Protein AF-A0A5K7QU29-F1 (afdb_monomer)

Nearest PDB structures (foldseek):
  8u1l-assembly1_A  TM=9.712E-01  e=3.320E-86  Trichoplusia ni
  8qmo-assembly1_A  TM=9.833E-01  e=2.152E-80  Homo sapiens
  7zub-assembly1_B  TM=9.866E-01  e=3.381E-80  Homo sapiens
  7l7i-assembly1_A  TM=9.660E-01  e=1.623E-80  Homo sapiens
  8eoa-assembly1_A  TM=9.853E-01  e=1.254E-78  Homo sapiens

Mean predicted aligned error: 10.21 Å

Sequence (548 aa):
MIGQFGVGFYSCYLVADKVTVTSKHNDDEQYTWESAAGGSFTVRTDNGEPLGRGTKIVLHIKEDLSEYLEENKVKEIVKKHSQFIGYPIKLVVEKEREKELSDDEAEEEKKEEEKDEDKPKIEDVGEDEDEDSKEKKKKKKTIKEKYTEDEELNKTKPIWTRNADDITQEEYGDFYKSLTNDWEDHLAVKHFSVEGQLEFRALLFVPRRAPFDLFENKKRKNNIELYVRRVFIMDNCEDLIPEYLNFIKGVVDSEDLPLNISREMLQQNKILKVIRKNLVKKCLELFEELAEDNENYKKYYEQFSKNLKLGIHEDSQNRSKLADLLRFHTSASGDEPCSFKEYVSRMKENQKHIYYITGENRDQVSNSSFVERVKKRGYEVVYMTEPIDEYVVQQMREYDGKTLVSVTKEGLELPEDEEEKKKREEDKVKFENLCKVMKNILDNKVEKVVVSNRLVESPCCIVTAQYGWSANMERIMKAQALRDTSTMGYMAAKKHLEINPDHSIVETLRQKAEADKNDKAVKDLVILLYETALLSSGFTLDEPQVHA

Secondary structure (DSSP, 8-state):
---SSS-GGGGGGGTEEEEEEEEE-TTS-EEEEEE-SSS--EEEE--SS--SSEEEEEEEE-GGGGGGGSHHHHHHHHHHHSTT-SS--EEEEEEEEEEEPPTTHHHHHHHHHTT---SPPPP----------------PPEEEEEEEEEEES-----GGGS-GGG--HHHHHHHHHHHH--SSPPSEEEEEEE-SSS-EEEEEEE-SS--TTTT-TTS---SEEEEETTEEEES--TTTS-GGGTT-EEEEEES---B-TTSSSBS-HHHHHHHHHHHHHHHHHHHHHHTTSHHHHHHHHHHHHHHHHHHHHH-TTTHHHHHHT--BEESSSTTS-B-HHHHHHT--TT--EEEEEE-SSHHHHHT-TTTHHHHHTT--EEEE-STTHHHHHHH--EETTEEEEETTBS-------HHHHHHHHHHHHHHHHHHHHHHHHTGGG-SEEEE-SS-SS-SEEEEEPSSS--HHHHHHHHH-TTS-GGGHHHHSPPEEEEE-TT-HHHHHHHHHHHH-TT-HHHHHHHHHHHHHHHHHTTPPPS-HHHH-

Radius of gyration: 37.56 Å; Cα contacts (8 Å, |Δi|>4): 790; chains: 1; bounding box: 81×74×112 Å

Organism: NCBI:txid687029

Structure (mmCIF, N/CA/C/O backbone):
data_AF-A0A5K7QU29-F1
#
_entry.id   AF-A0A5K7QU29-F1
#
loop_
_atom_site.group_PDB
_atom_site.id
_atom_site.type_symbol
_atom_site.label_atom_id
_atom_site.label_alt_id
_atom_site.label_comp_id
_atom_site.label_asym_id
_atom_site.label_entity_id
_atom_site.label_seq_id
_atom_site.pdbx_PDB_ins_code
_atom_site.Cartn_x
_atom_site.Cartn_y
_atom_site.Cartn_z
_atom_site.occupancy
_atom_site.B_iso_or_equiv
_atom_site.auth_seq_id
_atom_site.auth_comp_id
_atom_site.auth_asym_id
_atom_site.auth_atom_id
_atom_site.pdbx_PDB_model_num
ATOM 1 N N . MET A 1 1 ? 23.430 13.522 -26.772 1.00 74.38 1 MET A N 1
ATOM 2 C CA . MET A 1 1 ? 24.294 12.370 -27.128 1.00 74.38 1 MET A CA 1
ATOM 3 C C . MET A 1 1 ? 24.541 11.536 -25.883 1.00 74.38 1 MET A C 1
ATOM 5 O O . MET A 1 1 ? 24.568 12.094 -24.794 1.00 74.38 1 MET A O 1
ATOM 9 N N . ILE A 1 2 ? 24.698 10.221 -26.035 1.00 80.00 2 ILE A N 1
ATOM 10 C CA . ILE A 1 2 ? 24.999 9.297 -24.937 1.00 80.00 2 ILE A CA 1
ATOM 11 C C . ILE A 1 2 ? 26.503 9.008 -24.975 1.00 80.00 2 ILE A C 1
ATOM 13 O O . ILE A 1 2 ? 26.984 8.472 -25.963 1.00 80.00 2 ILE A O 1
ATOM 17 N N . GLY A 1 3 ? 27.243 9.342 -23.912 1.00 74.62 3 GLY A N 1
ATOM 18 C CA . GLY A 1 3 ? 28.692 9.075 -23.854 1.00 74.62 3 GLY A CA 1
ATOM 19 C C . GLY A 1 3 ? 29.507 10.320 -23.527 1.00 74.62 3 GLY A C 1
ATOM 20 O O . GLY A 1 3 ? 29.648 11.185 -24.376 1.00 74.62 3 GLY A O 1
ATOM 21 N N . GLN A 1 4 ? 30.044 10.400 -22.305 1.00 78.94 4 GLN A N 1
ATOM 22 C CA . GLN A 1 4 ? 30.887 11.525 -21.858 1.00 78.94 4 GLN A CA 1
ATOM 23 C C . GLN A 1 4 ? 32.294 11.102 -21.414 1.00 78.94 4 GLN A C 1
ATOM 25 O O . GLN A 1 4 ? 33.190 11.929 -21.330 1.00 78.94 4 GLN A O 1
ATOM 30 N N . PHE A 1 5 ? 32.498 9.812 -21.128 1.00 84.00 5 PHE A N 1
ATOM 31 C CA . PHE A 1 5 ? 33.730 9.327 -20.502 1.00 84.00 5 PHE A CA 1
ATOM 32 C C . PHE A 1 5 ? 34.830 8.936 -21.499 1.00 84.00 5 PHE A C 1
ATOM 34 O O . PHE A 1 5 ? 35.979 8.815 -21.102 1.00 84.00 5 PHE A O 1
ATOM 41 N N . GLY A 1 6 ? 34.496 8.671 -22.768 1.00 87.56 6 GLY A N 1
ATOM 42 C CA . GLY A 1 6 ? 35.476 8.253 -23.783 1.00 87.56 6 GLY A CA 1
ATOM 43 C C . GLY A 1 6 ? 36.075 6.848 -23.597 1.00 87.56 6 GLY A C 1
ATOM 44 O O . GLY A 1 6 ? 36.920 6.446 -24.387 1.00 87.56 6 GLY A O 1
ATOM 45 N N . VAL A 1 7 ? 35.633 6.083 -22.591 1.00 90.38 7 VAL A N 1
ATOM 46 C CA . VAL A 1 7 ? 36.170 4.741 -22.283 1.00 90.38 7 VAL A CA 1
ATOM 47 C C . VAL A 1 7 ? 35.266 3.581 -22.712 1.00 90.38 7 VAL A C 1
ATOM 49 O O . VAL A 1 7 ? 35.709 2.439 -22.732 1.00 90.38 7 VAL A O 1
ATOM 52 N N . GLY A 1 8 ? 34.008 3.858 -23.076 1.00 90.88 8 GLY A N 1
ATOM 53 C CA . GLY A 1 8 ? 32.992 2.823 -23.318 1.00 90.88 8 GLY A CA 1
ATOM 54 C C . GLY A 1 8 ? 33.365 1.824 -24.416 1.00 90.88 8 GLY A C 1
ATOM 55 O O . GLY A 1 8 ? 33.089 0.639 -24.271 1.00 90.88 8 GLY A O 1
ATOM 56 N N . PHE A 1 9 ? 34.063 2.272 -25.463 1.00 94.81 9 PHE A N 1
ATOM 57 C CA . PHE A 1 9 ? 34.526 1.405 -26.551 1.00 94.81 9 PHE A CA 1
ATOM 58 C C . PHE A 1 9 ? 35.446 0.272 -26.063 1.00 94.81 9 PHE A C 1
ATOM 60 O O . PHE A 1 9 ? 35.365 -0.848 -26.552 1.00 94.81 9 PHE A O 1
ATOM 67 N N . TYR A 1 10 ? 36.277 0.517 -25.048 1.00 93.94 10 TYR A N 1
ATOM 68 C CA . TYR A 1 10 ? 37.207 -0.497 -24.546 1.00 93.94 10 TYR A CA 1
ATOM 69 C C . TYR A 1 10 ? 36.518 -1.621 -23.760 1.00 93.94 10 TYR A C 1
ATOM 71 O O . TYR A 1 10 ? 37.127 -2.668 -23.554 1.00 93.94 10 TYR A O 1
ATOM 79 N N . SER A 1 11 ? 35.246 -1.458 -23.372 1.00 94.44 11 SER A N 1
ATOM 80 C CA . SER A 1 11 ? 34.473 -2.541 -22.745 1.00 94.44 11 SER A CA 1
ATOM 81 C C . SER A 1 11 ? 34.274 -3.749 -23.669 1.00 94.44 11 SER A C 1
ATOM 83 O O . SER A 1 11 ? 34.080 -4.855 -23.174 1.00 94.44 11 SER A O 1
ATOM 85 N N . CYS A 1 12 ? 34.423 -3.586 -24.991 1.00 95.44 12 CYS A N 1
ATOM 86 C CA . CYS A 1 12 ? 34.398 -4.692 -25.950 1.00 95.44 12 CYS A CA 1
ATOM 87 C C . CYS A 1 12 ? 35.413 -5.801 -25.610 1.00 95.44 12 CYS A C 1
ATOM 89 O O . CYS A 1 12 ? 35.124 -6.976 -25.821 1.00 95.44 12 CYS A O 1
ATOM 91 N N . TYR A 1 13 ? 36.565 -5.455 -25.023 1.00 96.00 13 TYR A N 1
ATOM 92 C CA . TYR A 1 13 ? 37.605 -6.424 -24.644 1.00 96.00 13 TYR A CA 1
ATOM 93 C C . TYR A 1 13 ? 37.268 -7.265 -23.403 1.00 96.00 13 TYR A C 1
ATOM 95 O O . TYR A 1 13 ? 37.991 -8.207 -23.066 1.00 96.00 13 TYR A O 1
ATOM 103 N N . LEU A 1 14 ? 36.160 -6.962 -22.714 1.00 94.94 14 LEU A N 1
ATOM 104 C CA . LEU A 1 14 ? 35.634 -7.856 -21.682 1.00 94.94 14 LEU A CA 1
ATOM 105 C C . LEU A 1 14 ? 35.235 -9.197 -22.307 1.00 94.94 14 LEU A C 1
ATOM 107 O O . LEU A 1 14 ? 35.574 -10.240 -21.749 1.00 94.94 14 LEU A O 1
ATOM 111 N N . VAL A 1 15 ? 34.629 -9.160 -23.500 1.00 96.12 15 VAL A N 1
ATOM 112 C CA . VAL A 1 15 ? 34.084 -10.343 -24.186 1.00 96.12 15 VAL A CA 1
ATOM 113 C C . VAL A 1 15 ? 34.863 -10.790 -25.426 1.00 96.12 15 VAL A C 1
ATOM 115 O O . VAL A 1 15 ? 34.677 -11.913 -25.883 1.00 96.12 15 VAL A O 1
ATOM 118 N N . ALA A 1 16 ? 35.740 -9.941 -25.967 1.00 96.88 16 ALA A N 1
ATOM 119 C CA . ALA A 1 16 ? 36.506 -10.218 -27.181 1.00 96.88 16 ALA A CA 1
ATOM 120 C C . ALA A 1 16 ? 38.022 -10.177 -26.940 1.00 96.88 16 ALA A C 1
ATOM 122 O O . ALA A 1 16 ? 38.511 -9.307 -26.218 1.00 96.88 16 ALA A O 1
ATOM 123 N N . ASP A 1 17 ? 38.770 -11.070 -27.589 1.00 96.44 17 ASP A N 1
ATOM 124 C CA . ASP A 1 17 ? 40.244 -11.055 -27.588 1.00 96.44 17 ASP A CA 1
ATOM 125 C C . ASP A 1 17 ? 40.809 -10.007 -28.550 1.00 96.44 17 ASP A C 1
ATOM 127 O O . ASP A 1 17 ? 41.863 -9.410 -28.322 1.00 96.44 17 ASP A O 1
ATOM 131 N N . LYS A 1 18 ? 40.086 -9.756 -29.642 1.00 97.06 18 LYS A N 1
ATOM 132 C CA . LYS A 1 18 ? 40.458 -8.793 -30.676 1.00 97.06 18 LYS A CA 1
ATOM 133 C C . LYS A 1 18 ? 39.231 -8.025 -31.138 1.00 97.06 18 LYS A C 1
ATOM 135 O O . LYS A 1 18 ? 38.146 -8.586 -31.280 1.00 97.06 18 LYS A O 1
ATOM 140 N N . VAL A 1 19 ? 39.418 -6.742 -31.426 1.00 97.75 19 VAL A N 1
ATOM 141 C CA . VAL A 1 19 ? 38.387 -5.888 -32.016 1.00 97.75 19 VAL A CA 1
ATOM 142 C C . VAL A 1 19 ? 38.904 -5.333 -33.336 1.00 97.75 19 VAL A C 1
ATOM 144 O O . VAL A 1 19 ? 40.018 -4.810 -33.426 1.00 97.75 19 VAL A O 1
ATOM 147 N N . THR A 1 20 ? 38.090 -5.454 -34.379 1.00 97.62 20 THR A N 1
ATOM 148 C CA . THR A 1 20 ? 38.351 -4.862 -35.695 1.00 97.62 20 THR A CA 1
ATOM 149 C C . THR A 1 20 ? 37.249 -3.860 -36.003 1.00 97.62 20 THR A C 1
ATOM 151 O O . THR A 1 20 ? 36.069 -4.191 -35.927 1.00 97.62 20 THR A O 1
ATOM 154 N N . VAL A 1 21 ? 37.625 -2.627 -36.323 1.00 97.94 21 VAL A N 1
ATOM 155 C CA . VAL A 1 21 ? 36.699 -1.535 -36.626 1.00 97.94 21 VAL A CA 1
ATOM 156 C C . VAL A 1 21 ? 36.971 -1.057 -38.039 1.00 97.94 21 VAL A C 1
ATOM 158 O O . VAL A 1 21 ? 38.018 -0.478 -38.308 1.00 97.94 21 VAL A O 1
ATOM 161 N N . THR A 1 22 ? 36.018 -1.270 -38.933 1.00 97.94 22 THR A N 1
ATOM 162 C CA . THR A 1 22 ? 36.065 -0.742 -40.298 1.00 97.94 22 THR A CA 1
ATOM 163 C C . THR A 1 22 ? 35.122 0.447 -40.372 1.00 97.94 22 THR A C 1
ATOM 165 O O . THR A 1 22 ? 33.942 0.304 -40.057 1.00 97.94 22 THR A O 1
ATOM 168 N N . SER A 1 23 ? 35.613 1.627 -40.750 1.00 97.56 23 SER A N 1
ATOM 169 C CA . SER A 1 23 ? 34.795 2.844 -40.806 1.00 97.56 23 SER A CA 1
ATOM 170 C C . SER A 1 23 ? 34.985 3.606 -42.108 1.00 97.56 23 SER A C 1
ATOM 172 O O . SER A 1 23 ? 36.082 3.645 -42.666 1.00 97.56 23 SER A O 1
ATOM 174 N N . LYS A 1 24 ? 33.897 4.227 -42.567 1.00 97.25 24 LYS A N 1
ATOM 175 C CA . LYS A 1 24 ? 33.845 5.119 -43.723 1.00 97.25 24 LYS A CA 1
ATOM 176 C C . LYS A 1 24 ? 33.123 6.407 -43.335 1.00 97.25 24 LYS A C 1
ATOM 178 O O . LYS A 1 24 ? 31.898 6.425 -43.169 1.00 97.25 24 LYS A O 1
ATOM 183 N N . HIS A 1 25 ? 33.886 7.492 -43.225 1.00 97.12 25 HIS A N 1
ATOM 184 C CA . HIS A 1 25 ? 33.350 8.851 -43.147 1.00 97.12 25 HIS A CA 1
ATOM 185 C C . HIS A 1 25 ? 33.096 9.399 -44.559 1.00 97.12 25 HIS A C 1
ATOM 187 O O . HIS A 1 25 ? 33.676 8.906 -45.520 1.00 97.12 25 HIS A O 1
ATOM 193 N N . ASN A 1 26 ? 32.239 10.409 -44.728 1.00 96.00 26 ASN A N 1
ATOM 194 C CA . ASN A 1 26 ? 31.995 10.986 -46.060 1.00 96.00 26 ASN A CA 1
ATOM 195 C C . ASN A 1 26 ? 33.236 11.704 -46.617 1.00 96.00 26 ASN A C 1
ATOM 197 O O . ASN A 1 26 ? 33.501 11.612 -47.810 1.00 96.00 26 ASN A O 1
ATOM 201 N N . ASP A 1 27 ? 33.999 12.345 -45.731 1.00 96.81 27 ASP A N 1
ATOM 202 C CA . ASP A 1 27 ? 35.145 13.199 -46.076 1.00 96.81 27 ASP A CA 1
ATOM 203 C C . ASP A 1 27 ? 36.493 12.456 -46.121 1.00 96.81 27 ASP A C 1
ATOM 205 O O . ASP A 1 27 ? 37.532 13.093 -46.259 1.00 96.81 27 ASP A O 1
ATOM 209 N N . ASP A 1 28 ? 36.498 11.129 -45.969 1.00 96.00 28 ASP A N 1
ATOM 210 C CA . ASP A 1 28 ? 37.729 10.327 -45.967 1.00 96.00 28 ASP A CA 1
ATOM 211 C C . ASP A 1 28 ? 37.507 8.947 -46.611 1.00 96.00 28 ASP A C 1
ATOM 213 O O . ASP A 1 28 ? 36.370 8.552 -46.898 1.00 96.00 28 ASP A O 1
ATOM 217 N N . GLU A 1 29 ? 38.585 8.209 -46.862 1.00 95.50 29 GLU A N 1
ATOM 218 C CA . GLU A 1 29 ? 38.553 6.837 -47.379 1.00 95.50 29 GLU A CA 1
ATOM 219 C C . GLU A 1 29 ? 38.064 5.823 -46.323 1.00 95.50 29 GLU A C 1
ATOM 221 O O . GLU A 1 29 ? 37.784 6.160 -45.170 1.00 95.50 29 GLU A O 1
ATOM 226 N N . GLN A 1 30 ? 37.880 4.563 -46.732 1.00 97.62 30 GLN A N 1
ATOM 227 C CA . GLN A 1 30 ? 37.547 3.482 -45.802 1.00 97.62 30 GLN A CA 1
ATOM 228 C C . GLN A 1 30 ? 38.830 2.974 -45.137 1.00 97.62 30 GLN A C 1
ATOM 230 O O . GLN A 1 30 ? 39.771 2.574 -45.824 1.00 97.62 30 GLN A O 1
ATOM 235 N N . TYR A 1 31 ? 38.856 2.941 -43.805 1.00 97.69 31 TYR A N 1
ATOM 236 C CA . TYR A 1 31 ? 39.991 2.413 -43.044 1.00 97.69 31 TYR A CA 1
ATOM 237 C C . TYR A 1 31 ? 39.552 1.295 -42.108 1.00 97.69 31 TYR A C 1
ATOM 239 O O . TYR A 1 31 ? 38.446 1.307 -41.562 1.00 97.69 31 TYR A O 1
ATOM 247 N N . THR A 1 32 ? 40.464 0.354 -41.881 1.00 97.69 32 THR A N 1
ATOM 248 C CA . THR A 1 32 ? 40.351 -0.678 -40.854 1.00 97.69 32 THR A CA 1
ATOM 249 C C . THR A 1 32 ? 41.335 -0.393 -39.729 1.00 97.69 32 THR A C 1
ATOM 251 O O . THR A 1 32 ? 42.551 -0.362 -39.932 1.00 97.69 32 THR A O 1
ATOM 254 N N . TRP A 1 33 ? 40.785 -0.213 -38.535 1.00 98.00 33 TRP A N 1
ATOM 255 C CA . TRP A 1 33 ? 41.491 -0.173 -37.266 1.00 98.00 33 TRP A CA 1
ATOM 256 C C . TRP A 1 33 ? 41.434 -1.553 -36.607 1.00 98.00 33 TRP A C 1
ATOM 258 O O . TRP A 1 33 ? 40.387 -2.202 -36.592 1.00 98.00 33 TRP A O 1
ATOM 268 N N . GLU A 1 34 ? 42.546 -2.018 -36.047 1.00 97.06 34 GLU A N 1
ATOM 269 C CA . GLU A 1 34 ? 42.618 -3.327 -35.396 1.00 97.06 34 GLU A CA 1
ATOM 270 C C . GLU A 1 34 ? 43.494 -3.280 -34.144 1.00 97.06 34 GLU A C 1
ATOM 272 O O . GLU A 1 34 ? 44.608 -2.742 -34.171 1.00 97.06 34 GLU A O 1
ATOM 277 N N . SER A 1 35 ? 43.004 -3.871 -33.052 1.00 97.50 35 SER A N 1
ATOM 278 C CA . SER A 1 35 ? 43.759 -4.025 -31.809 1.00 97.50 35 SER A CA 1
ATOM 279 C C . SER A 1 35 ? 43.285 -5.238 -31.005 1.00 97.50 35 SER A C 1
ATOM 281 O O . SER A 1 35 ? 42.132 -5.660 -31.085 1.00 97.50 35 SER A O 1
ATOM 283 N N . ALA A 1 36 ? 44.211 -5.789 -30.222 1.00 95.44 36 ALA A N 1
ATOM 284 C CA . ALA A 1 36 ? 43.995 -6.868 -29.257 1.00 95.44 36 ALA A CA 1
ATOM 285 C C . ALA A 1 36 ? 44.273 -6.391 -27.816 1.00 95.44 36 ALA A C 1
ATOM 287 O O . ALA A 1 36 ? 44.758 -7.145 -26.982 1.00 95.44 36 ALA A O 1
ATOM 288 N N . ALA A 1 37 ? 44.093 -5.089 -27.550 1.00 91.38 37 ALA A N 1
ATOM 289 C CA . ALA A 1 37 ? 44.368 -4.441 -26.260 1.00 91.38 37 ALA A CA 1
ATOM 290 C C . ALA A 1 37 ? 45.814 -4.581 -25.713 1.00 91.38 37 ALA A C 1
ATOM 292 O O . ALA A 1 37 ? 46.081 -4.217 -24.571 1.00 91.38 37 ALA A O 1
ATOM 293 N N . GLY A 1 38 ? 46.784 -5.009 -26.529 1.00 88.19 38 GLY A N 1
ATOM 294 C CA . GLY A 1 38 ? 48.199 -5.179 -26.154 1.00 88.19 38 GLY A CA 1
ATOM 295 C C . GLY A 1 38 ? 49.040 -3.892 -26.112 1.00 88.19 38 GLY A C 1
ATOM 296 O O . GLY A 1 38 ? 50.233 -3.934 -26.398 1.00 88.19 38 GLY A O 1
ATOM 297 N N . GLY A 1 39 ? 48.434 -2.733 -25.834 1.00 91.44 39 GLY A N 1
ATOM 298 C CA . GLY A 1 39 ? 49.126 -1.435 -25.750 1.00 91.44 39 GLY A CA 1
ATOM 299 C C . GLY A 1 39 ? 49.389 -0.718 -27.084 1.00 91.44 39 GLY A C 1
ATOM 300 O O . GLY A 1 39 ? 49.928 0.385 -27.084 1.00 91.44 39 GLY A O 1
ATOM 301 N N . SER A 1 40 ? 48.988 -1.299 -28.217 1.00 94.62 40 SER A N 1
ATOM 302 C CA . SER A 1 40 ? 49.070 -0.669 -29.542 1.00 94.62 40 SER A CA 1
ATOM 303 C C . SER A 1 40 ? 47.874 -1.038 -30.431 1.00 94.62 40 SER A C 1
ATOM 305 O O . SER A 1 40 ? 47.088 -1.938 -30.114 1.00 94.62 40 SER A O 1
ATOM 307 N N . PHE A 1 41 ? 47.713 -0.313 -31.537 1.00 97.19 41 PHE A N 1
ATOM 308 C CA . PHE A 1 41 ? 46.721 -0.581 -32.576 1.00 97.19 41 PHE A CA 1
ATOM 309 C C . PHE A 1 41 ? 47.322 -0.313 -33.956 1.00 97.19 41 PHE A C 1
ATOM 311 O O . PHE A 1 41 ? 48.309 0.413 -34.082 1.00 97.19 41 PHE A O 1
ATOM 318 N N . THR A 1 42 ? 46.715 -0.884 -34.992 1.00 96.94 42 THR A N 1
ATOM 319 C CA . THR A 1 42 ? 47.101 -0.646 -36.389 1.00 96.94 42 THR A CA 1
ATOM 320 C C . THR A 1 42 ? 45.954 -0.000 -37.154 1.00 96.94 42 THR A C 1
ATOM 322 O O . THR A 1 42 ? 44.790 -0.244 -36.843 1.00 96.94 42 THR A O 1
ATOM 325 N N . VAL A 1 43 ? 46.286 0.831 -38.143 1.00 97.75 43 VAL A N 1
ATOM 326 C CA . VAL A 1 43 ? 45.328 1.445 -39.071 1.00 97.75 43 VAL A CA 1
ATOM 327 C C . VAL A 1 43 ? 45.831 1.203 -40.485 1.00 97.75 43 VAL A C 1
ATOM 329 O O . VAL A 1 43 ? 47.002 1.448 -40.775 1.00 97.75 43 VAL A O 1
ATOM 332 N N . ARG A 1 44 ? 44.957 0.703 -41.355 1.00 96.69 44 ARG A N 1
ATOM 333 C CA . ARG A 1 44 ? 45.249 0.440 -42.769 1.00 96.69 44 ARG A CA 1
ATOM 334 C C . ARG A 1 44 ? 44.062 0.844 -43.633 1.00 96.69 44 ARG A C 1
ATOM 336 O O . ARG A 1 44 ? 42.925 0.739 -43.176 1.00 96.69 44 ARG A O 1
ATOM 343 N N . THR A 1 45 ? 44.313 1.272 -44.865 1.00 95.50 45 THR A N 1
ATOM 344 C CA . THR A 1 45 ? 43.251 1.452 -45.865 1.00 95.50 45 THR A CA 1
ATOM 345 C C . THR A 1 45 ? 42.566 0.110 -46.114 1.00 95.50 45 THR A C 1
ATOM 347 O O . THR A 1 45 ? 43.235 -0.927 -46.178 1.00 95.50 45 THR A O 1
ATOM 350 N N . ASP A 1 46 ? 41.240 0.115 -46.201 1.00 94.31 46 ASP A N 1
ATOM 351 C CA . ASP A 1 46 ? 40.450 -1.087 -46.439 1.00 94.31 46 ASP A CA 1
ATOM 352 C C . ASP A 1 46 ? 40.043 -1.208 -47.911 1.00 94.31 46 ASP A C 1
ATOM 354 O O . ASP A 1 46 ? 39.521 -0.265 -48.499 1.00 94.31 46 ASP A O 1
ATOM 358 N N . ASN A 1 47 ? 40.256 -2.395 -48.479 1.00 90.25 47 ASN A N 1
ATOM 359 C CA . ASN A 1 47 ? 39.888 -2.741 -49.856 1.00 90.25 47 ASN A CA 1
ATOM 360 C C . ASN A 1 47 ? 38.781 -3.814 -49.904 1.00 90.25 47 ASN A C 1
ATOM 362 O O . ASN A 1 47 ? 38.575 -4.436 -50.946 1.00 90.25 47 ASN A O 1
ATOM 366 N N . GLY A 1 48 ? 38.138 -4.097 -48.765 1.00 88.62 48 GLY A N 1
ATOM 367 C CA . GLY A 1 48 ? 37.053 -5.065 -48.642 1.00 88.62 48 GLY A CA 1
ATOM 368 C C . GLY A 1 48 ? 35.692 -4.541 -49.112 1.00 88.62 48 GLY A C 1
ATOM 369 O O . GLY A 1 48 ? 35.581 -3.717 -50.017 1.00 88.62 48 GLY A O 1
ATOM 370 N N . GLU A 1 49 ? 34.632 -5.055 -48.488 1.00 89.75 49 GLU A N 1
ATOM 371 C CA . GLU A 1 49 ? 33.248 -4.668 -48.771 1.00 89.75 49 GLU A CA 1
ATOM 372 C C . GLU A 1 49 ? 33.024 -3.159 -48.512 1.00 89.75 49 GLU A C 1
ATOM 374 O O . GLU A 1 49 ? 33.296 -2.678 -47.405 1.00 89.75 49 GLU A O 1
ATOM 379 N N . PRO A 1 50 ? 32.528 -2.385 -49.496 1.00 92.06 50 PRO A N 1
ATOM 380 C CA . PRO A 1 50 ? 32.330 -0.949 -49.331 1.00 92.06 50 PRO A CA 1
ATOM 381 C C . PRO A 1 50 ? 31.115 -0.652 -48.440 1.00 92.06 50 PRO A C 1
ATOM 383 O O . PRO A 1 50 ? 29.981 -0.959 -48.796 1.00 92.06 50 PRO A O 1
ATOM 386 N N . LEU A 1 51 ? 31.333 0.025 -47.307 1.00 91.69 51 LEU A N 1
ATOM 387 C CA . LEU A 1 51 ? 30.273 0.350 -46.338 1.00 91.69 51 LEU A CA 1
ATOM 388 C C . LEU A 1 51 ? 29.360 1.506 -46.782 1.00 91.69 51 LEU A C 1
ATOM 390 O O . LEU A 1 51 ? 28.291 1.716 -46.212 1.00 91.69 51 LEU A O 1
ATOM 394 N N . GLY A 1 52 ? 29.804 2.323 -47.742 1.00 94.06 52 GLY A N 1
ATOM 395 C CA . GLY A 1 52 ? 29.155 3.580 -48.128 1.00 94.06 52 GLY A CA 1
ATOM 396 C C . GLY A 1 52 ? 29.307 4.685 -47.072 1.00 94.06 52 GLY A C 1
ATOM 397 O O . GLY A 1 52 ? 29.905 5.722 -47.358 1.00 94.06 52 GLY A O 1
ATOM 398 N N . ARG A 1 53 ? 28.802 4.467 -45.849 1.00 95.94 53 ARG A N 1
ATOM 399 C CA . ARG A 1 53 ? 28.924 5.365 -44.686 1.00 95.94 53 ARG A CA 1
ATOM 400 C C . ARG A 1 53 ? 28.714 4.597 -43.379 1.00 95.94 53 ARG A C 1
ATOM 402 O O . ARG A 1 53 ? 27.796 3.790 -43.286 1.00 95.94 53 ARG A O 1
ATOM 409 N N . GLY A 1 54 ? 29.465 4.942 -42.335 1.00 96.00 54 GLY A N 1
ATOM 410 C CA . GLY A 1 54 ? 29.270 4.412 -40.982 1.00 96.00 54 GLY A CA 1
ATOM 411 C C . GLY A 1 54 ? 30.415 3.508 -40.545 1.00 96.00 54 GLY A C 1
ATOM 412 O O . GLY A 1 54 ? 31.551 3.702 -40.974 1.00 96.00 54 GLY A O 1
ATOM 413 N N . THR A 1 55 ? 30.124 2.547 -39.669 1.00 97.12 55 THR A N 1
ATOM 414 C CA . THR A 1 55 ? 31.154 1.726 -39.023 1.00 97.12 55 THR A CA 1
ATOM 415 C C . THR A 1 55 ? 30.663 0.301 -38.793 1.00 97.12 55 THR A C 1
ATOM 417 O O . THR A 1 55 ? 29.574 0.100 -38.261 1.00 97.12 55 THR A O 1
ATOM 420 N N . LYS A 1 56 ? 31.499 -0.679 -39.139 1.00 96.69 56 LYS A N 1
ATOM 421 C CA . LYS A 1 56 ? 31.356 -2.100 -38.810 1.00 96.69 56 LYS A CA 1
ATOM 422 C C . LYS A 1 56 ? 32.331 -2.441 -37.685 1.00 96.69 56 LYS A C 1
ATOM 424 O O . LYS A 1 56 ? 33.527 -2.186 -37.808 1.00 96.69 56 LYS A O 1
ATOM 429 N N . ILE A 1 57 ? 31.821 -3.008 -36.595 1.00 97.62 57 ILE A N 1
ATOM 430 C CA . ILE A 1 57 ? 32.625 -3.467 -35.457 1.00 97.62 57 ILE A CA 1
ATOM 431 C C . ILE A 1 57 ? 32.553 -4.990 -35.426 1.00 97.62 57 ILE A C 1
ATOM 433 O O . ILE A 1 57 ? 31.470 -5.555 -35.306 1.00 97.62 57 ILE A O 1
ATOM 437 N N . VAL A 1 58 ? 33.703 -5.645 -35.542 1.00 97.25 58 VAL A N 1
ATOM 438 C CA . VAL A 1 58 ? 33.841 -7.100 -35.459 1.00 97.25 58 VAL A CA 1
ATOM 439 C C . VAL A 1 58 ? 34.495 -7.443 -34.129 1.00 97.25 58 VAL A C 1
ATOM 441 O O . VAL A 1 58 ? 35.632 -7.039 -33.862 1.00 97.25 58 VAL A O 1
ATOM 444 N N . LEU A 1 59 ? 33.759 -8.180 -33.302 1.00 97.75 59 LEU A N 1
ATOM 445 C CA . LEU A 1 59 ? 34.222 -8.702 -32.024 1.00 97.75 59 LEU A CA 1
ATOM 446 C C . LEU A 1 59 ? 34.670 -10.149 -32.226 1.00 97.75 59 LEU A C 1
ATOM 448 O O . LEU A 1 59 ? 33.857 -11.009 -32.557 1.00 97.75 59 LEU A O 1
ATOM 452 N N . HIS A 1 60 ? 35.959 -10.416 -32.038 1.00 96.75 60 HIS A N 1
ATOM 453 C CA . HIS A 1 60 ? 36.486 -11.780 -32.017 1.00 96.75 60 HIS A CA 1
ATOM 454 C C . HIS A 1 60 ? 36.271 -12.322 -30.604 1.00 96.75 60 HIS A C 1
ATOM 456 O O . HIS A 1 60 ? 37.097 -12.090 -29.721 1.00 96.75 60 HIS A O 1
ATOM 462 N N . ILE A 1 61 ? 35.089 -12.907 -30.387 1.00 96.81 61 ILE A N 1
ATOM 463 C CA . ILE A 1 61 ? 34.604 -13.371 -29.081 1.00 96.81 61 ILE A CA 1
ATOM 464 C C . ILE A 1 61 ? 35.543 -14.440 -28.515 1.00 96.81 61 ILE A C 1
ATOM 466 O O . ILE A 1 61 ? 36.018 -15.302 -29.253 1.00 96.81 61 ILE A O 1
ATOM 470 N N . LYS A 1 62 ? 35.806 -14.364 -27.208 1.00 96.12 62 LYS A N 1
ATOM 471 C CA . LYS A 1 62 ? 36.617 -15.351 -26.484 1.00 96.12 62 LYS A CA 1
ATOM 472 C C . LYS A 1 62 ? 35.948 -16.723 -26.509 1.00 96.12 62 LYS A C 1
ATOM 474 O O . LYS A 1 62 ? 34.721 -16.813 -26.466 1.00 96.12 62 LYS A O 1
ATOM 479 N N . GLU A 1 63 ? 36.741 -17.791 -26.527 1.00 93.44 63 GLU A N 1
ATOM 480 C CA . GLU A 1 63 ? 36.217 -19.166 -26.596 1.00 93.44 63 GLU A CA 1
ATOM 481 C C . GLU A 1 63 ? 35.262 -19.502 -25.434 1.00 93.44 63 GLU A C 1
ATOM 483 O O . GLU A 1 63 ? 34.254 -20.183 -25.629 1.00 93.44 63 GLU A O 1
ATOM 488 N N . ASP A 1 64 ? 35.533 -18.974 -24.238 1.00 95.00 64 ASP A N 1
ATOM 489 C CA . ASP A 1 64 ? 34.743 -19.178 -23.020 1.00 95.00 64 ASP A CA 1
ATOM 490 C C . ASP A 1 64 ? 33.475 -18.308 -22.933 1.00 95.00 64 ASP A C 1
ATOM 492 O O . ASP A 1 64 ? 32.667 -18.497 -22.027 1.00 95.00 64 ASP A O 1
ATOM 496 N N . LEU A 1 65 ? 33.264 -17.390 -23.883 1.00 95.06 65 LEU A N 1
ATOM 497 C CA . LEU A 1 65 ? 32.135 -16.451 -23.916 1.00 95.06 65 LEU A CA 1
ATOM 498 C C . LEU A 1 65 ? 31.266 -16.621 -25.170 1.00 95.06 65 LEU A C 1
ATOM 500 O O . LEU A 1 65 ? 30.613 -15.685 -25.634 1.00 95.06 65 LEU A O 1
ATOM 504 N N . SER A 1 66 ? 31.217 -17.840 -25.705 1.00 93.00 66 SER A N 1
ATOM 505 C CA . SER A 1 66 ? 30.365 -18.202 -26.844 1.00 93.00 66 SER A CA 1
ATOM 506 C C . SER A 1 66 ? 28.862 -18.020 -26.584 1.00 93.00 66 SER A C 1
ATOM 508 O O . SER A 1 66 ? 28.108 -17.898 -27.546 1.00 93.00 66 SER A O 1
ATOM 510 N N . GLU A 1 67 ? 28.425 -17.883 -25.322 1.00 94.31 67 GLU A N 1
ATOM 511 C CA . GLU A 1 67 ? 27.026 -17.577 -24.966 1.00 94.31 67 GLU A CA 1
ATOM 512 C C . GLU A 1 67 ? 26.495 -16.297 -25.644 1.00 94.31 67 GLU A C 1
ATOM 514 O O . GLU A 1 67 ? 25.307 -16.195 -25.935 1.00 94.31 67 GLU A O 1
ATOM 519 N N . TYR A 1 68 ? 27.358 -15.319 -25.954 1.00 94.25 68 TYR A N 1
ATOM 520 C CA . TYR A 1 68 ? 26.953 -14.076 -26.630 1.00 94.25 68 TYR A CA 1
ATOM 521 C C . TYR A 1 68 ? 26.674 -14.253 -28.130 1.00 94.25 68 TYR A C 1
ATOM 523 O O . TYR A 1 68 ? 26.236 -13.304 -28.780 1.00 94.25 68 TYR A O 1
ATOM 531 N N . LEU A 1 69 ? 26.931 -15.441 -28.683 1.00 93.00 69 LEU A N 1
ATOM 532 C CA . LEU A 1 69 ? 26.544 -15.815 -30.044 1.00 93.00 69 LEU A CA 1
ATOM 533 C C . LEU A 1 69 ? 25.130 -16.415 -30.090 1.00 93.00 69 LEU A C 1
ATOM 535 O O . LEU A 1 69 ? 24.563 -16.552 -31.172 1.00 93.00 69 LEU A O 1
ATOM 539 N N . GLU A 1 70 ? 24.547 -16.760 -28.938 1.00 93.50 70 GLU A N 1
ATOM 540 C CA . GLU A 1 70 ? 23.194 -17.302 -28.862 1.00 93.50 70 GLU A CA 1
ATOM 541 C C . GLU A 1 70 ? 22.144 -16.206 -29.079 1.00 93.50 70 GLU A C 1
ATOM 543 O O . GLU A 1 70 ? 22.141 -15.169 -28.409 1.00 93.50 70 GLU A O 1
ATOM 548 N N . GLU A 1 71 ? 21.185 -16.467 -29.971 1.00 93.19 71 GLU A N 1
ATOM 549 C CA . GLU A 1 71 ? 20.107 -15.528 -30.306 1.00 93.19 71 GLU A CA 1
ATOM 550 C C . GLU A 1 71 ? 19.356 -15.036 -29.059 1.00 93.19 71 GLU A C 1
ATOM 552 O O . GLU A 1 71 ? 19.153 -13.833 -28.877 1.00 93.19 71 GLU A O 1
ATOM 557 N N . ASN A 1 72 ? 18.986 -15.960 -28.165 1.00 93.44 72 ASN A N 1
ATOM 558 C CA . ASN A 1 72 ? 18.239 -15.650 -26.945 1.00 93.44 72 ASN A CA 1
ATOM 559 C C . ASN A 1 72 ? 19.006 -14.690 -26.030 1.00 93.44 72 ASN A C 1
ATOM 561 O O . ASN A 1 72 ? 18.418 -13.745 -25.501 1.00 93.44 72 ASN A O 1
ATOM 565 N N . LYS A 1 73 ? 20.320 -14.894 -25.886 1.00 93.75 73 LYS A N 1
ATOM 566 C CA . LYS A 1 73 ? 21.179 -14.053 -25.051 1.00 93.75 73 LYS A CA 1
ATOM 567 C C . LYS A 1 73 ? 21.267 -12.634 -25.606 1.00 93.75 73 LYS A C 1
ATOM 569 O O . LYS A 1 73 ? 21.122 -11.665 -24.859 1.00 93.75 73 LYS A O 1
ATOM 574 N N . VAL A 1 74 ? 21.449 -12.494 -26.920 1.00 94.25 74 VAL A N 1
ATOM 575 C CA . VAL A 1 74 ? 21.483 -11.182 -27.586 1.00 94.25 74 VAL A CA 1
ATOM 576 C C . VAL A 1 74 ? 20.141 -10.466 -27.434 1.00 94.25 74 VAL A C 1
ATOM 578 O O . VAL A 1 74 ? 20.111 -9.289 -27.060 1.00 94.25 74 VAL A O 1
ATOM 581 N N . LYS A 1 75 ? 19.024 -11.173 -27.655 1.00 93.50 75 LYS A N 1
ATOM 582 C CA . LYS A 1 75 ? 17.671 -10.626 -27.477 1.00 93.50 75 LYS A CA 1
ATOM 583 C C . LYS A 1 75 ? 17.427 -10.153 -26.043 1.00 93.50 75 LYS A C 1
ATOM 585 O O . LYS A 1 75 ? 16.907 -9.053 -25.861 1.00 93.50 75 LYS A O 1
ATOM 590 N N . GLU A 1 76 ? 17.840 -10.923 -25.036 1.00 92.62 76 GLU A N 1
ATOM 591 C CA . GLU A 1 76 ? 17.736 -10.546 -23.618 1.00 92.62 76 GLU A CA 1
ATOM 592 C C . GLU A 1 76 ? 18.495 -9.243 -23.319 1.00 92.62 76 GLU A C 1
ATOM 594 O O . GLU A 1 76 ? 17.935 -8.308 -22.739 1.00 92.62 76 GLU A O 1
ATOM 599 N N . ILE A 1 77 ? 19.752 -9.145 -23.764 1.00 93.56 77 ILE A N 1
ATOM 600 C CA . ILE A 1 77 ? 20.610 -7.975 -23.527 1.00 93.56 77 ILE A CA 1
ATOM 601 C C . ILE A 1 77 ? 20.036 -6.729 -24.207 1.00 93.56 77 ILE A C 1
ATOM 603 O O . ILE A 1 77 ? 19.956 -5.666 -23.583 1.00 93.56 77 ILE A O 1
ATOM 607 N N . VAL A 1 78 ? 19.608 -6.845 -25.468 1.00 92.75 78 VAL A N 1
ATOM 608 C CA . VAL A 1 78 ? 19.017 -5.725 -26.216 1.00 92.75 78 VAL A CA 1
ATOM 609 C C . VAL A 1 78 ? 17.700 -5.286 -25.581 1.00 92.75 78 VAL A C 1
ATOM 611 O O . VAL A 1 78 ? 17.511 -4.084 -25.374 1.00 92.75 78 VAL A O 1
ATOM 614 N N . LYS A 1 79 ? 16.826 -6.234 -25.211 1.00 89.12 79 LYS A N 1
ATOM 615 C CA . LYS A 1 79 ? 15.559 -5.942 -24.522 1.00 89.12 79 LYS A CA 1
ATOM 616 C C . LYS A 1 79 ? 15.801 -5.211 -23.204 1.00 89.12 79 LYS A C 1
ATOM 618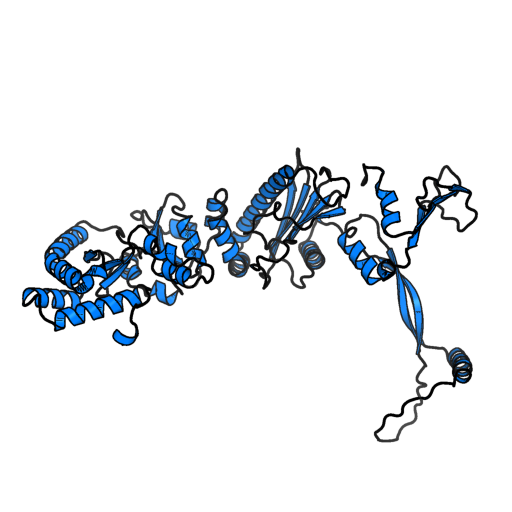 O O . LYS A 1 79 ? 15.076 -4.282 -22.888 1.00 89.12 79 LYS A O 1
ATOM 623 N N . LYS A 1 80 ? 16.841 -5.570 -22.455 1.00 88.31 80 LYS A N 1
ATOM 624 C CA . LYS A 1 80 ? 17.135 -4.928 -21.172 1.00 88.31 80 LYS A CA 1
ATOM 625 C C . LYS A 1 80 ? 17.773 -3.546 -21.310 1.00 88.31 80 LYS A C 1
ATOM 627 O O . LYS A 1 80 ? 17.412 -2.626 -20.589 1.00 88.31 80 LYS A O 1
ATOM 632 N N . HIS A 1 81 ? 18.749 -3.389 -22.201 1.00 90.62 81 HIS A N 1
ATOM 633 C CA . HIS A 1 81 ? 19.616 -2.203 -22.198 1.00 90.62 81 HIS A CA 1
ATOM 634 C C . HIS A 1 81 ? 19.343 -1.209 -23.324 1.00 90.62 81 HIS A C 1
ATOM 636 O O . HIS A 1 81 ? 19.800 -0.067 -23.254 1.00 90.62 81 HIS A O 1
ATOM 642 N N . SER A 1 82 ? 18.655 -1.623 -24.387 1.00 91.44 82 SER A N 1
ATOM 643 C CA . SER A 1 82 ? 18.528 -0.837 -25.622 1.00 91.44 82 SER A CA 1
ATOM 644 C C . SER A 1 82 ? 17.116 -0.819 -26.210 1.00 91.44 82 SER A C 1
ATOM 646 O O . SER A 1 82 ? 16.933 -0.351 -27.333 1.00 91.44 82 SER A O 1
ATOM 648 N N . GLN A 1 83 ? 16.108 -1.248 -25.446 1.00 86.94 83 GLN A N 1
ATOM 649 C CA . GLN A 1 83 ? 14.708 -1.273 -25.882 1.00 86.94 83 GLN A CA 1
ATOM 650 C C . GLN A 1 83 ? 14.196 0.087 -26.366 1.00 86.94 83 GLN A C 1
ATOM 652 O O . GLN A 1 83 ? 13.391 0.137 -27.286 1.00 86.94 83 GLN A O 1
ATOM 657 N N . PHE A 1 84 ? 14.675 1.191 -25.789 1.00 91.75 84 PHE A N 1
ATOM 658 C CA . PHE A 1 84 ? 14.150 2.533 -26.067 1.00 91.75 84 PHE A CA 1
ATOM 659 C C . PHE A 1 84 ? 15.103 3.424 -26.869 1.00 91.75 84 PHE A C 1
ATOM 661 O O . PHE A 1 84 ? 14.935 4.647 -26.935 1.00 91.75 84 PHE A O 1
ATOM 668 N N . ILE A 1 85 ? 16.104 2.828 -27.521 1.00 91.62 85 ILE A N 1
ATOM 669 C CA . ILE A 1 85 ? 16.933 3.547 -28.487 1.00 91.62 85 ILE A CA 1
ATOM 670 C C . ILE A 1 85 ? 16.067 3.953 -29.684 1.00 91.62 85 ILE A C 1
ATOM 672 O O . ILE A 1 85 ? 15.316 3.153 -30.226 1.00 91.62 85 ILE A O 1
ATOM 676 N N . GLY A 1 86 ? 16.176 5.217 -30.106 1.00 88.19 86 GLY A N 1
ATOM 677 C CA . GLY A 1 86 ? 15.307 5.792 -31.143 1.00 88.19 86 GLY A CA 1
ATOM 678 C C . GLY A 1 86 ? 15.581 5.312 -32.574 1.00 88.19 86 GLY A C 1
ATOM 679 O O . GLY A 1 86 ? 14.859 5.704 -33.485 1.00 88.19 86 GLY A O 1
ATOM 680 N N . TYR A 1 87 ? 16.619 4.501 -32.779 1.00 91.06 87 TYR A N 1
ATOM 681 C CA . TYR A 1 87 ? 16.969 3.917 -34.073 1.00 91.06 87 TYR A CA 1
ATOM 682 C C . TYR A 1 87 ? 16.605 2.429 -34.089 1.00 91.06 87 TYR A C 1
ATOM 684 O O . TYR A 1 87 ? 16.818 1.774 -33.068 1.00 91.06 87 TYR A O 1
ATOM 692 N N . PRO A 1 88 ? 16.115 1.876 -35.214 1.00 93.12 88 PRO A N 1
ATOM 693 C CA . PRO A 1 88 ? 15.834 0.447 -35.322 1.00 93.12 88 PRO A CA 1
ATOM 694 C C . PRO A 1 88 ? 17.090 -0.400 -35.085 1.00 93.12 88 PRO A C 1
ATOM 696 O O . PRO A 1 88 ? 18.121 -0.186 -35.726 1.00 93.12 88 PRO A O 1
ATOM 699 N N . ILE A 1 89 ? 16.989 -1.368 -34.178 1.00 94.62 89 ILE A N 1
ATOM 700 C CA . ILE A 1 89 ? 18.012 -2.368 -33.871 1.00 94.62 89 ILE A CA 1
ATOM 701 C C . ILE A 1 89 ? 17.568 -3.672 -34.520 1.00 94.62 89 ILE A C 1
ATOM 703 O O . ILE A 1 89 ? 16.522 -4.216 -34.168 1.00 94.62 89 ILE A O 1
ATOM 707 N N . LYS A 1 90 ? 18.367 -4.163 -35.466 1.00 94.75 90 LYS A N 1
ATOM 708 C CA . LYS A 1 90 ? 18.092 -5.388 -36.217 1.00 94.75 90 LYS A CA 1
ATOM 709 C C . LYS A 1 90 ? 19.079 -6.481 -35.835 1.00 94.75 90 LYS A C 1
ATOM 711 O O . LYS A 1 90 ? 20.269 -6.200 -35.686 1.00 94.75 90 LYS A O 1
ATOM 716 N N . LEU A 1 91 ? 18.583 -7.703 -35.705 1.00 94.81 91 LEU A N 1
ATOM 717 C CA . LEU A 1 91 ? 19.383 -8.906 -35.517 1.00 94.81 91 LEU A CA 1
ATOM 718 C C . LEU A 1 91 ? 19.169 -9.831 -36.711 1.00 94.81 91 LEU A C 1
ATOM 720 O O . LEU A 1 91 ? 18.031 -10.155 -37.036 1.00 94.81 91 LEU A O 1
ATOM 724 N N . VAL A 1 92 ? 20.264 -10.256 -37.337 1.00 93.62 92 VAL A N 1
ATOM 725 C CA . VAL A 1 92 ? 20.220 -11.302 -38.361 1.00 93.62 92 VAL A CA 1
ATOM 726 C C . VAL A 1 92 ? 20.009 -12.631 -37.647 1.00 93.62 92 VAL A C 1
ATOM 728 O O . VAL A 1 92 ? 20.864 -13.043 -36.863 1.00 93.62 92 VAL A O 1
ATOM 731 N N . VAL A 1 93 ? 18.877 -13.280 -37.900 1.00 89.88 93 VAL A N 1
ATOM 732 C CA . VAL A 1 93 ? 18.515 -14.577 -37.312 1.00 89.88 93 VAL A CA 1
ATOM 733 C C . VAL A 1 93 ? 18.369 -15.632 -38.401 1.00 89.88 93 VAL A C 1
ATOM 735 O O . VAL A 1 93 ? 17.941 -15.322 -39.515 1.00 89.88 93 VAL A O 1
ATOM 738 N N . GLU A 1 94 ? 18.719 -16.878 -38.087 1.00 87.12 94 GLU A N 1
ATOM 739 C CA . GLU A 1 94 ? 18.459 -18.024 -38.961 1.00 87.12 94 GLU A CA 1
ATOM 740 C C . GLU A 1 94 ? 17.075 -18.602 -38.652 1.00 87.12 94 GLU A C 1
ATOM 742 O O . GLU A 1 94 ? 16.783 -18.976 -37.518 1.00 87.12 94 GLU A O 1
ATOM 747 N N . LYS A 1 95 ? 16.215 -18.696 -39.667 1.00 84.62 95 LYS A N 1
ATOM 748 C CA . LYS A 1 95 ? 14.881 -19.298 -39.567 1.00 84.62 95 LYS A CA 1
ATOM 749 C C . LYS A 1 95 ? 14.734 -20.450 -40.548 1.00 84.62 95 LYS A C 1
ATOM 751 O O . LYS A 1 95 ? 15.394 -20.495 -41.582 1.00 84.62 95 LYS A O 1
ATOM 756 N N . GLU A 1 96 ? 13.831 -21.371 -40.231 1.00 84.00 96 GLU A N 1
ATOM 757 C CA . GLU A 1 96 ? 13.469 -22.491 -41.100 1.00 84.00 96 GLU A CA 1
ATOM 758 C C . GLU A 1 96 ? 12.099 -22.234 -41.730 1.00 84.00 96 GLU A C 1
ATOM 760 O O . GLU A 1 96 ? 11.151 -21.856 -41.038 1.00 84.00 96 GLU A O 1
ATOM 765 N N . ARG A 1 97 ? 11.979 -22.453 -43.042 1.00 81.88 97 ARG A N 1
ATOM 766 C CA . ARG A 1 97 ? 10.689 -22.484 -43.746 1.00 81.88 97 ARG A CA 1
ATOM 767 C C . ARG A 1 97 ? 10.528 -23.786 -44.516 1.00 81.88 97 ARG A C 1
ATOM 769 O O . ARG A 1 97 ? 11.498 -24.322 -45.045 1.00 81.88 97 ARG A O 1
ATOM 776 N N . GLU A 1 98 ? 9.296 -24.273 -44.607 1.00 78.50 98 GLU A N 1
ATOM 777 C CA . GLU A 1 98 ? 8.973 -25.410 -45.466 1.00 78.50 98 GLU A CA 1
ATOM 778 C C . GLU A 1 98 ? 8.847 -24.929 -46.914 1.00 78.50 98 GLU A C 1
ATOM 780 O O . GLU A 1 98 ? 7.981 -24.114 -47.241 1.00 78.50 98 GLU A O 1
ATOM 785 N N . LYS A 1 99 ? 9.733 -25.416 -47.784 1.00 74.31 99 LYS A N 1
ATOM 786 C CA . LYS A 1 99 ? 9.669 -25.184 -49.226 1.00 74.31 99 LYS A CA 1
ATOM 787 C C . LYS A 1 99 ? 9.087 -26.428 -49.891 1.00 74.31 99 LYS A C 1
ATOM 789 O O . LYS A 1 99 ? 9.622 -27.527 -49.742 1.00 74.31 99 LYS A O 1
ATOM 794 N N . GLU A 1 100 ? 7.982 -26.261 -50.616 1.00 66.25 100 GLU A N 1
ATOM 795 C CA . GLU A 1 100 ? 7.466 -27.314 -51.493 1.00 66.25 100 GLU A CA 1
ATOM 796 C C . GLU A 1 100 ? 8.407 -27.471 -52.690 1.00 66.25 100 GLU A C 1
ATOM 798 O O . GLU A 1 100 ? 8.620 -26.514 -53.439 1.00 66.25 100 GLU A O 1
ATOM 803 N N . LEU A 1 101 ? 8.957 -28.670 -52.872 1.00 59.81 101 LEU A N 1
ATOM 804 C CA . LEU A 1 101 ? 9.776 -28.988 -54.037 1.00 59.81 101 LEU A CA 1
ATOM 805 C C . LEU A 1 101 ? 8.913 -29.066 -55.299 1.00 59.81 101 LEU A C 1
ATOM 807 O O . LEU A 1 101 ? 7.790 -29.589 -55.281 1.00 59.81 101 LEU A O 1
ATOM 811 N N . SER A 1 102 ? 9.460 -28.581 -56.412 1.00 60.62 102 SER A N 1
ATOM 812 C CA . SER A 1 102 ? 8.954 -28.949 -57.735 1.00 60.62 102 SER A CA 1
ATOM 813 C C . SER A 1 102 ? 9.244 -30.431 -58.027 1.00 60.62 102 SER A C 1
ATOM 815 O O . SER A 1 102 ? 10.120 -31.037 -57.410 1.00 60.62 102 SER A O 1
ATOM 817 N N . ASP A 1 103 ? 8.492 -31.043 -58.950 1.00 58.09 103 ASP A N 1
ATOM 818 C CA . ASP A 1 103 ? 8.649 -32.469 -59.288 1.00 58.09 103 ASP A CA 1
ATOM 819 C C . ASP A 1 103 ? 10.087 -32.817 -59.742 1.00 58.09 103 ASP A C 1
ATOM 821 O O . ASP A 1 103 ? 10.542 -33.927 -59.473 1.00 58.09 103 ASP A O 1
ATOM 825 N N . ASP A 1 104 ? 10.803 -31.863 -60.350 1.00 57.97 104 ASP A N 1
ATOM 826 C CA . ASP A 1 104 ? 12.183 -32.024 -60.829 1.00 57.97 104 ASP A CA 1
ATOM 827 C C . ASP A 1 104 ? 13.214 -31.939 -59.683 1.00 57.97 104 ASP A C 1
ATOM 829 O O . ASP A 1 104 ? 14.135 -32.752 -59.610 1.00 57.97 104 ASP A O 1
ATOM 833 N N . GLU A 1 105 ? 13.033 -31.015 -58.730 1.00 56.16 105 GLU A N 1
ATOM 834 C CA . GLU A 1 105 ? 13.921 -30.877 -57.560 1.00 56.16 105 GLU A CA 1
ATOM 835 C C . GLU A 1 105 ? 13.762 -32.062 -56.581 1.00 56.16 105 GLU A C 1
ATOM 837 O O . GLU A 1 105 ? 14.719 -32.482 -55.931 1.00 56.16 105 GLU A O 1
ATOM 842 N N . ALA A 1 106 ? 12.569 -32.665 -56.513 1.00 53.59 106 ALA A N 1
ATOM 843 C CA . ALA A 1 106 ? 12.306 -33.854 -55.699 1.00 53.59 106 ALA A CA 1
ATOM 844 C C . ALA A 1 106 ? 12.980 -35.138 -56.232 1.00 53.59 106 ALA A C 1
ATOM 846 O O . ALA A 1 106 ? 13.145 -36.103 -55.475 1.00 53.59 106 ALA A O 1
ATOM 847 N N . GLU A 1 107 ? 13.342 -35.185 -57.520 1.00 55.19 107 GLU A N 1
ATOM 848 C CA . GLU A 1 107 ? 14.128 -36.281 -58.103 1.00 55.19 107 GLU A CA 1
ATOM 849 C C . GLU A 1 107 ? 15.636 -36.125 -57.863 1.00 55.19 107 GLU A C 1
ATOM 851 O O . GLU A 1 107 ? 16.325 -37.137 -57.719 1.00 55.19 107 GLU A O 1
ATOM 856 N N . GLU A 1 108 ? 16.154 -34.894 -57.787 1.00 56.38 108 GLU A N 1
ATOM 857 C CA . GLU A 1 108 ? 17.560 -34.634 -57.438 1.00 56.38 108 GLU A CA 1
ATOM 858 C C . GLU A 1 108 ? 17.852 -34.981 -55.978 1.00 56.38 108 GLU A C 1
ATOM 860 O O . GLU A 1 108 ? 18.818 -35.691 -55.702 1.00 56.38 108 GLU A O 1
ATOM 865 N N . GLU A 1 109 ? 16.964 -34.602 -55.059 1.00 53.97 109 GLU A N 1
ATOM 866 C CA . GLU A 1 109 ? 17.144 -34.880 -53.632 1.00 53.97 109 GLU A CA 1
ATOM 867 C C . GLU A 1 109 ? 17.128 -36.388 -53.315 1.00 53.97 109 GLU A C 1
ATOM 869 O O . GLU A 1 109 ? 17.906 -36.881 -52.503 1.00 53.97 109 GLU A O 1
ATOM 874 N N . LYS A 1 110 ? 16.298 -37.167 -54.026 1.00 51.66 110 LYS A N 1
ATOM 875 C CA . LYS A 1 110 ? 16.295 -38.638 -53.915 1.00 51.66 110 LYS A CA 1
ATOM 876 C C . LYS A 1 110 ? 17.627 -39.269 -54.330 1.00 51.66 110 LYS A C 1
ATOM 878 O O . LYS A 1 110 ? 18.006 -40.288 -53.765 1.00 51.66 110 LYS A O 1
ATOM 883 N N . LYS A 1 111 ? 18.332 -38.683 -55.306 1.00 51.66 111 LYS A N 1
ATOM 884 C CA . LYS A 1 111 ? 19.657 -39.162 -55.740 1.00 51.66 111 LYS A CA 1
ATOM 885 C C . LYS A 1 111 ? 20.766 -38.801 -54.752 1.00 51.66 111 LYS A C 1
ATOM 887 O O . LYS A 1 111 ? 21.820 -39.437 -54.787 1.00 51.66 111 LYS A O 1
ATOM 892 N N . GLU A 1 112 ? 20.562 -37.780 -53.922 1.00 48.47 112 GLU A N 1
ATOM 893 C CA . GLU A 1 112 ? 21.471 -37.432 -52.827 1.00 48.47 112 GLU A CA 1
ATOM 894 C C . GLU A 1 112 ? 21.207 -38.290 -51.581 1.00 48.47 112 GLU A C 1
ATOM 896 O O . GLU A 1 112 ? 22.166 -38.816 -51.022 1.00 48.47 112 GLU A O 1
ATOM 901 N N . GLU A 1 113 ? 19.942 -38.550 -51.218 1.00 46.94 113 GLU A N 1
ATOM 902 C CA . GLU A 1 113 ? 19.581 -39.456 -50.109 1.00 46.94 113 GLU A CA 1
ATOM 903 C C . GLU A 1 113 ? 20.075 -40.904 -50.336 1.00 46.94 113 GLU A C 1
ATOM 905 O O . GLU A 1 113 ? 20.542 -41.542 -49.396 1.00 46.94 113 GLU A O 1
ATOM 910 N N . GLU A 1 114 ? 20.056 -41.421 -51.575 1.00 47.81 114 GLU A N 1
ATOM 911 C CA . GLU A 1 114 ? 20.575 -42.767 -51.907 1.00 47.81 114 GLU A CA 1
ATOM 912 C C . GLU A 1 114 ? 22.108 -42.902 -51.773 1.00 47.81 114 GLU A C 1
ATOM 914 O O . GLU A 1 114 ? 22.635 -44.016 -51.803 1.00 47.81 114 GLU A O 1
ATOM 919 N N . LYS A 1 115 ? 22.855 -41.798 -51.620 1.00 46.03 115 LYS A N 1
ATOM 920 C CA . LYS A 1 115 ? 24.316 -41.835 -51.415 1.00 46.03 115 LYS A CA 1
ATOM 921 C C . LYS A 1 115 ? 24.737 -41.885 -49.944 1.00 46.03 115 LYS A C 1
ATOM 923 O O . LYS A 1 115 ? 25.911 -42.148 -49.695 1.00 46.03 115 LYS A O 1
ATOM 928 N N . ASP A 1 116 ? 23.813 -41.676 -49.007 1.00 39.09 116 ASP A N 1
ATOM 929 C CA . ASP A 1 116 ? 24.083 -41.536 -47.565 1.00 39.09 116 ASP A CA 1
ATOM 930 C C . ASP A 1 116 ? 23.470 -42.683 -46.715 1.00 39.09 116 ASP A C 1
ATOM 932 O O . ASP A 1 116 ? 23.166 -42.522 -45.531 1.00 39.09 116 ASP A O 1
ATOM 936 N N . GLU A 1 117 ? 23.290 -43.881 -47.293 1.00 41.59 117 GLU A N 1
ATOM 937 C CA . GLU A 1 117 ? 22.789 -45.076 -46.586 1.00 41.59 117 GLU A CA 1
ATOM 938 C C . GLU A 1 117 ? 23.872 -45.810 -45.768 1.00 41.59 117 GLU A C 1
ATOM 940 O O . GLU A 1 117 ? 24.236 -46.947 -46.063 1.00 41.59 117 GLU A O 1
ATOM 945 N N . ASP A 1 118 ? 24.357 -45.203 -44.683 1.00 40.28 118 ASP A N 1
ATOM 946 C CA . ASP A 1 118 ? 25.119 -45.944 -43.665 1.00 40.28 118 ASP A CA 1
ATOM 947 C C . ASP A 1 118 ? 24.730 -45.498 -42.243 1.00 40.28 118 ASP A C 1
ATOM 949 O O . ASP A 1 118 ? 25.508 -44.882 -41.514 1.00 40.28 118 ASP A O 1
ATOM 953 N N . LYS A 1 119 ? 23.471 -45.764 -41.845 1.00 37.03 119 LYS A N 1
ATOM 954 C CA . LYS A 1 119 ? 23.004 -45.787 -40.438 1.00 37.03 119 LYS A CA 1
ATOM 955 C C . LYS A 1 119 ? 21.647 -46.514 -40.294 1.00 37.03 119 LYS A C 1
ATOM 957 O O . LYS A 1 119 ? 20.728 -46.232 -41.059 1.00 37.03 119 LYS A O 1
ATOM 962 N N . PRO A 1 120 ? 21.478 -47.424 -39.312 1.00 37.34 120 PRO A N 1
ATOM 963 C CA . PRO A 1 120 ? 20.296 -48.287 -39.214 1.00 37.34 120 PRO A CA 1
ATOM 964 C C . PRO A 1 120 ? 19.065 -47.568 -38.631 1.00 37.34 120 PRO A C 1
ATOM 966 O O . PRO A 1 120 ? 19.166 -46.862 -37.626 1.00 37.34 120 PRO A O 1
ATOM 969 N N . LYS A 1 121 ? 17.889 -47.796 -39.236 1.00 33.28 121 LYS A N 1
ATOM 970 C CA . LYS A 1 121 ? 16.570 -47.366 -38.732 1.00 33.28 121 LYS A CA 1
ATOM 971 C C . LYS A 1 121 ? 15.998 -48.382 -37.738 1.00 33.28 121 LYS A C 1
ATOM 973 O O . LYS A 1 121 ? 16.051 -49.584 -37.973 1.00 33.28 121 LYS A O 1
ATOM 978 N N . ILE A 1 122 ? 15.437 -47.861 -36.648 1.00 34.19 122 ILE A N 1
ATOM 979 C CA . ILE A 1 122 ? 14.644 -48.580 -35.643 1.00 34.19 122 ILE A CA 1
ATOM 980 C C . ILE A 1 122 ? 13.216 -48.741 -36.187 1.00 34.19 122 ILE A C 1
ATOM 982 O O . ILE A 1 122 ? 12.612 -47.754 -36.606 1.00 34.19 122 ILE A O 1
ATOM 986 N N . GLU A 1 123 ? 12.707 -49.974 -36.199 1.00 33.44 123 GLU A N 1
ATOM 987 C CA . GLU A 1 123 ? 11.305 -50.302 -36.486 1.00 33.44 123 GLU A CA 1
ATOM 988 C C . GLU A 1 123 ? 10.428 -50.053 -35.254 1.00 33.44 123 GLU A C 1
ATOM 990 O O . GLU A 1 123 ? 10.795 -50.449 -34.147 1.00 33.44 123 GLU A O 1
ATOM 995 N N . ASP A 1 124 ? 9.252 -49.459 -35.467 1.00 29.45 124 ASP A N 1
ATOM 996 C CA . ASP A 1 124 ? 8.127 -49.563 -34.541 1.00 29.45 124 ASP A CA 1
ATOM 997 C C . ASP A 1 124 ? 6.794 -49.685 -35.307 1.00 29.45 124 ASP A C 1
ATOM 999 O O . ASP A 1 124 ? 6.667 -49.251 -36.455 1.00 29.45 124 ASP A O 1
ATOM 1003 N N . VAL A 1 125 ? 5.856 -50.366 -34.655 1.00 30.20 125 VAL A N 1
ATOM 1004 C CA . VAL A 1 125 ? 4.816 -51.286 -35.165 1.00 30.20 125 VAL A CA 1
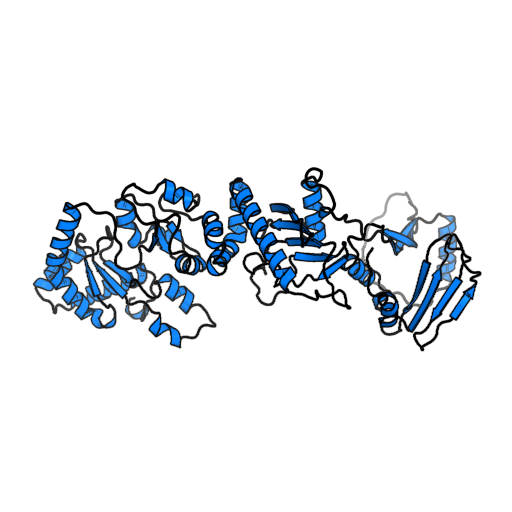ATOM 1005 C C . VAL A 1 125 ? 3.409 -50.662 -35.335 1.00 30.20 125 VAL A C 1
ATOM 1007 O O . VAL A 1 125 ? 3.032 -49.828 -34.523 1.00 30.20 125 VAL A O 1
ATOM 1010 N N . GLY A 1 126 ? 2.605 -51.192 -36.286 1.00 30.64 126 GLY A N 1
ATOM 1011 C CA . GLY A 1 126 ? 1.111 -51.286 -36.274 1.00 30.64 126 GLY A CA 1
ATOM 1012 C C . GLY A 1 126 ? 0.313 -50.002 -36.590 1.00 30.64 126 GLY A C 1
ATOM 1013 O O . GLY A 1 126 ? 0.782 -48.913 -36.299 1.00 30.64 126 GLY A O 1
ATOM 1014 N N . GLU A 1 127 ? -0.884 -49.985 -37.195 1.00 29.41 127 GLU A N 1
ATOM 1015 C CA . GLU A 1 127 ? -1.952 -50.966 -37.480 1.00 29.41 127 GLU A CA 1
ATOM 1016 C C . GLU A 1 127 ? -2.766 -50.530 -38.737 1.00 29.41 127 GLU A C 1
ATOM 1018 O O . GLU A 1 127 ? -2.600 -49.416 -39.240 1.00 29.41 127 GLU A O 1
ATOM 1023 N N . ASP A 1 128 ? -3.615 -51.456 -39.203 1.00 29.84 128 ASP A N 1
ATOM 1024 C CA . ASP A 1 128 ? -4.600 -51.500 -40.311 1.00 29.84 128 ASP A CA 1
ATOM 1025 C C . ASP A 1 128 ? -5.547 -50.261 -40.441 1.00 29.84 128 ASP A C 1
ATOM 1027 O O . ASP A 1 128 ? -5.652 -49.466 -39.514 1.00 29.84 128 ASP A O 1
ATOM 1031 N N . GLU A 1 129 ? -6.278 -49.943 -41.528 1.00 29.75 129 GLU A N 1
ATOM 1032 C CA . GLU A 1 129 ? -7.138 -50.754 -42.414 1.00 29.75 129 GLU A CA 1
ATOM 1033 C C . GLU A 1 129 ? -7.642 -49.898 -43.633 1.00 29.75 129 GLU A C 1
ATOM 1035 O O . GLU A 1 129 ? -7.695 -48.668 -43.559 1.00 29.75 129 GLU A O 1
ATOM 1040 N N . ASP A 1 130 ? -8.060 -50.586 -44.710 1.00 30.19 130 ASP A N 1
ATOM 1041 C CA . ASP A 1 130 ? -9.008 -50.231 -45.800 1.00 30.19 130 ASP A CA 1
ATOM 1042 C C . ASP A 1 130 ? -8.634 -49.416 -47.075 1.00 30.19 130 ASP A C 1
ATOM 1044 O O . ASP A 1 130 ? -8.402 -48.204 -47.093 1.00 30.19 130 ASP A O 1
ATOM 1048 N N . GLU A 1 131 ? -8.722 -50.135 -48.210 1.00 34.38 131 GLU A N 1
ATOM 1049 C CA . GLU A 1 131 ? -8.738 -49.688 -49.611 1.00 34.38 131 GLU A CA 1
ATOM 1050 C C . GLU A 1 131 ? -10.144 -49.217 -50.045 1.00 34.38 131 GLU A C 1
ATOM 1052 O O . GLU A 1 131 ? -11.101 -49.969 -49.916 1.00 34.38 131 GLU A O 1
ATOM 1057 N N . ASP A 1 132 ? -10.272 -48.021 -50.638 1.00 30.03 132 ASP A N 1
ATOM 1058 C CA . ASP A 1 132 ? -10.718 -47.832 -52.037 1.00 30.03 132 ASP A CA 1
ATOM 1059 C C . ASP A 1 132 ? -10.929 -46.339 -52.373 1.00 30.03 132 ASP A C 1
ATOM 1061 O O . ASP A 1 132 ? -11.787 -45.659 -51.812 1.00 30.03 132 ASP A O 1
ATOM 1065 N N . SER A 1 133 ? -10.151 -45.829 -53.335 1.00 28.11 133 SER A N 1
ATOM 1066 C CA . SER A 1 133 ? -10.540 -44.887 -54.408 1.00 28.11 133 SER A CA 1
ATOM 1067 C C . SER A 1 133 ? -9.333 -44.080 -54.907 1.00 28.11 133 SER A C 1
ATOM 1069 O O . SER A 1 133 ? -8.593 -43.420 -54.179 1.00 28.11 133 SER A O 1
ATOM 1071 N N . LYS A 1 134 ? -9.103 -44.187 -56.217 1.00 34.31 134 LYS A N 1
ATOM 1072 C CA . LYS A 1 134 ? -7.996 -43.584 -56.958 1.00 34.31 134 LYS A CA 1
ATOM 1073 C C . LYS A 1 134 ? -8.105 -42.058 -57.004 1.00 34.31 134 LYS A C 1
ATOM 1075 O O . LYS A 1 134 ? -8.785 -41.526 -57.870 1.00 34.31 134 LYS A O 1
ATOM 1080 N N . GLU A 1 135 ? -7.289 -41.386 -56.204 1.00 29.05 135 GLU A N 1
ATOM 1081 C CA . GLU A 1 135 ? -6.609 -40.140 -56.575 1.00 29.05 135 GLU A CA 1
ATOM 1082 C C . GLU A 1 135 ? -5.257 -40.101 -55.847 1.00 29.05 135 GLU A C 1
ATOM 1084 O O . GLU A 1 135 ? -5.146 -39.699 -54.690 1.00 29.05 135 GLU A O 1
ATOM 1089 N N . LYS A 1 136 ? -4.186 -40.552 -56.519 1.00 34.78 136 LYS A N 1
ATOM 1090 C CA . LYS A 1 136 ? -2.809 -40.338 -56.048 1.00 34.78 136 LYS A CA 1
ATOM 1091 C C . LYS A 1 136 ? -2.492 -38.841 -56.141 1.00 34.78 136 LYS A C 1
ATOM 1093 O O . LYS A 1 136 ? -1.837 -38.400 -57.084 1.00 34.78 136 LYS A O 1
ATOM 1098 N N . LYS A 1 137 ? -2.916 -38.049 -55.154 1.00 34.56 137 LYS A N 1
ATOM 1099 C CA . LYS A 1 137 ? -2.245 -36.783 -54.839 1.00 34.56 137 LYS A CA 1
ATOM 1100 C C . LYS A 1 137 ? -0.825 -37.152 -54.418 1.00 34.56 137 LYS A C 1
ATOM 1102 O O . LYS A 1 137 ? -0.625 -37.693 -53.333 1.00 34.56 137 LYS A O 1
ATOM 1107 N N . LYS A 1 138 ? 0.157 -36.914 -55.297 1.00 40.72 138 LYS A N 1
ATOM 1108 C CA . LYS A 1 138 ? 1.578 -36.885 -54.927 1.00 40.72 138 LYS A CA 1
ATOM 1109 C C . LYS A 1 138 ? 1.686 -36.055 -53.640 1.00 40.72 138 LYS A C 1
ATOM 1111 O O . LYS A 1 138 ? 1.433 -34.853 -53.677 1.00 40.72 138 LYS A O 1
ATOM 1116 N N . LYS A 1 139 ? 2.007 -36.683 -52.501 1.00 42.66 139 LYS A N 1
ATOM 1117 C CA . LYS A 1 139 ? 2.485 -35.954 -51.320 1.00 42.66 139 LYS A CA 1
ATOM 1118 C C . LYS A 1 139 ? 3.760 -35.249 -51.782 1.00 42.66 139 LYS A C 1
ATOM 1120 O O . LYS A 1 139 ? 4.767 -35.916 -52.013 1.00 42.66 139 LYS A O 1
ATOM 1125 N N . LYS A 1 140 ? 3.677 -33.940 -52.032 1.00 49.72 140 LYS A N 1
ATOM 1126 C CA . LYS A 1 140 ? 4.845 -33.115 -52.341 1.00 49.72 140 LYS A CA 1
ATOM 1127 C C . LYS A 1 140 ? 5.801 -33.236 -51.156 1.00 49.72 140 LYS A C 1
ATOM 1129 O O . LYS A 1 140 ? 5.373 -33.044 -50.019 1.00 49.72 140 LYS A O 1
ATOM 1134 N N . LYS A 1 141 ? 7.052 -33.626 -51.409 1.00 52.31 141 LYS A N 1
ATOM 1135 C CA . LYS A 1 141 ? 8.099 -33.596 -50.385 1.00 52.31 141 LYS A CA 1
ATOM 1136 C C . LYS A 1 141 ? 8.345 -32.124 -50.028 1.00 52.31 141 LYS A C 1
ATOM 1138 O O . LYS A 1 141 ? 8.528 -31.299 -50.923 1.00 52.31 141 LYS A O 1
ATOM 1143 N N . THR A 1 142 ? 8.288 -31.797 -48.744 1.00 64.31 142 THR A N 1
ATOM 1144 C CA . THR A 1 142 ? 8.657 -30.482 -48.215 1.00 64.31 142 THR A CA 1
ATOM 1145 C C . THR A 1 142 ? 10.053 -30.570 -47.604 1.00 64.31 142 THR A C 1
ATOM 1147 O O . THR A 1 142 ? 10.309 -31.434 -46.767 1.00 64.31 142 THR A O 1
ATOM 1150 N N . ILE A 1 143 ? 10.956 -29.687 -48.034 1.00 77.69 143 ILE A N 1
ATOM 1151 C CA . ILE A 1 143 ? 12.279 -29.495 -47.421 1.00 77.69 143 ILE A CA 1
ATOM 1152 C C . ILE A 1 143 ? 12.194 -28.362 -46.407 1.00 77.69 143 ILE A C 1
ATOM 1154 O O . ILE A 1 143 ? 11.523 -27.356 -46.644 1.00 77.69 143 ILE A O 1
ATOM 1158 N N . LYS A 1 144 ? 12.951 -28.482 -45.314 1.00 77.38 144 LYS A N 1
ATOM 1159 C CA . LYS A 1 144 ? 13.253 -27.355 -44.428 1.00 77.38 144 LYS A CA 1
ATOM 1160 C C . LYS A 1 144 ? 14.411 -26.536 -45.003 1.00 77.38 144 LYS A C 1
ATOM 1162 O O . LYS A 1 144 ? 15.562 -26.955 -44.941 1.00 77.38 144 LYS A O 1
ATOM 1167 N N . GLU A 1 145 ? 14.111 -25.370 -45.565 1.00 83.06 145 GLU A N 1
ATOM 1168 C CA . GLU A 1 145 ? 15.109 -24.418 -46.060 1.00 83.06 145 GLU A CA 1
ATOM 1169 C C . GLU A 1 145 ? 15.468 -23.428 -44.943 1.00 83.06 145 GLU A C 1
ATOM 1171 O O . GLU A 1 145 ? 14.588 -22.747 -44.404 1.00 83.06 145 GLU A O 1
ATOM 1176 N N . LYS A 1 146 ? 16.759 -23.335 -44.602 1.00 85.31 146 LYS A N 1
ATOM 1177 C CA . LYS A 1 146 ? 17.276 -22.300 -43.698 1.00 85.31 146 LYS A CA 1
ATOM 1178 C C . LYS A 1 146 ? 17.472 -20.994 -44.461 1.00 85.31 146 LYS A C 1
ATOM 1180 O O . LYS A 1 146 ? 18.109 -20.985 -45.512 1.00 85.31 146 LYS A O 1
ATOM 1185 N N . TYR A 1 147 ? 16.956 -19.895 -43.928 1.00 87.56 147 TYR A N 1
ATOM 1186 C CA . TYR A 1 147 ? 17.149 -18.555 -44.479 1.00 87.56 147 TYR A CA 1
ATOM 1187 C C . TYR A 1 147 ? 17.475 -17.556 -43.368 1.00 87.56 147 TYR A C 1
ATOM 1189 O O . TYR A 1 147 ? 17.113 -17.762 -42.210 1.00 87.56 147 TYR A O 1
ATOM 1197 N N . THR A 1 148 ? 18.160 -16.470 -43.720 1.00 88.69 148 THR A N 1
ATOM 1198 C CA . THR A 1 148 ? 18.459 -15.376 -42.793 1.00 88.69 148 THR A CA 1
ATOM 1199 C C . THR A 1 148 ? 17.467 -14.231 -42.958 1.00 88.69 148 THR A C 1
ATOM 1201 O O . THR A 1 148 ? 17.069 -13.883 -44.072 1.00 88.69 148 THR A O 1
ATOM 1204 N N . GLU A 1 149 ? 17.053 -13.640 -41.842 1.00 91.69 149 GLU A N 1
ATOM 1205 C CA . GLU A 1 149 ? 16.135 -12.499 -41.809 1.00 91.69 149 GLU A CA 1
ATOM 1206 C C . GLU A 1 149 ? 16.613 -11.454 -40.797 1.00 91.69 149 GLU A C 1
ATOM 1208 O O . GLU A 1 149 ? 17.113 -11.801 -39.729 1.00 91.69 149 GLU A O 1
ATOM 1213 N N . ASP A 1 150 ? 16.417 -10.174 -41.122 1.00 91.50 150 ASP A N 1
ATOM 1214 C CA . ASP A 1 150 ? 16.590 -9.064 -40.184 1.00 91.50 150 ASP A CA 1
ATOM 1215 C C . ASP A 1 150 ? 15.359 -8.937 -39.273 1.00 91.50 150 ASP A C 1
ATOM 1217 O O . ASP A 1 150 ? 14.319 -8.409 -39.679 1.00 91.50 150 ASP A O 1
ATOM 1221 N N . GLU A 1 151 ? 15.480 -9.345 -38.015 1.00 92.38 151 GLU A N 1
ATOM 1222 C CA . GLU A 1 151 ? 14.444 -9.139 -37.005 1.00 92.38 151 GLU A CA 1
ATOM 1223 C C . GLU A 1 151 ? 14.669 -7.824 -36.241 1.00 92.38 151 GLU A C 1
ATOM 1225 O O . GLU A 1 151 ? 15.713 -7.619 -35.624 1.00 92.38 151 GLU A O 1
ATOM 1230 N N . GLU A 1 152 ? 13.679 -6.924 -36.243 1.00 92.12 152 GLU A N 1
ATOM 1231 C CA . GLU A 1 152 ? 13.715 -5.702 -35.427 1.00 92.12 152 GLU A CA 1
ATOM 1232 C C . GLU A 1 152 ? 13.399 -6.007 -33.956 1.00 92.12 152 GLU A C 1
ATOM 1234 O O . GLU A 1 152 ? 12.309 -6.485 -33.632 1.00 92.12 152 GLU A O 1
ATOM 1239 N N . LEU A 1 153 ? 14.337 -5.692 -33.060 1.00 90.25 153 LEU A N 1
ATOM 1240 C CA . LEU A 1 153 ? 14.258 -6.050 -31.642 1.00 90.25 153 LEU A CA 1
ATOM 1241 C C . LEU A 1 153 ? 13.571 -4.985 -30.772 1.00 90.25 153 LEU A C 1
ATOM 1243 O O . LEU A 1 153 ? 12.935 -5.317 -29.775 1.00 90.25 153 LEU A O 1
ATOM 1247 N N . ASN A 1 154 ? 13.669 -3.702 -31.126 1.00 89.81 154 ASN A N 1
ATOM 1248 C CA . ASN A 1 154 ? 13.199 -2.575 -30.311 1.00 89.81 154 ASN A CA 1
ATOM 1249 C C . ASN A 1 154 ? 11.910 -1.929 -30.849 1.00 89.81 154 ASN A C 1
ATOM 1251 O O . ASN A 1 154 ? 11.790 -0.710 -30.937 1.00 89.81 154 ASN A O 1
ATOM 1255 N N . LYS A 1 155 ? 10.907 -2.756 -31.162 1.00 86.44 155 LYS A N 1
ATOM 1256 C CA . LYS A 1 155 ? 9.600 -2.294 -31.671 1.00 86.44 155 LYS A CA 1
ATOM 1257 C C . LYS A 1 155 ? 8.833 -1.410 -30.674 1.00 86.44 155 LYS A C 1
ATOM 1259 O O . LYS A 1 155 ? 7.968 -0.632 -31.072 1.00 86.44 155 LYS A O 1
ATOM 1264 N N . THR A 1 156 ? 9.130 -1.538 -29.376 1.00 82.75 156 THR A N 1
ATOM 1265 C CA . THR A 1 156 ? 8.460 -0.773 -28.312 1.00 82.75 156 THR A CA 1
ATOM 1266 C C . THR A 1 156 ? 8.984 0.657 -28.292 1.00 82.75 156 THR A C 1
ATOM 1268 O O . THR A 1 156 ? 10.135 0.904 -27.938 1.00 82.75 156 THR A O 1
ATOM 1271 N N . LYS A 1 157 ? 8.137 1.623 -28.645 1.00 87.38 157 LYS A N 1
ATOM 1272 C CA . LYS A 1 157 ? 8.533 3.036 -28.663 1.00 87.38 157 LYS A CA 1
ATOM 1273 C C . LYS A 1 157 ? 8.389 3.673 -27.273 1.00 87.38 157 LYS A C 1
ATOM 1275 O O . LYS A 1 157 ? 7.438 3.360 -26.558 1.00 87.38 157 LYS A O 1
ATOM 1280 N N . PRO A 1 158 ? 9.286 4.600 -26.889 1.00 91.31 158 PRO A N 1
ATOM 1281 C CA . PRO A 1 158 ? 9.216 5.274 -25.595 1.00 91.31 158 PRO A CA 1
ATOM 1282 C C . PRO A 1 158 ? 8.062 6.284 -25.566 1.00 91.31 158 PRO A C 1
ATOM 1284 O O . PRO A 1 158 ? 8.170 7.395 -26.093 1.00 91.31 158 PRO A O 1
ATOM 1287 N N . ILE A 1 159 ? 6.947 5.915 -24.938 1.00 94.00 159 ILE A N 1
ATOM 1288 C CA . ILE A 1 159 ? 5.732 6.744 -24.924 1.00 94.00 159 ILE A CA 1
ATOM 1289 C C . ILE A 1 159 ? 5.854 8.004 -24.050 1.00 94.00 159 ILE A C 1
ATOM 1291 O O . ILE A 1 159 ? 5.283 9.029 -24.405 1.00 94.00 159 ILE A O 1
ATOM 1295 N N . TRP A 1 160 ? 6.684 8.006 -22.997 1.00 94.88 160 TRP A N 1
ATOM 1296 C CA . TRP A 1 160 ? 6.916 9.191 -22.142 1.00 94.88 160 TRP A CA 1
ATOM 1297 C C . TRP A 1 160 ? 7.595 10.366 -22.872 1.00 94.88 160 TRP A C 1
ATOM 1299 O O . TRP A 1 160 ? 7.701 11.479 -22.357 1.00 94.88 160 TRP A O 1
ATOM 1309 N N . THR A 1 161 ? 8.111 10.132 -24.082 1.00 92.69 161 THR A N 1
ATOM 1310 C CA . THR A 1 161 ? 8.733 11.184 -24.898 1.00 92.69 161 THR A CA 1
ATOM 1311 C C . THR A 1 161 ? 7.710 12.015 -25.679 1.00 92.69 161 THR A C 1
ATOM 1313 O O . THR A 1 161 ? 8.016 13.145 -26.070 1.00 92.69 161 THR A O 1
ATOM 1316 N N . ARG A 1 162 ? 6.498 11.485 -25.869 1.00 94.31 162 ARG A N 1
ATOM 1317 C CA . ARG A 1 162 ? 5.380 12.142 -26.559 1.00 94.31 162 ARG A CA 1
ATOM 1318 C C . ARG A 1 162 ? 4.584 13.019 -25.590 1.00 94.31 162 ARG A C 1
ATOM 1320 O O . ARG A 1 162 ? 4.716 12.889 -24.375 1.00 94.31 162 ARG A O 1
ATOM 1327 N N . ASN A 1 163 ? 3.765 13.916 -26.133 1.00 93.25 163 ASN A N 1
ATOM 1328 C CA . ASN A 1 163 ? 2.807 14.671 -25.333 1.00 93.25 163 ASN A CA 1
ATOM 1329 C C . ASN A 1 163 ? 1.725 13.722 -24.791 1.00 93.25 163 ASN A C 1
ATOM 1331 O O . ASN A 1 163 ? 1.252 12.862 -25.529 1.00 93.25 163 ASN A O 1
ATOM 1335 N N . ALA A 1 164 ? 1.350 13.871 -23.520 1.00 93.62 164 ALA A N 1
ATOM 1336 C CA . ALA A 1 164 ? 0.368 13.016 -22.860 1.00 93.62 164 ALA A CA 1
ATOM 1337 C C . ALA A 1 164 ? -1.011 13.066 -23.536 1.00 93.62 164 ALA A C 1
ATOM 1339 O O . ALA A 1 164 ? -1.667 12.030 -23.615 1.00 93.62 164 ALA A O 1
ATOM 1340 N N . ASP A 1 165 ? -1.398 14.231 -24.062 1.00 94.12 165 ASP A N 1
ATOM 1341 C CA . ASP A 1 165 ? -2.693 14.452 -24.723 1.00 94.12 165 ASP A CA 1
ATOM 1342 C C . ASP A 1 165 ? -2.816 13.711 -26.068 1.00 94.12 165 ASP A C 1
ATOM 1344 O O . ASP A 1 165 ? -3.920 13.429 -26.528 1.00 94.12 165 ASP A O 1
ATOM 1348 N N . ASP A 1 166 ? -1.681 13.357 -26.681 1.00 95.06 166 ASP A N 1
ATOM 1349 C CA . ASP A 1 166 ? -1.606 12.664 -27.973 1.00 95.06 166 ASP A CA 1
ATOM 1350 C C . ASP A 1 166 ? -1.460 11.137 -27.816 1.00 95.06 166 ASP A C 1
ATOM 1352 O O . ASP A 1 166 ? -1.132 10.441 -28.784 1.00 95.06 166 ASP A O 1
ATOM 1356 N N . ILE A 1 167 ? -1.597 10.604 -26.596 1.00 96.38 167 ILE A N 1
ATOM 1357 C CA . ILE A 1 167 ? -1.439 9.175 -26.299 1.00 96.38 167 ILE A CA 1
ATOM 1358 C C . ILE A 1 167 ? -2.784 8.608 -25.858 1.00 96.38 167 ILE A C 1
ATOM 1360 O O . ILE A 1 167 ? -3.386 9.050 -24.879 1.00 96.38 167 ILE A O 1
ATOM 1364 N N . THR A 1 168 ? -3.243 7.594 -26.579 1.00 96.44 168 THR A N 1
ATOM 1365 C CA . THR A 1 168 ? -4.492 6.893 -26.275 1.00 96.44 168 THR A CA 1
ATOM 1366 C C . THR A 1 168 ? -4.316 5.883 -25.135 1.00 96.44 168 THR A C 1
ATOM 1368 O O . THR A 1 168 ? -3.208 5.442 -24.831 1.00 96.44 168 THR A O 1
ATOM 1371 N N . GLN A 1 169 ? -5.421 5.470 -24.504 1.00 94.62 169 GLN A N 1
ATOM 1372 C CA . GLN A 1 169 ? -5.381 4.434 -23.460 1.00 94.62 169 GLN A CA 1
ATOM 1373 C C . GLN A 1 169 ? -4.920 3.068 -23.990 1.00 94.62 169 GLN A C 1
ATOM 1375 O O . GLN A 1 169 ? -4.267 2.330 -23.263 1.00 94.62 169 GLN A O 1
ATOM 1380 N N . GLU A 1 170 ? -5.205 2.752 -25.256 1.00 95.12 170 GLU A N 1
ATOM 1381 C CA . GLU A 1 170 ? -4.726 1.527 -25.913 1.00 95.12 170 GLU A CA 1
ATOM 1382 C C . GLU A 1 170 ? -3.194 1.515 -26.001 1.00 95.12 170 GLU A C 1
ATOM 1384 O O . GLU A 1 170 ? -2.556 0.543 -25.610 1.00 95.12 170 GLU A O 1
ATOM 1389 N N . GLU A 1 171 ? -2.584 2.642 -26.383 1.00 95.31 171 GLU A N 1
ATOM 1390 C CA . GLU A 1 171 ? -1.123 2.769 -26.436 1.00 95.31 171 GLU A CA 1
ATOM 1391 C C . GLU A 1 171 ? -0.464 2.673 -25.051 1.00 95.31 171 GLU A C 1
ATOM 1393 O O . GLU A 1 171 ? 0.621 2.098 -24.925 1.00 95.31 171 GLU A O 1
ATOM 1398 N N . TYR A 1 172 ? -1.098 3.212 -24.001 1.00 97.06 172 TYR A N 1
ATOM 1399 C CA . TYR A 1 172 ? -0.633 3.014 -22.622 1.00 97.06 172 TYR A CA 1
ATOM 1400 C C . TYR A 1 172 ? -0.761 1.551 -22.177 1.00 97.06 172 TYR A C 1
ATOM 1402 O O . TYR A 1 172 ? 0.160 1.035 -21.537 1.00 97.06 172 TYR A O 1
ATOM 1410 N N . GLY A 1 173 ? -1.860 0.882 -22.535 1.00 96.38 173 GLY A N 1
ATOM 1411 C CA . GLY A 1 173 ? -2.104 -0.532 -22.247 1.00 96.38 173 GLY A CA 1
ATOM 1412 C C . GLY A 1 173 ? -1.070 -1.448 -22.898 1.00 96.38 173 GLY A C 1
ATOM 1413 O O . GLY A 1 173 ? -0.417 -2.236 -22.210 1.00 96.38 173 GLY A O 1
ATOM 1414 N N . ASP A 1 174 ? -0.829 -1.275 -24.197 1.00 94.69 174 ASP A N 1
ATOM 1415 C CA . ASP A 1 174 ? 0.179 -2.034 -24.945 1.00 94.69 174 ASP A CA 1
ATOM 1416 C C . ASP A 1 174 ? 1.589 -1.816 -24.388 1.00 94.69 174 ASP A C 1
ATOM 1418 O O . ASP A 1 174 ? 2.364 -2.766 -24.224 1.00 94.69 174 ASP A O 1
ATOM 1422 N N . PHE A 1 175 ? 1.920 -0.572 -24.030 1.00 95.44 175 PHE A N 1
ATOM 1423 C CA . PHE A 1 175 ? 3.191 -0.271 -23.382 1.00 95.44 175 PHE A CA 1
ATOM 1424 C C . PHE A 1 175 ? 3.308 -0.948 -22.009 1.00 95.44 175 PHE A C 1
ATOM 1426 O O . PHE A 1 175 ? 4.344 -1.543 -21.713 1.00 95.44 175 PHE A O 1
ATOM 1433 N N . TYR A 1 176 ? 2.261 -0.901 -21.179 1.00 96.50 176 TYR A N 1
ATOM 1434 C CA . TYR A 1 176 ? 2.236 -1.558 -19.868 1.00 96.50 176 TYR A CA 1
ATOM 1435 C C . TYR A 1 176 ? 2.450 -3.071 -19.983 1.00 96.50 176 TYR A C 1
ATOM 1437 O O . TYR A 1 176 ? 3.305 -3.621 -19.280 1.00 96.50 176 TYR A O 1
ATOM 1445 N N . LYS A 1 177 ? 1.732 -3.735 -20.896 1.00 94.69 177 LYS A N 1
ATOM 1446 C CA . LYS A 1 177 ? 1.880 -5.173 -21.174 1.00 94.69 177 LYS A CA 1
ATOM 1447 C C . LYS A 1 177 ? 3.304 -5.501 -21.617 1.00 94.69 177 LYS A C 1
ATOM 1449 O O . LYS A 1 177 ? 3.927 -6.420 -21.086 1.00 94.69 177 LYS A O 1
ATOM 1454 N N . SER A 1 178 ? 3.871 -4.701 -22.523 1.00 90.69 178 SER A N 1
ATOM 1455 C CA . SER A 1 178 ? 5.251 -4.886 -22.983 1.00 90.69 178 SER A CA 1
ATOM 1456 C C . SER A 1 178 ? 6.299 -4.652 -21.890 1.00 90.69 178 SER A C 1
ATOM 1458 O O . SER A 1 178 ? 7.343 -5.305 -21.919 1.00 90.69 178 SER A O 1
ATOM 1460 N N . LEU A 1 179 ? 6.066 -3.710 -20.973 1.00 91.00 179 LEU A N 1
ATOM 1461 C CA . LEU A 1 179 ? 6.979 -3.388 -19.873 1.00 91.00 179 LEU A CA 1
ATOM 1462 C C . LEU A 1 179 ? 6.968 -4.485 -18.804 1.00 91.00 179 LEU A C 1
ATOM 1464 O O . LEU A 1 179 ? 8.009 -4.893 -18.300 1.00 91.00 179 LEU A O 1
ATOM 1468 N N . THR A 1 180 ? 5.779 -4.959 -18.439 1.00 91.00 180 THR A N 1
ATOM 1469 C CA . THR A 1 180 ? 5.587 -5.822 -17.265 1.00 91.00 180 THR A CA 1
ATOM 1470 C C . THR A 1 180 ? 5.517 -7.310 -17.599 1.00 91.00 180 THR A C 1
ATOM 1472 O O . THR A 1 180 ? 5.688 -8.140 -16.705 1.00 91.00 180 THR A O 1
ATOM 1475 N N . ASN A 1 181 ? 5.313 -7.652 -18.875 1.00 89.88 181 ASN A N 1
ATOM 1476 C CA . ASN A 1 181 ? 4.896 -8.977 -19.345 1.00 89.88 181 ASN A CA 1
ATOM 1477 C C . ASN A 1 181 ? 3.571 -9.451 -18.705 1.00 89.88 181 ASN A C 1
ATOM 1479 O O . ASN A 1 181 ? 3.328 -10.653 -18.598 1.00 89.88 181 ASN A O 1
ATOM 1483 N N . ASP A 1 182 ? 2.729 -8.512 -18.266 1.00 93.12 182 ASP A N 1
ATOM 1484 C CA . ASP A 1 182 ? 1.339 -8.772 -17.899 1.00 93.12 182 ASP A CA 1
ATOM 1485 C C . ASP A 1 182 ? 0.497 -8.921 -19.176 1.00 93.12 182 ASP A C 1
ATOM 1487 O O . ASP A 1 182 ? 0.753 -8.266 -20.188 1.00 93.12 182 ASP A O 1
ATOM 1491 N N . TRP A 1 183 ? -0.488 -9.811 -19.145 1.00 91.94 183 TRP A N 1
ATOM 1492 C CA . TRP A 1 183 ? -1.423 -10.015 -20.252 1.00 91.94 183 TRP A CA 1
ATOM 1493 C C . TRP A 1 183 ? -2.678 -9.146 -20.102 1.00 91.94 183 TRP A C 1
ATOM 1495 O O . TRP A 1 183 ? -3.370 -8.902 -21.092 1.00 91.94 183 TRP A O 1
ATOM 1505 N N . GLU A 1 184 ? -2.978 -8.676 -18.887 1.00 95.12 184 GLU A N 1
ATOM 1506 C CA . GLU A 1 184 ? -4.080 -7.756 -18.606 1.00 95.12 184 GLU A CA 1
ATOM 1507 C C . GLU A 1 184 ? -3.614 -6.296 -18.765 1.00 95.12 184 GLU A C 1
ATOM 1509 O O . GLU A 1 184 ? -2.433 -5.982 -18.633 1.00 95.12 184 GLU A O 1
ATOM 1514 N N . ASP A 1 185 ? -4.535 -5.378 -19.069 1.00 96.81 185 ASP A N 1
ATOM 1515 C CA . ASP A 1 185 ? -4.227 -3.943 -19.065 1.00 96.81 185 ASP A CA 1
ATOM 1516 C C . ASP A 1 185 ? -4.055 -3.405 -17.641 1.00 96.81 185 ASP A C 1
ATOM 1518 O O . ASP A 1 185 ? -4.570 -3.965 -16.671 1.00 96.81 185 ASP A O 1
ATOM 1522 N N . HIS A 1 186 ? -3.398 -2.253 -17.507 1.00 97.56 186 HIS A N 1
ATOM 1523 C CA . HIS A 1 186 ? -3.328 -1.546 -16.232 1.00 97.56 186 HIS A CA 1
ATOM 1524 C C . HIS A 1 186 ? -4.719 -1.086 -15.755 1.00 97.56 186 HIS A C 1
ATOM 1526 O O . HIS A 1 186 ? -5.668 -0.933 -16.532 1.00 97.56 186 HIS A O 1
ATOM 1532 N N . LEU A 1 187 ? -4.842 -0.835 -14.450 1.00 97.81 187 LEU A N 1
ATOM 1533 C CA . LEU A 1 187 ? -6.028 -0.217 -13.861 1.00 97.81 187 LEU A CA 1
ATOM 1534 C C . LEU A 1 187 ? -6.015 1.293 -14.089 1.00 97.81 187 LEU A C 1
ATOM 1536 O O . LEU A 1 187 ? -7.030 1.876 -14.447 1.00 97.81 187 LEU A O 1
ATOM 1540 N N . ALA A 1 188 ? -4.851 1.913 -13.895 1.00 98.06 188 ALA A N 1
ATOM 1541 C CA . ALA A 1 188 ? -4.677 3.356 -13.987 1.00 98.06 188 ALA A CA 1
ATOM 1542 C C . ALA A 1 188 ? -3.248 3.707 -14.397 1.00 98.06 188 ALA A C 1
ATOM 1544 O O . ALA A 1 188 ? -2.316 2.951 -14.111 1.00 98.06 188 ALA A O 1
ATOM 1545 N N . VAL A 1 189 ? -3.081 4.871 -15.020 1.00 98.12 189 VAL A N 1
ATOM 1546 C CA . VAL A 1 189 ? -1.784 5.391 -15.456 1.00 98.12 189 VAL A CA 1
ATOM 1547 C C . VAL A 1 189 ? -1.653 6.867 -15.094 1.00 98.12 189 VAL A C 1
ATOM 1549 O O . VAL A 1 189 ? -2.602 7.637 -15.227 1.00 98.12 189 VAL A O 1
ATOM 1552 N N . LYS A 1 190 ? -0.458 7.274 -14.661 1.00 98.00 190 LYS A N 1
ATOM 1553 C CA . LYS A 1 190 ? -0.076 8.673 -14.467 1.00 98.00 190 LYS A CA 1
ATOM 1554 C C . LYS A 1 190 ? 1.152 8.992 -15.305 1.00 98.00 190 LYS A C 1
ATOM 1556 O O . LYS A 1 190 ? 2.236 8.470 -15.045 1.00 98.00 190 LYS A O 1
ATOM 1561 N N . HIS A 1 191 ? 0.979 9.883 -16.275 1.00 98.00 191 HIS A N 1
ATOM 1562 C CA . HIS A 1 191 ? 2.063 10.469 -17.056 1.00 98.00 191 HIS A CA 1
ATOM 1563 C C . HIS A 1 191 ? 2.359 11.870 -16.529 1.00 98.00 191 HIS A C 1
ATOM 1565 O O . HIS A 1 191 ? 1.451 12.688 -16.379 1.00 98.00 191 HIS A O 1
ATOM 1571 N N . PHE A 1 192 ? 3.621 12.150 -16.213 1.00 97.19 192 PHE A N 1
ATOM 1572 C CA . PHE A 1 192 ? 4.037 13.489 -15.822 1.00 97.19 192 PHE A CA 1
ATOM 1573 C C . PHE A 1 192 ? 5.501 13.770 -16.161 1.00 97.19 192 PHE A C 1
ATOM 1575 O O . PHE A 1 192 ? 6.331 12.866 -16.276 1.00 97.19 192 PHE A O 1
ATOM 1582 N N . SER A 1 193 ? 5.817 15.056 -16.260 1.00 95.81 193 SER A N 1
ATOM 1583 C CA . SER A 1 193 ? 7.174 15.584 -16.321 1.00 95.81 193 SER A CA 1
ATOM 1584 C C . SER A 1 193 ? 7.454 16.456 -15.100 1.00 95.81 193 SER A C 1
ATOM 1586 O O . SER A 1 193 ? 6.550 17.036 -14.491 1.00 95.81 193 SER A O 1
ATOM 1588 N N . VAL A 1 194 ? 8.722 16.529 -14.720 1.00 94.62 194 VAL A N 1
ATOM 1589 C CA . VAL A 1 194 ? 9.234 17.489 -13.745 1.00 94.62 194 VAL A CA 1
ATOM 1590 C C . VAL A 1 194 ? 10.290 18.317 -14.452 1.00 94.62 194 VAL A C 1
ATOM 1592 O O . VAL A 1 194 ? 11.233 17.765 -15.011 1.00 94.62 194 VAL A O 1
ATOM 1595 N N . GLU A 1 195 ? 10.114 19.632 -14.419 1.00 89.31 195 GLU A N 1
ATOM 1596 C CA . GLU A 1 195 ? 11.038 20.613 -14.986 1.00 89.31 195 GLU A CA 1
ATOM 1597 C C . GLU A 1 195 ? 11.766 21.358 -13.856 1.00 89.31 195 GLU A C 1
ATOM 1599 O O . GLU A 1 195 ? 11.251 21.487 -12.740 1.00 89.31 195 GLU A O 1
ATOM 1604 N N . GLY A 1 196 ? 12.972 21.863 -14.128 1.00 85.44 196 GLY A N 1
ATOM 1605 C CA . GLY A 1 196 ? 13.764 22.647 -13.177 1.00 85.44 196 GLY A CA 1
ATOM 1606 C C . GLY A 1 196 ? 15.191 22.126 -13.034 1.00 85.44 196 GLY A C 1
ATOM 1607 O O . GLY A 1 196 ? 15.813 21.734 -14.013 1.00 85.44 196 GLY A O 1
ATOM 1608 N N . GLN A 1 197 ? 15.727 22.127 -11.807 1.00 79.31 197 GLN A N 1
ATOM 1609 C CA . GLN A 1 197 ? 17.100 21.663 -11.542 1.00 79.31 197 GLN A CA 1
ATOM 1610 C C . GLN A 1 197 ? 17.291 20.167 -11.836 1.00 79.31 197 GLN A C 1
ATOM 1612 O O . GLN A 1 197 ? 18.400 19.736 -12.137 1.00 79.31 197 GLN A O 1
ATOM 1617 N N . LEU A 1 198 ? 16.223 19.378 -11.711 1.00 87.31 198 LEU A N 1
ATOM 1618 C CA . LEU A 1 198 ? 16.208 17.968 -12.058 1.00 87.31 198 LEU A CA 1
ATOM 1619 C C . LEU A 1 198 ? 15.073 17.733 -13.047 1.00 87.31 198 LEU A C 1
ATOM 1621 O O . LEU A 1 198 ? 13.908 17.742 -12.652 1.00 87.31 198 LEU A O 1
ATOM 1625 N N . GLU A 1 199 ? 15.434 17.521 -14.307 1.00 92.56 199 GLU A N 1
ATOM 1626 C CA . GLU A 1 199 ? 14.478 17.250 -15.371 1.00 92.56 199 GLU A CA 1
ATOM 1627 C C . GLU A 1 199 ? 14.315 15.745 -15.578 1.00 92.56 199 GLU A C 1
ATOM 1629 O O . GLU A 1 199 ? 15.289 15.020 -15.817 1.00 92.56 199 GLU A O 1
ATOM 1634 N N . PHE A 1 200 ? 13.082 15.260 -15.479 1.00 95.44 200 PHE A N 1
ATOM 1635 C CA . PHE A 1 200 ? 12.751 13.883 -15.825 1.00 95.44 200 PHE A CA 1
ATOM 1636 C C . PHE A 1 200 ? 11.289 13.751 -16.235 1.00 95.44 200 PHE A C 1
ATOM 1638 O O . PHE A 1 200 ? 10.434 14.562 -15.872 1.00 95.44 200 PHE A O 1
ATOM 1645 N N . ARG A 1 201 ? 11.000 12.687 -16.974 1.00 96.81 201 ARG A N 1
ATOM 1646 C CA . ARG A 1 201 ? 9.647 12.255 -17.313 1.00 96.81 201 ARG A CA 1
ATOM 1647 C C . ARG A 1 201 ? 9.404 10.887 -16.710 1.00 96.81 201 ARG A C 1
ATOM 1649 O O . ARG A 1 201 ? 10.335 10.094 -16.576 1.00 96.81 201 ARG A O 1
ATOM 1656 N N . ALA A 1 202 ? 8.168 10.625 -16.320 1.00 97.12 202 ALA A N 1
ATOM 1657 C CA . ALA A 1 202 ? 7.816 9.366 -15.698 1.00 97.12 202 ALA A CA 1
ATOM 1658 C C . ALA A 1 202 ? 6.427 8.889 -16.111 1.00 97.12 202 ALA A C 1
ATOM 1660 O O . ALA A 1 202 ? 5.507 9.680 -16.341 1.00 97.12 202 ALA A O 1
ATOM 1661 N N . LEU A 1 203 ? 6.305 7.567 -16.150 1.00 97.75 203 LEU A N 1
ATOM 1662 C CA . LEU A 1 203 ? 5.054 6.845 -16.306 1.00 97.75 203 LEU A CA 1
ATOM 1663 C C . LEU A 1 203 ? 4.904 5.882 -15.148 1.00 97.75 203 LEU A C 1
ATOM 1665 O O . LEU A 1 203 ? 5.783 5.052 -14.917 1.00 97.75 203 LEU A O 1
ATOM 1669 N N . LEU A 1 204 ? 3.793 6.008 -14.435 1.00 98.06 204 LEU A N 1
ATOM 1670 C CA . LEU A 1 204 ? 3.452 5.167 -13.298 1.00 98.06 204 LEU A CA 1
ATOM 1671 C C . LEU A 1 204 ? 2.135 4.462 -13.578 1.00 98.06 204 LEU A C 1
ATOM 1673 O O . LEU A 1 204 ? 1.161 5.102 -13.961 1.00 98.06 204 LEU A O 1
ATOM 1677 N N . PHE A 1 205 ? 2.108 3.160 -13.351 1.00 98.44 205 PHE A N 1
ATOM 1678 C CA . PHE A 1 205 ? 0.977 2.289 -13.602 1.00 98.44 205 PHE A CA 1
ATOM 1679 C C . PHE A 1 205 ? 0.547 1.608 -12.310 1.00 98.44 205 PHE A C 1
ATOM 1681 O O . PHE A 1 205 ? 1.374 1.085 -11.554 1.00 98.44 205 PHE A O 1
ATOM 1688 N N . VAL A 1 206 ? -0.762 1.577 -12.091 1.00 98.25 206 VAL A N 1
ATOM 1689 C CA . VAL A 1 206 ? -1.408 0.740 -11.080 1.00 98.25 206 VAL A CA 1
ATOM 1690 C C . VAL A 1 206 ? -1.861 -0.542 -11.780 1.00 98.25 206 VAL A C 1
ATOM 1692 O O . VAL A 1 206 ? -2.716 -0.458 -12.665 1.00 98.25 206 VAL A O 1
ATOM 1695 N N . PRO A 1 207 ? -1.314 -1.719 -11.431 1.00 97.81 207 PRO A N 1
ATOM 1696 C CA . PRO A 1 207 ? -1.795 -2.995 -11.960 1.00 97.81 207 PRO A CA 1
ATOM 1697 C C . PRO A 1 207 ? -3.256 -3.252 -11.574 1.00 97.81 207 PRO A C 1
ATOM 1699 O O . PRO A 1 207 ? -3.720 -2.773 -10.540 1.00 97.81 207 PRO A O 1
ATOM 1702 N N . ARG A 1 208 ? -3.986 -4.056 -12.356 1.00 97.12 208 ARG A N 1
ATOM 1703 C CA . ARG A 1 208 ? -5.356 -4.477 -11.991 1.00 97.12 208 ARG A CA 1
ATOM 1704 C C . ARG A 1 208 ? -5.410 -5.465 -10.843 1.00 97.12 208 ARG A C 1
ATOM 1706 O O . ARG A 1 208 ? -6.430 -5.540 -10.169 1.00 97.12 208 ARG A O 1
ATOM 1713 N N . ARG A 1 209 ? -4.340 -6.231 -10.637 1.00 96.00 209 ARG A N 1
ATOM 1714 C CA . ARG A 1 209 ? -4.259 -7.272 -9.613 1.00 96.00 209 ARG A CA 1
ATOM 1715 C C . ARG A 1 209 ? -2.961 -7.146 -8.845 1.00 96.00 209 ARG A C 1
ATOM 1717 O O . ARG A 1 209 ? -1.912 -6.866 -9.426 1.00 96.00 209 ARG A O 1
ATOM 1724 N N . ALA A 1 210 ? -3.030 -7.389 -7.544 1.00 95.44 210 ALA A N 1
ATOM 1725 C CA . ALA A 1 210 ? -1.826 -7.535 -6.747 1.00 95.44 210 ALA A CA 1
ATOM 1726 C C . ALA A 1 210 ? -1.086 -8.823 -7.162 1.00 95.44 210 ALA A C 1
ATOM 1728 O O . ALA A 1 210 ? -1.723 -9.871 -7.309 1.00 95.44 210 ALA A O 1
ATOM 1729 N N . PRO A 1 211 ? 0.246 -8.786 -7.348 1.00 92.38 211 PRO A N 1
ATOM 1730 C CA . PRO A 1 211 ? 1.002 -10.004 -7.599 1.00 92.38 211 PRO A CA 1
ATOM 1731 C C . PRO A 1 211 ? 0.989 -10.895 -6.346 1.00 92.38 211 PRO A C 1
ATOM 1733 O O . PRO A 1 211 ? 1.000 -10.401 -5.218 1.00 92.38 211 PRO A O 1
ATOM 1736 N N . PHE A 1 212 ? 0.970 -12.219 -6.531 1.00 91.81 212 PHE A N 1
ATOM 1737 C CA . PHE A 1 212 ? 0.854 -13.181 -5.421 1.00 91.81 212 PHE A CA 1
ATOM 1738 C C . PHE A 1 212 ? 2.010 -13.085 -4.408 1.00 91.81 212 PHE A C 1
ATOM 1740 O O . PHE A 1 212 ? 1.848 -13.426 -3.240 1.00 91.81 212 PHE A O 1
ATOM 1747 N N . ASP A 1 213 ? 3.164 -12.599 -4.859 1.00 91.56 213 ASP A N 1
ATOM 1748 C CA . ASP A 1 213 ? 4.403 -12.433 -4.105 1.00 91.56 213 ASP A CA 1
ATOM 1749 C C . ASP A 1 213 ? 4.645 -10.975 -3.657 1.00 91.56 213 ASP A C 1
ATOM 1751 O O . ASP A 1 213 ? 5.764 -10.616 -3.293 1.00 91.56 213 ASP A O 1
ATOM 1755 N N . LEU A 1 214 ? 3.610 -10.116 -3.660 1.00 91.62 214 LEU A N 1
ATOM 1756 C CA . LEU A 1 214 ? 3.730 -8.681 -3.347 1.00 91.62 214 LEU A CA 1
ATOM 1757 C C . LEU A 1 214 ? 4.422 -8.394 -2.004 1.00 91.62 214 LEU A C 1
ATOM 1759 O O . LEU A 1 214 ? 5.187 -7.441 -1.900 1.00 91.62 214 LEU A O 1
ATOM 1763 N N . PHE A 1 215 ? 4.151 -9.208 -0.983 1.00 90.56 215 PHE A N 1
ATOM 1764 C CA . PHE A 1 215 ? 4.696 -9.039 0.370 1.00 90.56 215 PHE A CA 1
ATOM 1765 C C . PHE A 1 215 ? 5.867 -9.992 0.670 1.00 90.56 215 PHE A C 1
ATOM 1767 O O . PHE A 1 215 ? 6.198 -10.236 1.833 1.00 90.56 215 PHE A O 1
ATOM 1774 N N . GLU A 1 216 ? 6.502 -10.563 -0.358 1.00 90.88 216 GLU A N 1
ATOM 1775 C CA . GLU A 1 216 ? 7.700 -11.380 -0.181 1.00 90.88 216 GLU A CA 1
ATOM 1776 C C . GLU A 1 216 ? 8.942 -10.498 0.031 1.00 90.88 216 GLU A C 1
ATOM 1778 O O . GLU A 1 216 ? 9.564 -10.011 -0.908 1.00 90.88 216 GLU A O 1
ATOM 1783 N N . ASN A 1 217 ? 9.362 -10.344 1.290 1.00 80.75 217 ASN A N 1
ATOM 1784 C CA . ASN A 1 217 ? 10.452 -9.436 1.684 1.00 80.75 217 ASN A CA 1
ATOM 1785 C C . ASN A 1 217 ? 11.824 -9.716 1.037 1.00 80.75 217 ASN A C 1
ATOM 1787 O O . ASN A 1 217 ? 12.704 -8.860 1.088 1.00 80.75 217 ASN A O 1
ATOM 1791 N N . LYS A 1 218 ? 12.053 -10.917 0.490 1.00 85.06 218 LYS A N 1
ATOM 1792 C CA . LYS A 1 218 ? 13.318 -11.277 -0.181 1.00 85.06 218 LYS A CA 1
ATOM 1793 C C . LYS A 1 218 ? 13.318 -10.949 -1.674 1.00 85.06 218 LYS A C 1
ATOM 1795 O O . LYS A 1 218 ? 14.362 -11.063 -2.316 1.00 85.06 218 LYS A O 1
ATOM 1800 N N . LYS A 1 219 ? 12.166 -10.573 -2.231 1.00 84.25 219 LYS A N 1
ATOM 1801 C CA . LYS A 1 219 ? 12.024 -10.280 -3.650 1.00 84.25 219 LYS A CA 1
ATOM 1802 C C . LYS A 1 219 ? 12.764 -8.992 -4.000 1.00 84.25 219 LYS A C 1
ATOM 1804 O O . LYS A 1 219 ? 12.679 -7.983 -3.301 1.00 84.25 219 LYS A O 1
ATOM 1809 N N . ARG A 1 220 ? 13.486 -9.021 -5.122 1.00 82.38 220 ARG A N 1
ATOM 1810 C CA . ARG A 1 220 ? 14.132 -7.829 -5.680 1.00 82.38 220 ARG A CA 1
ATOM 1811 C C . ARG A 1 220 ? 13.063 -6.814 -6.089 1.00 82.38 220 ARG A C 1
ATOM 1813 O O . ARG A 1 220 ? 12.132 -7.152 -6.814 1.00 82.38 220 ARG A O 1
ATOM 1820 N N . LYS A 1 221 ? 13.228 -5.562 -5.664 1.00 84.25 221 LYS A N 1
ATOM 1821 C CA . LYS A 1 221 ? 12.304 -4.465 -5.975 1.00 84.25 221 LYS A CA 1
ATOM 1822 C C . LYS A 1 221 ? 12.684 -3.848 -7.314 1.00 84.25 221 LYS A C 1
ATOM 1824 O O . LYS A 1 221 ? 13.548 -2.981 -7.364 1.00 84.25 221 LYS A O 1
ATOM 1829 N N . ASN A 1 222 ? 12.064 -4.333 -8.385 1.00 86.12 222 ASN A N 1
ATOM 1830 C CA . ASN A 1 222 ? 12.336 -3.941 -9.773 1.00 86.12 222 ASN A CA 1
ATOM 1831 C C . ASN A 1 222 ? 11.105 -3.361 -10.488 1.00 86.12 222 ASN A C 1
ATOM 1833 O O . ASN A 1 222 ? 10.973 -3.460 -11.701 1.00 86.12 222 ASN A O 1
ATOM 1837 N N . ASN A 1 223 ? 10.163 -2.797 -9.730 1.00 92.00 223 ASN A N 1
ATOM 1838 C CA . ASN A 1 223 ? 8.893 -2.331 -10.283 1.00 92.00 223 ASN A CA 1
ATOM 1839 C C . ASN A 1 223 ? 9.014 -1.027 -11.082 1.00 92.00 223 ASN A C 1
ATOM 1841 O O . ASN A 1 223 ? 8.229 -0.809 -12.002 1.00 92.00 223 ASN A O 1
ATOM 1845 N N . ILE A 1 224 ? 9.982 -0.175 -10.732 1.00 93.56 224 ILE A N 1
ATOM 1846 C CA . ILE A 1 224 ? 10.251 1.076 -11.440 1.00 93.56 224 ILE A CA 1
ATOM 1847 C C . ILE A 1 224 ? 11.669 1.053 -11.981 1.00 93.56 224 ILE A C 1
ATOM 1849 O O . ILE A 1 224 ? 12.641 0.988 -11.226 1.00 93.56 224 ILE A O 1
ATOM 1853 N N . GLU A 1 225 ? 11.764 1.160 -13.296 1.00 92.56 225 GLU A N 1
ATOM 1854 C CA . GLU A 1 225 ? 13.023 1.178 -14.018 1.00 92.56 225 GLU A CA 1
ATOM 1855 C C . GLU A 1 225 ? 13.499 2.619 -14.239 1.00 92.56 225 GLU A C 1
ATOM 1857 O O . GLU A 1 225 ? 12.735 3.496 -14.656 1.00 92.56 225 GLU A O 1
ATOM 1862 N N . LEU A 1 226 ? 14.777 2.868 -13.955 1.00 92.75 226 LEU A N 1
ATOM 1863 C CA . LEU A 1 226 ? 15.429 4.153 -14.162 1.00 92.75 226 LEU A CA 1
ATOM 1864 C C . LEU A 1 226 ? 16.239 4.133 -15.457 1.00 92.75 226 LEU A C 1
ATOM 1866 O O . LEU A 1 226 ? 17.178 3.347 -15.624 1.00 92.75 226 LEU A O 1
ATOM 1870 N N . TYR A 1 227 ? 15.922 5.084 -16.322 1.00 93.56 227 TYR A N 1
ATOM 1871 C CA . TYR A 1 227 ? 16.587 5.348 -17.580 1.00 93.56 227 TYR A CA 1
ATOM 1872 C C . TYR A 1 227 ? 17.276 6.708 -17.539 1.00 93.56 227 TYR A C 1
ATOM 1874 O O . TYR A 1 227 ? 16.839 7.653 -16.874 1.00 93.56 227 TYR A O 1
ATOM 1882 N N . VAL A 1 228 ? 18.386 6.799 -18.264 1.00 92.62 228 VAL A N 1
ATOM 1883 C CA . VAL A 1 228 ? 19.043 8.068 -18.556 1.00 92.62 228 VAL A CA 1
ATOM 1884 C C . VAL A 1 228 ? 19.235 8.175 -20.050 1.00 92.62 228 VAL A C 1
ATOM 1886 O O . VAL A 1 228 ? 19.943 7.364 -20.652 1.00 92.62 228 VAL A O 1
ATOM 1889 N N . ARG A 1 229 ? 18.611 9.187 -20.655 1.00 91.81 229 ARG A N 1
ATOM 1890 C CA . ARG A 1 229 ? 18.590 9.387 -22.110 1.00 91.81 229 ARG A CA 1
ATOM 1891 C C . ARG A 1 229 ? 18.109 8.129 -22.839 1.00 91.81 229 ARG A C 1
ATOM 1893 O O . ARG A 1 229 ? 18.704 7.744 -23.851 1.00 91.81 229 ARG A O 1
ATOM 1900 N N . ARG A 1 230 ? 17.060 7.484 -22.312 1.00 93.31 230 ARG A N 1
ATOM 1901 C CA . ARG A 1 230 ? 16.474 6.226 -22.823 1.00 93.31 230 ARG A CA 1
ATOM 1902 C C . ARG A 1 230 ? 17.386 4.994 -22.750 1.00 93.31 230 ARG A C 1
ATOM 1904 O O . ARG A 1 230 ? 17.095 3.982 -23.382 1.00 93.31 230 ARG A O 1
ATOM 1911 N N . VAL A 1 231 ? 18.474 5.052 -21.982 1.00 91.50 231 VAL A N 1
ATOM 1912 C CA . VAL A 1 231 ? 19.330 3.892 -21.687 1.00 91.50 231 VAL A CA 1
ATOM 1913 C C . VAL A 1 231 ? 19.037 3.405 -20.280 1.00 91.50 231 VAL A C 1
ATOM 1915 O O . VAL A 1 231 ? 19.061 4.205 -19.347 1.00 91.50 231 VAL A O 1
ATOM 1918 N N . PHE A 1 232 ? 18.771 2.108 -20.136 1.00 92.25 232 PHE A N 1
ATOM 1919 C CA . PHE A 1 232 ? 18.528 1.484 -18.837 1.00 92.25 232 PHE A CA 1
ATOM 1920 C C . PHE A 1 232 ? 19.760 1.616 -17.938 1.00 92.25 232 PHE A C 1
ATOM 1922 O O . PHE A 1 232 ? 20.872 1.294 -18.364 1.00 92.25 232 PHE A O 1
ATOM 1929 N N . ILE A 1 233 ? 19.556 2.062 -16.699 1.00 90.94 233 ILE A N 1
ATOM 1930 C CA . ILE A 1 233 ? 20.617 2.232 -15.698 1.00 90.94 233 ILE A CA 1
ATOM 1931 C C . ILE A 1 233 ? 20.439 1.232 -14.564 1.00 90.94 233 ILE A C 1
ATOM 1933 O O . ILE A 1 233 ? 21.348 0.463 -14.264 1.00 90.94 233 ILE A O 1
ATOM 1937 N N . MET A 1 234 ? 19.271 1.253 -13.921 1.00 87.25 234 MET A N 1
ATOM 19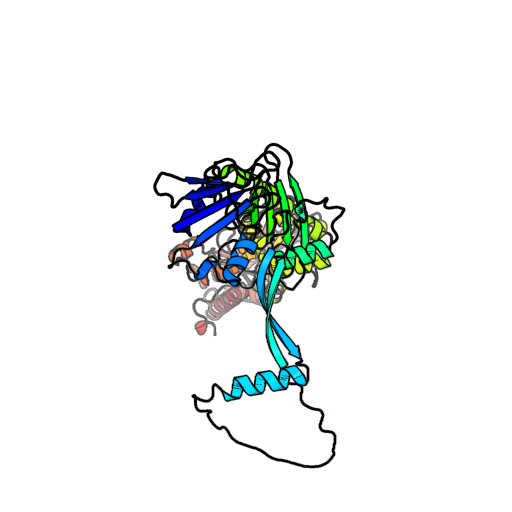38 C CA . MET A 1 234 ? 18.978 0.404 -12.773 1.00 87.25 234 MET A CA 1
ATOM 1939 C C . MET A 1 234 ? 17.477 0.181 -12.621 1.00 87.25 234 MET A C 1
ATOM 1941 O O . MET A 1 234 ? 16.668 1.047 -12.935 1.00 87.25 234 MET A O 1
ATOM 1945 N N . ASP A 1 235 ? 17.126 -0.968 -12.066 1.00 80.81 235 ASP A N 1
ATOM 1946 C CA . ASP A 1 235 ? 15.780 -1.327 -11.620 1.00 80.81 235 ASP A CA 1
ATOM 1947 C C . ASP A 1 235 ? 15.702 -1.468 -10.090 1.00 80.81 235 ASP A C 1
ATOM 1949 O O . ASP A 1 235 ? 14.619 -1.396 -9.521 1.00 80.81 235 ASP A O 1
ATOM 1953 N N . ASN A 1 236 ? 16.842 -1.657 -9.411 1.00 73.12 236 ASN A N 1
ATOM 1954 C CA . ASN A 1 236 ? 16.920 -1.858 -7.968 1.00 73.12 236 ASN A CA 1
ATOM 1955 C C . ASN A 1 236 ? 16.786 -0.529 -7.221 1.00 73.12 236 ASN A C 1
ATOM 1957 O O . ASN A 1 236 ? 17.764 0.103 -6.816 1.00 73.12 236 ASN A O 1
ATOM 1961 N N . CYS A 1 237 ? 15.541 -0.110 -7.074 1.00 64.62 237 CYS A N 1
ATOM 1962 C CA . CYS A 1 237 ? 15.171 1.257 -6.770 1.00 64.62 237 CYS A CA 1
ATOM 1963 C C . CYS A 1 237 ? 14.537 1.385 -5.374 1.00 64.62 237 CYS A C 1
ATOM 1965 O O . CYS A 1 237 ? 13.549 2.102 -5.212 1.00 64.62 237 CYS A O 1
ATOM 1967 N N . GLU A 1 238 ? 15.108 0.733 -4.350 1.00 73.94 238 GLU A N 1
ATOM 1968 C CA . GLU A 1 238 ? 14.630 0.847 -2.953 1.00 73.94 238 GLU A CA 1
ATOM 1969 C C . GLU A 1 238 ? 14.536 2.308 -2.478 1.00 73.94 238 GLU A C 1
ATOM 1971 O O . GLU A 1 238 ? 13.678 2.680 -1.679 1.00 73.94 238 GLU A O 1
ATOM 1976 N N . ASP A 1 239 ? 15.413 3.162 -3.006 1.00 82.00 239 ASP A N 1
ATOM 1977 C CA . ASP A 1 239 ? 15.447 4.589 -2.698 1.00 82.00 239 ASP A CA 1
ATOM 1978 C C . ASP A 1 239 ? 14.458 5.428 -3.523 1.00 82.00 239 ASP A C 1
ATOM 1980 O O . ASP A 1 239 ? 14.205 6.584 -3.169 1.00 82.00 239 ASP A O 1
ATOM 1984 N N . LEU A 1 240 ? 13.904 4.881 -4.609 1.00 87.69 240 LEU A N 1
ATOM 1985 C CA . LEU A 1 240 ? 13.060 5.603 -5.563 1.00 87.69 240 LEU A CA 1
ATOM 1986 C C . LEU A 1 240 ? 11.587 5.596 -5.149 1.00 87.69 240 LEU A C 1
ATOM 1988 O O . LEU A 1 240 ? 10.872 6.560 -5.413 1.00 87.69 240 LEU A O 1
ATOM 1992 N N . ILE A 1 241 ? 11.129 4.541 -4.473 1.00 91.44 241 ILE A N 1
ATOM 1993 C CA . ILE A 1 241 ? 9.734 4.401 -4.058 1.00 91.44 241 ILE A CA 1
ATOM 1994 C C . ILE A 1 241 ? 9.645 3.786 -2.650 1.00 91.44 241 ILE A C 1
ATOM 1996 O O . ILE A 1 241 ? 10.446 2.916 -2.318 1.00 91.44 241 ILE A O 1
ATOM 2000 N N . PRO A 1 242 ? 8.744 4.259 -1.764 1.00 93.44 242 PRO A N 1
ATOM 2001 C CA . PRO A 1 242 ? 8.540 3.625 -0.462 1.00 93.44 242 PRO A CA 1
ATOM 2002 C C . PRO A 1 242 ? 7.932 2.222 -0.592 1.00 93.44 242 PRO A C 1
ATOM 2004 O O . PRO A 1 242 ? 7.223 1.936 -1.556 1.00 93.44 242 PRO A O 1
ATOM 2007 N N . GLU A 1 243 ? 8.130 1.392 0.436 1.00 92.44 243 GLU A N 1
ATOM 2008 C CA . GLU A 1 243 ? 7.653 0.002 0.471 1.00 92.44 243 GLU A CA 1
ATOM 2009 C C . GLU A 1 243 ? 6.142 -0.110 0.249 1.00 92.44 243 GLU A C 1
ATOM 2011 O O . GLU A 1 243 ? 5.672 -0.936 -0.528 1.00 92.44 243 GLU A O 1
ATOM 2016 N N . TYR A 1 244 ? 5.365 0.789 0.855 1.00 95.81 244 TYR A N 1
ATOM 2017 C CA . TYR A 1 244 ? 3.916 0.783 0.698 1.00 95.81 244 TYR A CA 1
ATOM 2018 C C . TYR A 1 244 ? 3.439 1.047 -0.740 1.00 95.81 244 TYR A C 1
ATOM 2020 O O . TYR A 1 244 ? 2.298 0.735 -1.053 1.00 95.81 244 TYR A O 1
ATOM 2028 N N . LEU A 1 245 ? 4.288 1.559 -1.637 1.00 96.19 245 LEU A N 1
ATOM 2029 C CA . LEU A 1 245 ? 3.978 1.750 -3.059 1.00 96.19 245 LEU A CA 1
ATOM 2030 C C . LEU A 1 245 ? 4.707 0.749 -3.969 1.00 96.19 245 LEU A C 1
ATOM 2032 O O . LEU A 1 245 ? 4.704 0.915 -5.188 1.00 96.19 245 LEU A O 1
ATOM 2036 N N . ASN A 1 246 ? 5.294 -0.313 -3.412 1.00 93.38 246 ASN A N 1
ATOM 2037 C CA . ASN A 1 246 ? 6.065 -1.332 -4.136 1.00 93.38 246 ASN A CA 1
ATOM 2038 C C . ASN A 1 246 ? 5.207 -2.258 -5.037 1.00 93.38 246 ASN A C 1
ATOM 2040 O O . ASN A 1 246 ? 5.602 -3.367 -5.373 1.00 93.38 246 ASN A O 1
ATOM 2044 N N . PHE A 1 247 ? 4.017 -1.815 -5.436 1.00 95.38 247 PHE A N 1
ATOM 2045 C CA . PHE A 1 247 ? 3.189 -2.435 -6.472 1.00 95.38 247 PHE A CA 1
ATOM 2046 C C . PHE A 1 247 ? 3.117 -1.578 -7.744 1.00 95.38 247 PHE A C 1
ATOM 2048 O O . PHE A 1 247 ? 2.746 -2.088 -8.800 1.00 95.38 247 PHE A O 1
ATOM 2055 N N . ILE A 1 248 ? 3.472 -0.289 -7.657 1.00 96.75 248 ILE A N 1
ATOM 2056 C CA . ILE A 1 248 ? 3.443 0.640 -8.786 1.00 96.75 248 ILE A CA 1
ATOM 2057 C C . ILE A 1 248 ? 4.524 0.251 -9.782 1.00 96.75 248 ILE A C 1
ATOM 2059 O O . ILE A 1 248 ? 5.706 0.213 -9.439 1.00 96.75 248 ILE A O 1
ATOM 2063 N N . LYS A 1 249 ? 4.110 -0.006 -11.021 1.00 96.44 249 LYS A N 1
ATOM 2064 C CA . LYS A 1 249 ? 5.005 -0.309 -12.138 1.00 96.44 249 LYS A CA 1
ATOM 2065 C C . LYS A 1 249 ? 5.329 0.966 -12.890 1.00 96.44 249 LYS A C 1
ATOM 2067 O O . LYS A 1 249 ? 4.478 1.848 -12.973 1.00 96.44 249 LYS A O 1
ATOM 2072 N N . GLY A 1 250 ? 6.516 1.093 -13.463 1.00 95.62 250 GLY A N 1
ATOM 2073 C CA . GLY A 1 250 ? 6.787 2.302 -14.224 1.00 95.62 250 GLY A CA 1
ATOM 2074 C C . GLY A 1 250 ? 8.192 2.482 -14.740 1.00 95.62 250 GLY A C 1
ATOM 2075 O O . GLY A 1 250 ? 9.082 1.659 -14.542 1.00 95.62 250 GLY A O 1
ATOM 2076 N N . VAL A 1 251 ? 8.361 3.625 -15.389 1.00 95.75 251 VAL A N 1
ATOM 2077 C CA . VAL A 1 251 ? 9.618 4.080 -15.967 1.00 95.75 251 VAL A CA 1
ATOM 2078 C C . VAL A 1 251 ? 9.857 5.518 -15.531 1.00 95.75 251 VAL A C 1
ATOM 2080 O O . VAL A 1 251 ? 8.936 6.337 -15.541 1.00 95.75 251 VAL A O 1
ATOM 2083 N N . VAL A 1 252 ? 11.097 5.826 -15.168 1.00 95.88 252 VAL A N 1
ATOM 2084 C CA . VAL A 1 252 ? 11.587 7.189 -14.952 1.00 95.88 252 VAL A CA 1
ATOM 2085 C C . VAL A 1 252 ? 12.749 7.416 -15.905 1.00 95.88 252 VAL A C 1
ATOM 2087 O O . VAL A 1 252 ? 13.740 6.702 -15.820 1.00 95.88 252 VAL A O 1
ATOM 2090 N N . ASP A 1 253 ? 12.657 8.406 -16.787 1.00 95.56 253 ASP A N 1
ATOM 2091 C CA . ASP A 1 253 ? 13.731 8.760 -17.720 1.00 95.56 253 ASP A CA 1
ATOM 2092 C C . ASP A 1 253 ? 14.165 10.207 -17.507 1.00 95.56 253 ASP A C 1
ATOM 2094 O O . ASP A 1 253 ? 13.341 11.124 -17.462 1.00 95.56 253 ASP A O 1
ATOM 2098 N N . SER A 1 254 ? 15.469 10.413 -17.374 1.00 93.12 254 SER A N 1
ATOM 2099 C CA . SER A 1 254 ? 16.066 11.732 -17.176 1.00 93.12 254 SER A CA 1
ATOM 2100 C C . SER A 1 254 ? 17.172 11.992 -18.191 1.00 93.12 254 SER A C 1
ATOM 2102 O O . SER A 1 254 ? 17.913 11.093 -18.583 1.00 93.12 254 SER A O 1
ATOM 2104 N N . GLU A 1 255 ? 17.323 13.243 -18.612 1.00 88.19 255 GLU A N 1
ATOM 2105 C CA . GLU A 1 255 ? 18.371 13.627 -19.562 1.00 88.19 255 GLU A CA 1
ATOM 2106 C C . GLU A 1 255 ? 19.705 13.972 -18.873 1.00 88.19 255 GLU A C 1
ATOM 2108 O O . GLU A 1 255 ? 20.757 13.916 -19.520 1.00 88.19 255 GLU A O 1
ATOM 2113 N N . ASP A 1 256 ? 19.689 14.297 -17.576 1.00 83.31 256 ASP A N 1
ATOM 2114 C CA . ASP A 1 256 ? 20.835 14.902 -16.883 1.00 83.31 256 ASP A CA 1
ATOM 2115 C C . ASP A 1 256 ? 21.064 14.342 -15.470 1.00 83.31 256 ASP A C 1
ATOM 2117 O O . ASP A 1 256 ? 21.040 15.049 -14.462 1.00 83.31 256 ASP A O 1
ATOM 2121 N N . LEU A 1 257 ? 21.280 13.025 -15.388 1.00 87.44 257 LEU A N 1
ATOM 2122 C CA . LEU A 1 257 ? 21.703 12.377 -14.147 1.00 87.44 257 LEU A CA 1
ATOM 2123 C C . LEU A 1 257 ? 23.222 12.135 -14.114 1.00 87.44 257 LEU A C 1
ATOM 2125 O O . LEU A 1 257 ? 23.784 11.598 -15.076 1.00 87.44 257 LEU A O 1
ATOM 2129 N N . PRO A 1 258 ? 23.903 12.439 -12.989 1.00 86.31 258 PRO A N 1
ATOM 2130 C CA . PRO A 1 258 ? 25.325 12.166 -12.823 1.00 86.31 258 PRO A CA 1
ATOM 2131 C C . PRO A 1 258 ? 25.558 10.664 -12.610 1.00 86.31 258 PRO A C 1
ATOM 2133 O O . PRO A 1 258 ? 25.536 10.149 -11.487 1.00 86.31 258 PRO A O 1
ATOM 2136 N N . LEU A 1 259 ? 25.781 9.953 -13.713 1.00 86.38 259 LEU A N 1
ATOM 2137 C CA . LEU A 1 259 ? 26.120 8.531 -13.719 1.00 86.38 259 LEU A CA 1
ATOM 2138 C C . LEU A 1 259 ? 27.561 8.292 -13.260 1.00 86.38 259 LEU A C 1
ATOM 2140 O O . LEU A 1 259 ? 28.464 9.091 -13.527 1.00 86.38 259 LEU A O 1
ATOM 2144 N N . ASN A 1 260 ? 27.798 7.168 -12.590 1.00 86.06 260 ASN A N 1
ATOM 2145 C CA . ASN A 1 260 ? 29.149 6.676 -12.334 1.00 86.06 260 ASN A CA 1
ATOM 2146 C C . ASN A 1 260 ? 29.820 6.196 -13.644 1.00 86.06 260 ASN A C 1
ATOM 2148 O O . ASN A 1 260 ? 29.215 6.196 -14.719 1.00 86.06 260 ASN A O 1
ATOM 2152 N N . ILE A 1 261 ? 31.087 5.779 -13.557 1.00 85.50 261 ILE A N 1
ATOM 2153 C CA . ILE A 1 261 ? 31.844 5.313 -14.729 1.00 85.50 261 ILE A CA 1
ATOM 2154 C C . ILE A 1 261 ? 31.254 4.031 -15.340 1.00 85.50 261 ILE A C 1
ATOM 2156 O O . ILE A 1 261 ? 31.283 3.897 -16.561 1.00 85.50 261 ILE A O 1
ATOM 2160 N N . SER A 1 262 ? 30.692 3.127 -14.521 1.00 85.44 262 SER A N 1
ATOM 2161 C CA . SER A 1 262 ? 30.083 1.880 -15.012 1.00 85.44 262 SER A CA 1
ATOM 2162 C C . SER A 1 262 ? 28.732 2.098 -15.690 1.00 85.44 262 SER A C 1
ATOM 2164 O O . SER A 1 262 ? 28.318 1.262 -16.480 1.00 85.44 262 SER A O 1
ATOM 2166 N N . ARG A 1 263 ? 28.071 3.235 -15.428 1.00 84.88 263 ARG A N 1
ATOM 2167 C CA . ARG A 1 263 ? 26.705 3.570 -15.866 1.00 84.88 263 ARG A CA 1
ATOM 2168 C C . ARG A 1 263 ? 25.617 2.653 -15.317 1.00 84.88 263 ARG A C 1
ATOM 2170 O O . ARG A 1 263 ? 24.511 2.654 -15.835 1.00 84.88 263 ARG A O 1
ATOM 2177 N N . GLU A 1 264 ? 25.912 1.941 -14.240 1.00 84.06 264 GLU A N 1
ATOM 2178 C CA . GLU A 1 264 ? 24.947 1.082 -13.543 1.00 84.06 264 GLU A CA 1
ATOM 2179 C C . GLU A 1 264 ? 24.454 1.722 -12.242 1.00 84.06 264 GLU A C 1
ATOM 2181 O O . GLU A 1 264 ? 23.479 1.276 -11.647 1.00 84.06 264 GLU A O 1
ATOM 2186 N N . MET A 1 265 ? 25.134 2.775 -11.771 1.00 81.31 265 MET A N 1
ATOM 2187 C CA . MET A 1 265 ? 24.774 3.476 -10.542 1.00 81.31 265 MET A CA 1
ATOM 2188 C C . MET A 1 265 ? 24.877 4.992 -10.695 1.00 81.31 265 MET A C 1
ATOM 2190 O O . MET A 1 265 ? 25.670 5.525 -11.475 1.00 81.31 265 MET A O 1
ATOM 2194 N N . LEU A 1 266 ? 24.094 5.707 -9.891 1.00 82.94 266 LEU A N 1
ATOM 2195 C CA . LEU A 1 266 ? 24.209 7.154 -9.748 1.00 82.94 266 LEU A CA 1
ATOM 2196 C C . LEU A 1 266 ? 25.348 7.506 -8.789 1.00 82.94 266 LEU A C 1
ATOM 2198 O O . LEU A 1 266 ? 25.561 6.823 -7.790 1.00 82.94 266 LEU A O 1
ATOM 2202 N N . GLN A 1 267 ? 26.058 8.605 -9.052 1.00 79.56 267 GLN A N 1
ATOM 2203 C CA . GLN A 1 267 ? 27.111 9.089 -8.147 1.00 79.56 267 GLN A CA 1
ATOM 2204 C C . GLN A 1 267 ? 26.544 9.698 -6.854 1.00 79.56 267 GLN A C 1
ATOM 2206 O O . GLN A 1 267 ? 27.218 9.712 -5.826 1.00 79.56 267 GLN A O 1
ATOM 2211 N N . GLN A 1 268 ? 25.323 10.247 -6.901 1.00 77.06 268 GLN A N 1
ATOM 2212 C CA . GLN A 1 268 ? 24.717 10.990 -5.793 1.00 77.06 268 GLN A CA 1
ATOM 2213 C C . GLN A 1 268 ? 23.318 10.474 -5.431 1.00 77.06 268 GLN A C 1
ATOM 2215 O O . GLN A 1 268 ? 22.323 10.826 -6.065 1.00 77.06 268 GLN A O 1
ATOM 2220 N N . ASN A 1 269 ? 23.206 9.761 -4.307 1.00 77.19 269 ASN A N 1
ATOM 2221 C CA . ASN A 1 269 ? 21.925 9.214 -3.827 1.00 77.19 269 ASN A CA 1
ATOM 2222 C C . ASN A 1 269 ? 20.897 10.287 -3.415 1.00 77.19 269 ASN A C 1
ATOM 2224 O O . ASN A 1 269 ? 19.706 10.007 -3.303 1.00 77.19 269 ASN A O 1
ATOM 2228 N N . LYS A 1 270 ? 21.316 11.541 -3.184 1.00 84.75 270 LYS A N 1
ATOM 2229 C CA . LYS A 1 270 ? 20.388 12.632 -2.825 1.00 84.75 270 LYS A CA 1
ATOM 2230 C C . LYS A 1 270 ? 19.368 12.920 -3.931 1.00 84.75 270 LYS A C 1
ATOM 2232 O O . LYS A 1 270 ? 18.246 13.300 -3.609 1.00 84.75 270 LYS A O 1
ATOM 2237 N N . ILE A 1 271 ? 19.739 12.711 -5.196 1.00 87.19 271 ILE A N 1
ATOM 2238 C CA . ILE A 1 271 ? 18.856 12.937 -6.345 1.00 87.19 271 ILE A CA 1
ATOM 2239 C C . ILE A 1 271 ? 17.687 11.944 -6.325 1.00 87.19 271 ILE A C 1
ATOM 2241 O O . ILE A 1 271 ? 16.539 12.357 -6.472 1.00 87.19 271 ILE A O 1
ATOM 2245 N N . LEU A 1 272 ? 17.953 10.670 -6.011 1.00 87.75 272 LEU A N 1
ATOM 2246 C CA . LEU A 1 272 ? 16.916 9.638 -5.880 1.00 87.75 272 LEU A CA 1
ATOM 2247 C C . LEU A 1 272 ? 15.849 10.019 -4.850 1.00 87.75 272 LEU A C 1
ATOM 2249 O O . LEU A 1 272 ? 14.662 9.848 -5.104 1.00 87.75 272 LEU A O 1
ATOM 2253 N N . LYS A 1 273 ? 16.238 10.641 -3.729 1.00 89.19 273 LYS A N 1
ATOM 2254 C CA . LYS A 1 273 ? 15.281 11.122 -2.716 1.00 89.19 273 LYS A CA 1
ATOM 2255 C C . LYS A 1 273 ? 14.368 12.235 -3.238 1.00 89.19 273 LYS A C 1
ATOM 2257 O O . LYS A 1 273 ? 13.219 12.326 -2.807 1.00 89.19 273 LYS A O 1
ATOM 2262 N N . VAL A 1 274 ? 14.864 13.093 -4.131 1.00 91.38 274 VAL A N 1
ATOM 2263 C CA . VAL A 1 274 ? 14.057 14.148 -4.770 1.00 91.38 274 VAL A CA 1
ATOM 2264 C C . VAL A 1 274 ? 13.083 13.530 -5.769 1.00 91.38 274 VAL A C 1
ATOM 2266 O O . VAL A 1 274 ? 11.897 13.859 -5.731 1.00 91.38 274 VAL A O 1
ATOM 2269 N N . ILE A 1 275 ? 13.551 12.589 -6.596 1.00 93.06 275 ILE A N 1
ATOM 2270 C CA . ILE A 1 275 ? 12.689 11.839 -7.519 1.00 93.06 275 ILE A CA 1
ATOM 2271 C C . ILE A 1 275 ? 11.596 11.116 -6.729 1.00 93.06 275 ILE A C 1
ATOM 2273 O O . ILE A 1 275 ? 10.417 11.317 -7.010 1.00 93.06 275 ILE A O 1
ATOM 2277 N N . ARG A 1 276 ? 11.960 10.391 -5.664 1.00 94.06 276 ARG A N 1
ATOM 2278 C CA . ARG A 1 276 ? 11.020 9.686 -4.783 1.00 94.06 276 ARG A CA 1
ATOM 2279 C C . ARG A 1 276 ? 9.912 10.584 -4.256 1.00 94.06 276 ARG A C 1
ATOM 2281 O O . ARG A 1 276 ? 8.751 10.198 -4.301 1.00 94.06 276 ARG A O 1
ATOM 2288 N N . LYS A 1 277 ? 10.235 11.789 -3.775 1.00 94.31 277 LYS A N 1
ATOM 2289 C CA . LYS A 1 277 ? 9.214 12.736 -3.294 1.00 94.31 277 LYS A CA 1
ATOM 2290 C C . LYS A 1 277 ? 8.207 13.104 -4.385 1.00 94.31 277 LYS A C 1
ATOM 2292 O O . LYS A 1 277 ? 7.013 13.164 -4.104 1.00 94.31 277 LYS A O 1
ATOM 2297 N N . ASN A 1 278 ? 8.677 13.331 -5.611 1.00 95.81 278 ASN A N 1
ATOM 2298 C CA . ASN A 1 278 ? 7.808 13.646 -6.744 1.00 95.81 278 ASN A CA 1
ATOM 2299 C C . ASN A 1 278 ? 6.970 12.436 -7.175 1.00 95.81 278 ASN A C 1
ATOM 2301 O O . ASN A 1 278 ? 5.768 12.593 -7.373 1.00 95.81 278 ASN A O 1
ATOM 2305 N N . LEU A 1 279 ? 7.563 11.239 -7.250 1.00 96.56 279 LEU A N 1
ATOM 2306 C CA . LEU A 1 279 ? 6.835 10.005 -7.566 1.00 96.56 279 LEU A CA 1
ATOM 2307 C C . LEU A 1 279 ? 5.734 9.738 -6.536 1.00 96.56 279 LEU A C 1
ATOM 2309 O O . LEU A 1 279 ? 4.587 9.559 -6.921 1.00 96.56 279 LEU A O 1
ATOM 2313 N N . VAL A 1 280 ? 6.044 9.806 -5.235 1.00 97.62 280 VAL A N 1
ATOM 2314 C CA . VAL A 1 280 ? 5.051 9.630 -4.160 1.00 97.62 280 VAL A CA 1
ATOM 2315 C C . VAL A 1 280 ? 3.918 10.641 -4.298 1.00 97.62 280 VAL A C 1
ATOM 2317 O O . VAL A 1 280 ? 2.753 10.258 -4.262 1.00 97.62 280 VAL A O 1
ATOM 2320 N N . LYS A 1 281 ? 4.240 11.922 -4.518 1.00 97.56 281 LYS A N 1
ATOM 2321 C CA . LYS A 1 281 ? 3.225 12.960 -4.723 1.00 97.56 281 LYS A CA 1
ATOM 2322 C C . LYS A 1 281 ? 2.298 12.612 -5.893 1.00 97.56 281 LYS A C 1
ATOM 2324 O O . LYS A 1 281 ? 1.086 12.709 -5.740 1.00 97.56 281 LYS A O 1
ATOM 2329 N N . LYS A 1 282 ? 2.855 12.186 -7.030 1.00 98.12 282 LYS A N 1
ATOM 2330 C CA . LYS A 1 282 ? 2.081 11.828 -8.226 1.00 98.12 282 LYS A CA 1
ATOM 2331 C C . LYS A 1 282 ? 1.298 10.522 -8.086 1.00 98.12 282 LYS A C 1
ATOM 2333 O O . LYS A 1 282 ? 0.202 10.448 -8.628 1.00 98.12 282 LYS A O 1
ATOM 2338 N N . CYS A 1 283 ? 1.791 9.544 -7.324 1.00 98.31 283 CYS A N 1
ATOM 2339 C CA . CYS A 1 283 ? 1.011 8.360 -6.954 1.00 98.31 283 CYS A CA 1
ATOM 2340 C C . CYS A 1 283 ? -0.214 8.737 -6.119 1.00 98.31 283 CYS A C 1
ATOM 2342 O O . CYS A 1 283 ? -1.303 8.254 -6.392 1.00 98.31 283 CYS A O 1
ATOM 2344 N N . LEU A 1 284 ? -0.053 9.609 -5.118 1.00 98.19 284 LEU A N 1
ATOM 2345 C CA . LEU A 1 284 ? -1.177 10.033 -4.279 1.00 98.19 284 LEU A CA 1
ATOM 2346 C C . LEU A 1 284 ? -2.211 10.831 -5.080 1.00 98.19 284 LEU A C 1
ATOM 2348 O O . LEU A 1 284 ? -3.394 10.558 -4.938 1.00 98.19 284 LEU A O 1
ATOM 2352 N N . GLU A 1 285 ? -1.774 11.738 -5.963 1.00 98.25 285 GLU A N 1
ATOM 2353 C CA . GLU A 1 285 ? -2.673 12.426 -6.908 1.00 98.25 285 GLU A CA 1
ATOM 2354 C C . GLU A 1 285 ? -3.428 11.418 -7.797 1.00 98.25 285 GLU A C 1
ATOM 2356 O O . GLU A 1 285 ? -4.635 11.538 -7.967 1.00 98.25 285 GLU A O 1
ATOM 2361 N N . LEU A 1 286 ? -2.751 10.382 -8.311 1.00 98.25 286 LEU A N 1
ATOM 2362 C CA . LEU A 1 286 ? -3.397 9.316 -9.088 1.00 98.25 286 LEU A CA 1
ATOM 2363 C C . LEU A 1 286 ? -4.438 8.541 -8.262 1.00 98.25 286 LEU A C 1
ATOM 2365 O O . LEU A 1 286 ? -5.479 8.162 -8.789 1.00 98.25 286 LEU A O 1
ATOM 2369 N N . PHE A 1 287 ? -4.176 8.278 -6.980 1.00 98.38 287 PHE A N 1
ATOM 2370 C CA . PHE A 1 287 ? -5.138 7.590 -6.113 1.00 98.38 287 PHE A CA 1
ATOM 2371 C C . PHE A 1 287 ? -6.332 8.470 -5.743 1.00 98.38 287 PHE A C 1
ATOM 2373 O O . PHE A 1 287 ? -7.430 7.946 -5.575 1.00 98.38 287 PHE A O 1
ATOM 2380 N N . GLU A 1 288 ? -6.118 9.779 -5.602 1.00 97.38 288 GLU A N 1
ATOM 2381 C CA . GLU A 1 288 ? -7.180 10.771 -5.414 1.00 97.38 288 GLU A CA 1
ATOM 2382 C C . GLU A 1 288 ? -8.079 10.829 -6.660 1.00 97.38 288 GLU A C 1
ATOM 2384 O O . GLU A 1 288 ? -9.292 10.719 -6.522 1.00 97.38 288 GLU A O 1
ATOM 2389 N N . GLU A 1 289 ? -7.500 10.876 -7.864 1.00 96.81 289 GLU A N 1
ATOM 2390 C CA . GLU A 1 289 ? -8.239 10.805 -9.138 1.00 96.81 289 GLU A CA 1
ATOM 2391 C C . GLU A 1 289 ? -8.992 9.480 -9.291 1.00 96.81 289 GLU A C 1
ATOM 2393 O O . GLU A 1 289 ? -10.165 9.462 -9.655 1.00 96.81 289 GLU A O 1
ATOM 2398 N N . LEU A 1 290 ? -8.354 8.355 -8.949 1.00 96.38 290 LEU A N 1
ATOM 2399 C CA . LEU A 1 290 ? -9.025 7.057 -8.930 1.00 96.38 290 LEU A CA 1
ATOM 2400 C C . LEU A 1 290 ? -10.212 7.044 -7.971 1.00 96.38 290 LEU A C 1
ATOM 2402 O O . LEU A 1 290 ? -11.196 6.382 -8.267 1.00 96.38 290 LEU A O 1
ATOM 2406 N N . ALA A 1 291 ? -10.134 7.750 -6.841 1.00 95.88 291 ALA A N 1
ATOM 2407 C CA . ALA A 1 291 ? -11.215 7.811 -5.863 1.00 95.88 291 ALA A CA 1
ATOM 2408 C C . ALA A 1 291 ? -12.452 8.575 -6.361 1.00 95.88 291 ALA A C 1
ATOM 2410 O O . ALA A 1 291 ? -13.510 8.431 -5.748 1.00 95.88 291 ALA A O 1
ATOM 2411 N N . GLU A 1 292 ? -12.343 9.351 -7.443 1.00 95.38 292 GLU A N 1
ATOM 2412 C CA . GLU A 1 292 ? -13.489 9.976 -8.119 1.00 95.38 292 GLU A CA 1
ATOM 2413 C C . GLU A 1 292 ? -14.287 8.958 -8.959 1.00 95.38 292 GLU A C 1
ATOM 2415 O O . GLU A 1 292 ? -15.489 9.131 -9.166 1.00 95.38 292 GLU A O 1
ATOM 2420 N N . ASP A 1 293 ? -13.650 7.861 -9.388 1.00 94.50 293 ASP A N 1
ATOM 2421 C CA . ASP A 1 293 ? -14.284 6.724 -10.059 1.00 94.50 293 ASP A CA 1
ATOM 2422 C C . ASP A 1 293 ? -14.546 5.590 -9.059 1.00 94.50 293 ASP A C 1
ATOM 2424 O O . ASP A 1 293 ? -13.708 4.719 -8.819 1.00 94.50 293 ASP A O 1
ATOM 2428 N N . ASN A 1 294 ? -15.749 5.576 -8.482 1.00 91.75 294 ASN A N 1
AT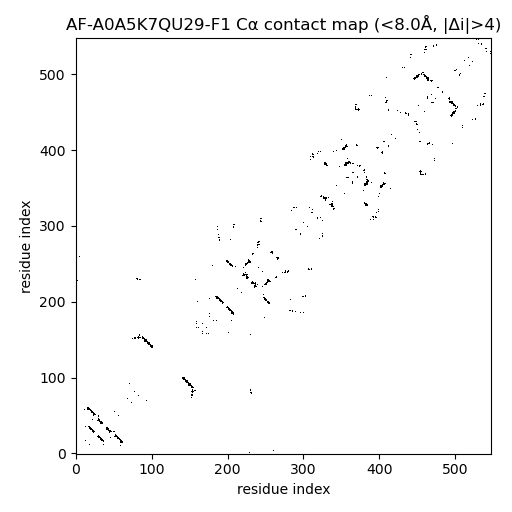OM 2429 C CA . ASN A 1 294 ? -16.134 4.604 -7.455 1.00 91.75 294 ASN A CA 1
ATOM 2430 C C . ASN A 1 294 ? -15.930 3.136 -7.872 1.00 91.75 294 ASN A C 1
ATOM 2432 O O . ASN A 1 294 ? -15.570 2.308 -7.030 1.00 91.75 294 ASN A O 1
ATOM 2436 N N . GLU A 1 295 ? -16.158 2.786 -9.142 1.00 94.38 295 GLU A N 1
ATOM 2437 C CA . GLU A 1 295 ? -16.077 1.393 -9.587 1.00 94.38 295 GLU A CA 1
ATOM 2438 C C . GLU A 1 295 ? -14.619 0.928 -9.663 1.00 94.38 295 GLU A C 1
ATOM 2440 O O . GLU A 1 295 ? -14.258 -0.126 -9.123 1.00 94.38 295 GLU A O 1
ATOM 2445 N N . ASN A 1 296 ? -13.759 1.727 -10.296 1.00 95.38 296 ASN A N 1
ATOM 2446 C CA . ASN A 1 296 ? -12.337 1.410 -10.396 1.00 95.38 296 ASN A CA 1
ATOM 2447 C C . ASN A 1 296 ? -11.617 1.584 -9.060 1.00 95.38 296 ASN A C 1
ATOM 2449 O O . ASN A 1 296 ? -10.714 0.802 -8.749 1.00 95.38 296 ASN A O 1
ATOM 2453 N N . TYR A 1 297 ? -12.054 2.523 -8.223 1.00 97.56 297 TYR A N 1
ATOM 2454 C CA . TYR A 1 297 ? -11.522 2.671 -6.878 1.00 97.56 297 TYR A CA 1
ATOM 2455 C C . TYR A 1 297 ? -11.796 1.455 -6.006 1.00 97.56 297 TYR A C 1
ATOM 2457 O O . TYR A 1 297 ? -10.917 1.023 -5.264 1.00 97.56 297 TYR A O 1
ATOM 2465 N N . LYS A 1 298 ? -12.993 0.869 -6.104 1.00 96.25 298 LYS A N 1
ATOM 2466 C CA . LYS A 1 298 ? -13.320 -0.360 -5.377 1.00 96.25 298 LYS A CA 1
ATOM 2467 C C . LYS A 1 298 ? -12.375 -1.494 -5.772 1.00 96.25 298 LYS A C 1
ATOM 2469 O O . LYS A 1 298 ? -11.790 -2.124 -4.894 1.00 96.25 298 LYS A O 1
ATOM 2474 N N . LYS A 1 299 ? -12.148 -1.684 -7.077 1.00 96.69 299 LYS A N 1
ATOM 2475 C CA . LYS A 1 299 ? -11.184 -2.667 -7.605 1.00 96.69 299 LYS A CA 1
ATOM 2476 C C . LYS A 1 299 ? -9.765 -2.393 -7.093 1.00 96.69 299 LYS A C 1
ATOM 2478 O O . LYS A 1 299 ? -9.097 -3.309 -6.626 1.00 96.69 299 LYS A O 1
ATOM 2483 N N . TYR A 1 300 ? -9.320 -1.136 -7.122 1.00 98.06 300 TYR A N 1
ATOM 2484 C CA . TYR A 1 300 ? -8.030 -0.721 -6.563 1.00 98.06 300 TYR A CA 1
ATOM 2485 C C . TYR A 1 300 ? -7.921 -1.046 -5.066 1.00 98.06 300 TYR A C 1
ATOM 2487 O O . TYR A 1 300 ? -6.949 -1.661 -4.626 1.00 98.06 300 TYR A O 1
ATOM 2495 N N . TYR A 1 301 ? -8.926 -0.654 -4.283 1.00 97.75 301 TYR A N 1
ATOM 2496 C CA . TYR A 1 301 ? -8.928 -0.809 -2.835 1.00 97.75 301 TYR A CA 1
ATOM 2497 C C . TYR A 1 301 ? -8.933 -2.284 -2.431 1.00 97.75 301 TYR A C 1
ATOM 2499 O O . TYR A 1 301 ? -8.175 -2.671 -1.549 1.00 97.75 301 TYR A O 1
ATOM 2507 N N . GLU A 1 302 ? -9.711 -3.130 -3.108 1.00 96.38 302 GLU A N 1
ATOM 2508 C CA . GLU A 1 302 ? -9.726 -4.579 -2.868 1.00 96.38 302 GLU A CA 1
ATOM 2509 C C . GLU A 1 302 ? -8.345 -5.225 -3.060 1.00 96.38 302 GLU A C 1
ATOM 2511 O O . GLU A 1 302 ? -7.978 -6.131 -2.312 1.00 96.38 302 GLU A O 1
ATOM 2516 N N . GLN A 1 303 ? -7.561 -4.749 -4.031 1.00 97.62 303 GLN A N 1
ATOM 2517 C CA . GLN A 1 303 ? -6.238 -5.301 -4.329 1.00 97.62 303 GLN A CA 1
ATOM 2518 C C . GLN A 1 303 ? -5.127 -4.710 -3.451 1.00 97.62 303 GLN A C 1
ATOM 2520 O O . GLN A 1 303 ? -4.195 -5.423 -3.078 1.00 97.62 303 GLN A O 1
ATOM 2525 N N . PHE A 1 304 ? -5.213 -3.420 -3.106 1.00 98.31 304 PHE A N 1
ATOM 2526 C CA . PHE A 1 304 ? -4.096 -2.660 -2.529 1.00 98.31 304 PHE A CA 1
ATOM 2527 C C . PHE A 1 304 ? -4.430 -1.934 -1.211 1.00 98.31 304 PHE A C 1
ATOM 2529 O O . PHE A 1 304 ? -3.642 -1.107 -0.744 1.00 98.31 304 PHE A O 1
ATOM 2536 N N . SER A 1 305 ? -5.546 -2.248 -0.540 1.00 98.00 305 SER A N 1
ATOM 2537 C CA . SER A 1 305 ? -5.887 -1.667 0.776 1.00 98.00 305 SER A CA 1
ATOM 2538 C C . SER A 1 305 ? -4.767 -1.855 1.802 1.00 98.00 305 SER A C 1
ATOM 2540 O O . SER A 1 305 ? -4.439 -0.930 2.545 1.00 98.00 305 SER A O 1
ATOM 2542 N N . LYS A 1 306 ? -4.128 -3.029 1.823 1.00 98.06 306 LYS A N 1
ATOM 2543 C CA . LYS A 1 306 ? -3.014 -3.345 2.731 1.00 98.06 306 LYS A CA 1
ATOM 2544 C C . LYS A 1 306 ? -1.813 -2.434 2.502 1.00 98.06 306 LYS A C 1
ATOM 2546 O O . LYS A 1 306 ? -1.193 -1.997 3.465 1.00 98.06 306 LYS A O 1
ATOM 2551 N N . ASN A 1 307 ? -1.528 -2.095 1.247 1.00 98.00 307 ASN A N 1
ATOM 2552 C CA . ASN A 1 307 ? -0.490 -1.140 0.880 1.00 98.00 307 ASN A CA 1
ATOM 2553 C C . ASN A 1 307 ? -0.825 0.266 1.389 1.00 98.00 307 ASN A C 1
ATOM 2555 O O . ASN A 1 307 ? 0.000 0.883 2.054 1.00 98.00 307 ASN A O 1
ATOM 2559 N N . LEU A 1 308 ? -2.054 0.751 1.190 1.00 98.06 308 LEU A N 1
ATOM 2560 C CA . LEU A 1 308 ? -2.482 2.041 1.753 1.00 98.06 308 LEU A CA 1
ATOM 2561 C C . LEU A 1 308 ? -2.356 2.079 3.283 1.00 98.06 308 LEU A C 1
ATOM 2563 O O . LEU A 1 308 ? -1.832 3.039 3.850 1.00 98.06 308 LEU A O 1
ATOM 2567 N N . LYS A 1 309 ? -2.797 1.013 3.956 1.00 98.44 309 LYS A N 1
ATOM 2568 C CA . LYS A 1 309 ? -2.744 0.876 5.418 1.00 98.44 309 LYS A CA 1
ATOM 2569 C C . LYS A 1 309 ? -1.306 0.794 5.941 1.00 98.44 309 LYS A C 1
ATOM 2571 O O . LYS A 1 309 ? -0.997 1.414 6.958 1.00 98.44 309 LYS A O 1
ATOM 2576 N N . LEU A 1 310 ? -0.407 0.123 5.219 1.00 97.44 310 LEU A N 1
ATOM 2577 C CA . LEU A 1 310 ? 1.031 0.154 5.499 1.00 97.44 310 LEU A CA 1
ATOM 2578 C C . LEU A 1 310 ? 1.593 1.574 5.343 1.00 97.44 310 LEU A C 1
ATOM 2580 O O . LEU A 1 310 ? 2.352 2.034 6.192 1.00 97.44 310 LEU A O 1
ATOM 2584 N N . GLY A 1 311 ? 1.148 2.311 4.323 1.00 97.69 311 GLY A N 1
ATOM 2585 C CA . GLY A 1 311 ? 1.498 3.717 4.138 1.00 97.69 311 GLY A CA 1
ATOM 2586 C C . GLY A 1 311 ? 1.097 4.590 5.328 1.00 97.69 311 GLY A C 1
ATOM 2587 O O . GLY A 1 311 ? 1.894 5.408 5.777 1.00 97.69 311 GLY A O 1
ATOM 2588 N N . ILE A 1 312 ? -0.091 4.386 5.911 1.00 98.06 312 ILE A N 1
ATOM 2589 C CA . ILE A 1 312 ? -0.496 5.080 7.150 1.00 98.06 312 ILE A CA 1
ATOM 2590 C C . ILE A 1 312 ? 0.466 4.771 8.300 1.00 98.06 312 ILE A C 1
ATOM 2592 O O . ILE A 1 312 ? 0.795 5.662 9.096 1.00 98.06 312 ILE A O 1
ATOM 2596 N N . HIS A 1 313 ? 0.905 3.516 8.395 1.00 96.31 313 HIS A N 1
ATOM 2597 C CA . HIS A 1 313 ? 1.813 3.079 9.442 1.00 96.31 313 HIS A CA 1
ATOM 2598 C C . HIS A 1 313 ? 3.194 3.745 9.315 1.00 96.31 313 HIS A C 1
ATOM 2600 O O . HIS A 1 313 ? 3.700 4.305 10.290 1.00 96.31 313 HIS A O 1
ATOM 2606 N N . GLU A 1 314 ? 3.766 3.747 8.111 1.00 95.56 314 GLU A N 1
ATOM 2607 C CA . GLU A 1 314 ? 5.157 4.145 7.858 1.00 95.56 314 GLU A CA 1
ATOM 2608 C C . GLU A 1 314 ? 5.339 5.629 7.489 1.00 95.56 314 GLU A C 1
ATOM 2610 O O . GLU A 1 314 ? 6.294 6.270 7.937 1.00 95.56 314 GLU A O 1
ATOM 2615 N N . ASP A 1 315 ? 4.445 6.203 6.680 1.00 96.62 315 ASP A N 1
ATOM 2616 C CA . ASP A 1 315 ? 4.612 7.529 6.074 1.00 96.62 315 ASP A CA 1
ATOM 2617 C C . ASP A 1 315 ? 3.857 8.610 6.852 1.00 96.62 315 ASP A C 1
ATOM 2619 O O . ASP A 1 315 ? 2.714 8.972 6.567 1.00 96.62 315 ASP A O 1
ATOM 2623 N N . SER A 1 316 ? 4.533 9.172 7.853 1.00 96.12 316 SER A N 1
ATOM 2624 C CA . SER A 1 316 ? 3.971 10.241 8.681 1.00 96.12 316 SER A CA 1
ATOM 2625 C C . SER 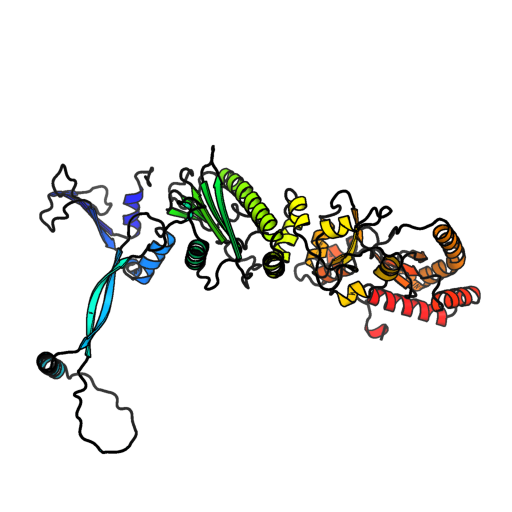A 1 316 ? 3.703 11.546 7.934 1.00 96.12 316 SER A C 1
ATOM 2627 O O . SER A 1 316 ? 2.838 12.307 8.365 1.00 96.12 316 SER A O 1
ATOM 2629 N N . GLN A 1 317 ? 4.408 11.812 6.830 1.00 96.31 317 GLN A N 1
ATOM 2630 C CA . GLN A 1 317 ? 4.270 13.058 6.072 1.00 96.31 317 GLN A CA 1
ATOM 2631 C C . GLN A 1 317 ? 3.014 13.043 5.203 1.00 96.31 317 GLN A C 1
ATOM 2633 O O . GLN A 1 317 ? 2.318 14.053 5.114 1.00 96.31 317 GLN A O 1
ATOM 2638 N N . ASN A 1 318 ? 2.705 11.896 4.595 1.00 97.50 318 ASN A N 1
ATOM 2639 C CA . ASN A 1 318 ? 1.549 11.740 3.712 1.00 97.50 318 ASN A CA 1
ATOM 2640 C C . ASN A 1 318 ? 0.329 11.104 4.392 1.00 97.50 318 ASN A C 1
ATOM 2642 O O . ASN A 1 318 ? -0.712 10.956 3.753 1.00 97.50 318 ASN A O 1
ATOM 2646 N N . ARG A 1 319 ? 0.418 10.773 5.687 1.00 96.56 319 ARG A N 1
ATOM 2647 C CA . ARG A 1 319 ? -0.639 10.088 6.449 1.00 96.56 319 ARG A CA 1
ATOM 2648 C C . ARG A 1 319 ? -2.024 10.711 6.301 1.00 96.56 319 ARG A C 1
ATOM 2650 O O . ARG A 1 319 ? -2.990 9.979 6.147 1.00 96.56 319 ARG A O 1
ATOM 2657 N N . SER A 1 320 ? -2.119 12.041 6.338 1.00 95.44 320 SER A N 1
ATOM 2658 C CA . SER A 1 320 ? -3.406 12.740 6.204 1.00 95.44 320 SER A CA 1
ATOM 2659 C C . SER A 1 320 ? -4.069 12.452 4.849 1.00 95.44 320 SER A C 1
ATOM 2661 O O . SER A 1 320 ? -5.224 12.048 4.795 1.00 95.44 320 SER A O 1
ATOM 2663 N N . LYS A 1 321 ? -3.298 12.531 3.756 1.00 96.56 321 LYS A N 1
ATOM 2664 C CA . LYS A 1 321 ? -3.787 12.216 2.405 1.00 96.56 321 LYS A CA 1
ATOM 2665 C C . LYS A 1 321 ? -4.143 10.743 2.246 1.00 96.56 321 LYS A C 1
ATOM 2667 O O . LYS A 1 321 ? -5.166 10.404 1.672 1.00 96.56 321 LYS A O 1
ATOM 2672 N N . LEU A 1 322 ? -3.312 9.858 2.793 1.00 97.94 322 LEU A N 1
ATOM 2673 C CA . LEU A 1 322 ? -3.585 8.422 2.790 1.00 97.94 322 LEU A CA 1
ATOM 2674 C C . LEU A 1 322 ? -4.860 8.081 3.579 1.00 97.94 322 LEU A C 1
ATOM 2676 O O . LEU A 1 322 ? -5.567 7.150 3.207 1.00 97.94 322 LEU A O 1
ATOM 2680 N N . ALA A 1 323 ? -5.179 8.825 4.643 1.00 97.69 323 ALA A N 1
ATOM 2681 C CA . ALA A 1 323 ? -6.368 8.580 5.456 1.00 97.69 323 ALA A CA 1
ATOM 2682 C C . ALA A 1 323 ? -7.665 8.879 4.686 1.00 97.69 323 ALA A C 1
ATOM 2684 O O . ALA A 1 323 ? -8.649 8.157 4.846 1.00 97.69 323 ALA A O 1
ATOM 2685 N N . ASP A 1 324 ? -7.646 9.870 3.789 1.00 97.38 324 ASP A N 1
ATOM 2686 C CA . ASP A 1 324 ? -8.761 10.180 2.880 1.00 97.38 324 ASP A CA 1
ATOM 2687 C C . ASP A 1 324 ? -9.068 9.031 1.901 1.00 97.38 324 ASP A C 1
ATOM 2689 O O . ASP A 1 324 ? -10.197 8.880 1.420 1.00 97.38 324 ASP A O 1
ATOM 2693 N N . LEU A 1 325 ? -8.069 8.188 1.637 1.00 98.06 325 LEU A N 1
ATOM 2694 C CA . LEU A 1 325 ? -8.148 7.024 0.757 1.00 98.06 325 LEU A CA 1
ATOM 2695 C C . LEU A 1 325 ? -8.571 5.742 1.497 1.00 98.06 325 LEU A C 1
ATOM 2697 O O . LEU A 1 325 ? -8.647 4.666 0.912 1.00 98.06 325 LEU A O 1
ATOM 2701 N N . LEU A 1 326 ? -8.843 5.795 2.800 1.00 98.12 326 LEU A N 1
ATOM 2702 C CA . LEU A 1 326 ? -9.330 4.613 3.506 1.00 98.12 326 LEU A CA 1
ATOM 2703 C C . LEU A 1 326 ? -10.833 4.418 3.278 1.00 98.12 326 LEU A C 1
ATOM 2705 O O . LEU A 1 326 ? -11.593 5.383 3.155 1.00 98.12 326 LEU A O 1
ATOM 2709 N N . ARG A 1 327 ? -11.263 3.155 3.216 1.00 97.88 327 ARG A N 1
ATOM 2710 C CA . ARG A 1 327 ? -12.665 2.743 3.111 1.00 97.88 327 ARG A CA 1
ATOM 2711 C C . ARG A 1 327 ? -12.932 1.652 4.138 1.00 97.88 327 ARG A C 1
ATOM 2713 O O . ARG A 1 327 ? -12.188 0.679 4.219 1.00 97.88 327 ARG A O 1
ATOM 2720 N N . PHE A 1 328 ? -13.988 1.818 4.921 1.00 97.81 328 PHE A N 1
ATOM 2721 C CA . PHE A 1 328 ? -14.383 0.871 5.958 1.00 97.81 328 PHE A CA 1
ATOM 2722 C C . PHE A 1 328 ? -15.890 0.665 5.934 1.00 97.81 328 PHE A C 1
ATOM 2724 O O . PHE A 1 328 ? -16.649 1.585 5.640 1.00 97.81 328 PHE A O 1
ATOM 2731 N N . HIS A 1 329 ? -16.334 -0.533 6.298 1.00 97.88 329 HIS A N 1
ATOM 2732 C CA . HIS A 1 329 ? -17.742 -0.730 6.621 1.00 97.88 329 HIS A CA 1
ATOM 2733 C C . HIS A 1 329 ? -18.068 -0.034 7.937 1.00 97.88 329 HIS A C 1
ATOM 2735 O O . HIS A 1 329 ? -17.239 0.019 8.848 1.00 97.88 329 HIS A O 1
ATOM 2741 N N . THR A 1 330 ? -19.294 0.456 8.063 1.00 98.12 330 THR A N 1
ATOM 2742 C CA . THR A 1 330 ? -19.779 1.043 9.309 1.00 98.12 330 THR A CA 1
ATOM 2743 C C . THR A 1 330 ? -21.123 0.454 9.700 1.00 98.12 330 THR A C 1
ATOM 2745 O O . THR A 1 330 ? -21.767 -0.276 8.945 1.00 98.12 330 THR A O 1
ATOM 2748 N N . SER A 1 331 ? -21.582 0.785 10.904 1.00 97.12 331 SER A N 1
ATOM 2749 C CA . SER A 1 331 ? -22.921 0.419 11.363 1.00 97.12 331 SER A CA 1
ATOM 2750 C C . SER A 1 331 ? -24.054 1.060 10.551 1.00 97.12 331 SER A C 1
ATOM 2752 O O . SER A 1 331 ? -25.194 0.634 10.711 1.00 97.12 331 SER A O 1
ATOM 2754 N N . ALA A 1 332 ? -23.769 2.084 9.738 1.00 95.25 332 ALA A N 1
ATOM 2755 C CA . ALA A 1 332 ? -24.758 2.808 8.937 1.00 95.25 332 ALA A CA 1
ATOM 2756 C C . ALA A 1 332 ? -24.562 2.645 7.420 1.00 95.25 332 ALA A C 1
ATOM 2758 O O . ALA A 1 332 ? -25.478 2.959 6.666 1.00 95.25 332 ALA A O 1
ATOM 2759 N N . SER A 1 333 ? -23.404 2.154 6.963 1.00 92.19 333 SER A N 1
ATOM 2760 C CA . SER A 1 333 ? -23.069 2.088 5.534 1.00 92.19 333 SER A CA 1
ATOM 2761 C C . SER A 1 333 ? -23.682 0.889 4.796 1.00 92.19 333 SER A C 1
ATOM 2763 O O . SER A 1 333 ? -23.620 0.816 3.572 1.00 92.19 333 SER A O 1
ATOM 2765 N N . GLY A 1 334 ? -24.285 -0.063 5.517 1.00 90.25 334 GLY A N 1
ATOM 2766 C CA . GLY A 1 334 ? -24.782 -1.300 4.917 1.00 90.25 334 GLY A CA 1
ATOM 2767 C C . GLY A 1 334 ? -23.632 -2.116 4.323 1.00 90.25 334 GLY A C 1
ATOM 2768 O O . GLY A 1 334 ? -22.592 -2.279 4.965 1.00 90.25 334 GLY A O 1
ATOM 2769 N N . ASP A 1 335 ? -23.821 -2.642 3.115 1.00 89.19 335 ASP A N 1
ATOM 2770 C CA . ASP A 1 335 ? -22.839 -3.500 2.438 1.00 89.19 335 ASP A CA 1
ATOM 2771 C C . ASP A 1 335 ? -21.787 -2.745 1.633 1.00 89.19 335 ASP A C 1
ATOM 2773 O O . ASP A 1 335 ? -20.817 -3.350 1.182 1.00 89.19 335 ASP A O 1
ATOM 2777 N N . GLU A 1 336 ? -21.921 -1.429 1.499 1.00 92.12 336 GLU A N 1
ATOM 2778 C CA . GLU A 1 336 ? -20.901 -0.605 0.865 1.00 92.12 336 GLU A CA 1
ATOM 2779 C C . GLU A 1 336 ? -19.995 0.011 1.938 1.00 92.12 336 GLU A C 1
ATOM 2781 O O . GLU A 1 336 ? -20.479 0.489 2.970 1.00 92.12 336 GLU A O 1
ATOM 2786 N N . PRO A 1 337 ? -18.665 -0.041 1.773 1.00 94.88 337 PRO A N 1
ATOM 2787 C CA . PRO A 1 337 ? -17.763 0.661 2.668 1.00 94.88 337 PRO A CA 1
ATOM 2788 C C . PRO A 1 337 ? -17.793 2.164 2.362 1.00 94.88 337 PRO A C 1
ATOM 2790 O O . PRO A 1 337 ? -17.956 2.568 1.214 1.00 94.88 337 PRO A O 1
ATOM 2793 N N . CYS A 1 338 ? -17.569 2.998 3.373 1.00 95.94 338 CYS A N 1
ATOM 2794 C CA . CYS A 1 338 ? -17.462 4.445 3.215 1.00 95.94 338 CYS A CA 1
ATOM 2795 C C . CYS A 1 338 ? -16.103 4.971 3.693 1.00 95.94 338 CYS A C 1
ATOM 2797 O O . CYS A 1 338 ? -15.360 4.316 4.428 1.00 95.94 338 CYS A O 1
ATOM 2799 N N . SER A 1 339 ? -15.775 6.181 3.269 1.00 97.44 339 SER A N 1
ATOM 2800 C CA . SER A 1 339 ? -14.619 6.954 3.713 1.00 97.44 339 SER A CA 1
ATOM 2801 C C . SER A 1 339 ? -14.824 7.570 5.099 1.00 97.44 339 SER A C 1
ATOM 2803 O O . SER A 1 339 ? -15.948 7.703 5.595 1.00 97.44 339 SER A O 1
ATOM 2805 N N . PHE A 1 340 ? -13.729 8.024 5.717 1.00 97.50 340 PHE A N 1
ATOM 2806 C CA . PHE A 1 340 ? -13.824 8.835 6.931 1.00 97.50 340 PHE A CA 1
ATOM 2807 C C . PHE A 1 340 ? -14.483 10.197 6.682 1.00 97.50 340 PHE A C 1
ATOM 2809 O O . PHE A 1 340 ? -15.210 10.658 7.556 1.00 97.50 340 PHE A O 1
ATOM 2816 N N . LYS A 1 341 ? -14.312 10.819 5.503 1.00 96.75 341 LYS A N 1
ATOM 2817 C CA . LYS A 1 341 ? -15.025 12.066 5.149 1.00 96.75 341 LYS A CA 1
ATOM 2818 C C . LYS A 1 341 ? -16.534 11.875 5.195 1.00 96.75 341 LYS A C 1
ATOM 2820 O O . LYS A 1 341 ? -17.247 12.673 5.795 1.00 96.75 341 LYS A O 1
ATOM 2825 N N . GLU A 1 342 ? -17.014 10.789 4.601 1.00 97.00 342 GLU A N 1
ATOM 2826 C CA . GLU A 1 342 ? -18.434 10.445 4.601 1.00 97.00 342 GLU A CA 1
ATOM 2827 C C . GLU A 1 342 ? -18.945 10.165 6.017 1.00 97.00 342 GLU A C 1
ATOM 2829 O O . GLU A 1 342 ? -20.003 10.675 6.383 1.00 97.00 342 GLU A O 1
ATOM 2834 N N . TYR A 1 343 ? -18.183 9.443 6.845 1.00 98.12 343 TYR A N 1
ATOM 2835 C CA . TYR A 1 343 ? -18.508 9.276 8.266 1.00 98.12 343 TYR A CA 1
ATOM 2836 C C . TYR A 1 343 ? -18.615 10.635 8.978 1.00 98.12 343 TYR A C 1
ATOM 2838 O O . TYR A 1 343 ? -19.613 10.909 9.641 1.00 98.12 343 TYR A O 1
ATOM 2846 N N . VAL A 1 344 ? -17.614 11.511 8.817 1.00 97.50 344 VAL A N 1
ATOM 2847 C CA . VAL A 1 344 ? -17.578 12.834 9.463 1.00 97.50 344 VAL A CA 1
ATOM 2848 C C . VAL A 1 344 ? -18.767 13.689 9.028 1.00 97.50 344 VAL A C 1
ATOM 2850 O O . VAL A 1 344 ? -19.387 14.337 9.868 1.00 97.50 344 VAL A O 1
ATOM 2853 N N . SER A 1 345 ? -19.158 13.623 7.753 1.00 97.00 345 SER A N 1
ATOM 2854 C CA . SER A 1 345 ? -20.331 14.340 7.233 1.00 97.00 345 SER A CA 1
ATOM 2855 C C . SER A 1 345 ? -21.662 13.905 7.866 1.00 97.00 345 SER A C 1
ATOM 2857 O O . SER A 1 345 ? -22.616 14.681 7.877 1.00 97.00 345 SER A O 1
ATOM 2859 N N . ARG A 1 346 ? -21.726 12.685 8.418 1.00 96.38 346 ARG A N 1
ATOM 2860 C CA . ARG A 1 346 ? -22.899 12.121 9.108 1.00 96.38 346 ARG A CA 1
ATOM 2861 C C . ARG A 1 346 ? -22.797 12.178 10.632 1.00 96.38 346 ARG A C 1
ATOM 2863 O O . ARG A 1 346 ? -23.717 11.728 11.321 1.00 96.38 346 ARG A O 1
ATOM 2870 N N . MET A 1 347 ? -21.703 12.711 11.179 1.00 96.25 347 MET A N 1
ATOM 2871 C CA . MET A 1 347 ? -21.551 12.856 12.624 1.00 96.25 347 MET A CA 1
ATOM 2872 C C . MET A 1 347 ? -22.635 13.773 13.186 1.00 96.25 347 MET A C 1
ATOM 2874 O O . MET A 1 347 ? -22.939 14.830 12.634 1.00 96.25 347 MET A O 1
ATOM 2878 N N . LYS A 1 348 ? -23.193 13.390 14.335 1.00 94.25 348 LYS A N 1
ATOM 2879 C CA . LYS A 1 348 ? -24.159 14.241 15.042 1.00 94.25 348 LYS A CA 1
ATOM 2880 C C . LYS A 1 348 ? -23.480 15.503 15.573 1.00 94.25 348 LYS A C 1
ATOM 2882 O O . LYS A 1 348 ? -22.306 15.470 15.931 1.00 94.25 348 LYS A O 1
ATOM 2887 N N . GLU A 1 349 ? -24.239 16.585 15.744 1.00 91.31 349 GLU A N 1
ATOM 2888 C CA . GLU A 1 349 ? -23.717 17.859 16.273 1.00 91.31 349 GLU A CA 1
ATOM 2889 C C . GLU A 1 349 ? -23.046 17.713 17.649 1.00 91.31 349 GLU A C 1
ATOM 2891 O O . GLU A 1 349 ? -22.037 18.356 17.936 1.00 91.31 349 GLU A O 1
ATOM 2896 N N . ASN A 1 350 ? -23.569 16.821 18.498 1.00 90.69 350 ASN A N 1
ATOM 2897 C CA . ASN A 1 350 ? -23.012 16.537 19.821 1.00 90.69 350 ASN A CA 1
ATOM 2898 C C . ASN A 1 350 ? -21.879 15.489 19.814 1.00 90.69 350 ASN A C 1
ATOM 2900 O O . ASN A 1 350 ? -21.347 15.152 20.874 1.00 90.69 350 ASN A O 1
ATOM 2904 N N . GLN A 1 351 ? -21.500 14.965 18.646 1.00 93.75 351 GLN A N 1
ATOM 2905 C CA . GLN A 1 351 ? -20.480 13.937 18.499 1.00 93.75 351 GLN A CA 1
ATOM 2906 C C . GLN A 1 351 ? -19.094 14.561 18.290 1.00 93.75 351 GLN A C 1
ATOM 2908 O O . GLN A 1 351 ? -18.816 15.235 17.296 1.00 93.75 351 GLN A O 1
ATOM 2913 N N . LYS A 1 352 ? -18.183 14.302 19.231 1.00 92.56 352 LYS A N 1
ATOM 2914 C CA . LYS A 1 352 ? -16.798 14.807 19.180 1.00 92.56 352 LYS A CA 1
ATOM 2915 C C . LYS A 1 352 ? -15.792 13.791 18.637 1.00 92.56 352 LYS A C 1
ATOM 2917 O O . LYS A 1 352 ? -14.701 14.184 18.237 1.00 92.56 352 LYS A O 1
ATOM 2922 N N . HIS A 1 353 ? -16.164 12.513 18.613 1.00 96.31 353 HIS A N 1
ATOM 2923 C CA . HIS A 1 353 ? -15.253 11.398 18.370 1.00 96.31 353 HIS A CA 1
ATOM 2924 C C . HIS A 1 353 ? -15.736 10.499 17.231 1.00 96.31 353 HIS A C 1
ATOM 2926 O O . HIS A 1 353 ? -16.941 10.311 17.033 1.00 96.31 353 HIS A O 1
ATOM 2932 N N . ILE A 1 354 ? -14.783 9.913 16.510 1.00 97.81 354 ILE A N 1
ATOM 2933 C CA . ILE A 1 354 ? -15.028 8.825 15.562 1.00 97.81 354 ILE A CA 1
ATOM 2934 C C . ILE A 1 354 ? -14.966 7.520 16.356 1.00 97.81 354 ILE A C 1
ATOM 2936 O O . ILE A 1 354 ? -13.919 7.186 16.912 1.00 97.81 354 ILE A O 1
ATOM 2940 N N . TYR A 1 355 ? -16.082 6.799 16.438 1.00 98.00 355 TYR A N 1
ATOM 2941 C CA . TYR A 1 355 ? -16.156 5.544 17.177 1.00 98.00 355 TYR A CA 1
ATOM 2942 C C . TYR A 1 355 ? -15.776 4.389 16.258 1.00 98.00 355 TYR A C 1
ATOM 2944 O O . TYR A 1 355 ? -16.293 4.279 15.147 1.00 98.00 355 TYR A O 1
ATOM 2952 N N . TYR A 1 356 ? -14.888 3.512 16.717 1.00 98.19 356 TYR A N 1
ATOM 2953 C CA . TYR A 1 356 ? -14.481 2.338 15.949 1.00 98.19 356 TYR A CA 1
ATOM 2954 C C . TYR A 1 356 ? -14.359 1.094 16.824 1.00 98.19 356 TYR A C 1
ATOM 2956 O O . TYR A 1 356 ? -14.184 1.181 18.042 1.00 98.19 356 TYR A O 1
ATOM 2964 N N . ILE A 1 357 ? -14.427 -0.067 16.181 1.00 98.12 357 ILE A N 1
ATOM 2965 C CA . ILE A 1 357 ? -14.144 -1.372 16.775 1.00 98.12 357 ILE A CA 1
ATOM 2966 C C . ILE A 1 357 ? -13.268 -2.187 15.825 1.00 98.12 357 ILE A C 1
ATOM 2968 O O . ILE A 1 357 ? -13.497 -2.207 14.615 1.00 98.12 357 ILE A O 1
ATOM 2972 N N . THR A 1 358 ? -12.272 -2.864 16.390 1.00 97.69 358 THR A N 1
ATOM 2973 C CA . THR A 1 358 ? -11.415 -3.825 15.695 1.00 97.69 358 THR A CA 1
ATOM 2974 C C . THR A 1 358 ? -11.809 -5.253 16.074 1.00 97.69 358 THR A C 1
ATOM 2976 O O . THR A 1 358 ? -12.195 -5.514 17.216 1.00 97.69 358 THR A O 1
ATOM 2979 N N . GLY A 1 359 ? -11.706 -6.191 15.135 1.00 95.25 359 GLY A N 1
ATOM 2980 C CA . GLY A 1 359 ? -11.973 -7.610 15.381 1.00 95.25 359 GLY A CA 1
ATOM 2981 C C . GLY A 1 359 ? -11.583 -8.493 14.202 1.00 95.25 359 GLY A C 1
ATOM 2982 O O . GLY A 1 359 ? -10.882 -8.048 13.297 1.00 95.25 359 GLY A O 1
ATOM 2983 N N . GLU A 1 360 ? -12.007 -9.754 14.224 1.00 91.69 360 GLU A N 1
ATOM 2984 C CA . GLU A 1 360 ? -11.615 -10.745 13.212 1.00 91.69 360 GLU A CA 1
ATOM 2985 C C . GLU A 1 360 ? -12.454 -10.671 11.937 1.00 91.69 360 GLU A C 1
ATOM 2987 O O . GLU A 1 360 ? -11.964 -10.981 10.855 1.00 91.69 360 GLU A O 1
ATOM 2992 N N . ASN A 1 361 ? -13.729 -10.301 12.057 1.00 95.00 361 ASN A N 1
ATOM 2993 C CA . ASN A 1 361 ? -14.655 -10.212 10.933 1.00 95.00 361 ASN A CA 1
ATOM 2994 C C . ASN A 1 361 ? -15.832 -9.277 11.254 1.00 95.00 361 ASN A C 1
ATOM 2996 O O . ASN A 1 361 ? -16.049 -8.893 12.407 1.00 95.00 361 ASN A O 1
ATOM 3000 N N . ARG A 1 362 ? -16.593 -8.913 10.213 1.00 95.12 362 ARG A N 1
ATOM 3001 C CA . ARG A 1 362 ? -17.706 -7.954 10.292 1.00 95.12 362 ARG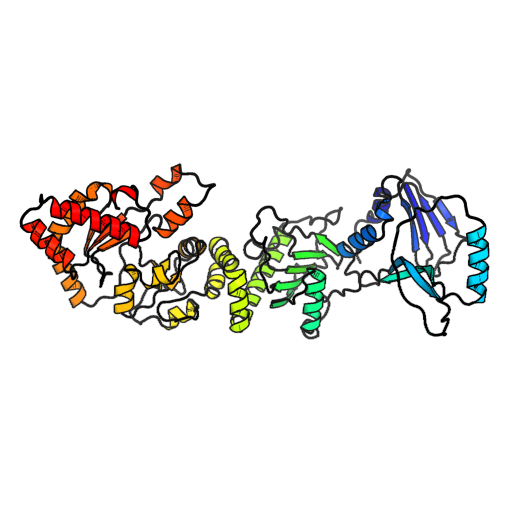 A CA 1
ATOM 3002 C C . ARG A 1 362 ? -18.841 -8.441 11.196 1.00 95.12 362 ARG A C 1
ATOM 3004 O O . ARG A 1 362 ? -19.391 -7.642 11.954 1.00 95.12 362 ARG A O 1
ATOM 3011 N N . ASP A 1 363 ? -19.168 -9.728 11.164 1.00 94.88 363 ASP A N 1
ATOM 3012 C CA . ASP A 1 363 ? -20.267 -10.294 11.954 1.00 94.88 363 ASP A CA 1
ATOM 3013 C C . ASP A 1 363 ? -19.958 -10.255 13.453 1.00 94.88 363 ASP A C 1
ATOM 3015 O O . ASP A 1 363 ? -20.803 -9.853 14.253 1.00 94.88 363 ASP A O 1
ATOM 3019 N N . GLN A 1 364 ? -18.722 -10.575 13.838 1.00 94.94 364 GLN A N 1
ATOM 3020 C CA . GLN A 1 364 ? -18.262 -10.504 15.224 1.00 94.94 364 GLN A CA 1
ATOM 3021 C C . GLN A 1 364 ? -18.350 -9.074 15.772 1.00 94.94 364 GLN A C 1
ATOM 3023 O O . GLN A 1 364 ? -18.909 -8.850 16.845 1.00 94.94 364 GLN A O 1
ATOM 3028 N N . VAL A 1 365 ? -17.807 -8.089 15.051 1.00 96.00 365 VAL A N 1
ATOM 3029 C CA . VAL A 1 365 ? -17.750 -6.706 15.556 1.00 96.00 365 VAL A CA 1
ATOM 3030 C C . VAL A 1 365 ? -19.100 -5.994 15.498 1.00 96.00 365 VAL A C 1
ATOM 3032 O O . VAL A 1 365 ? -19.388 -5.147 16.343 1.00 96.00 365 VAL A O 1
ATOM 3035 N N . SER A 1 366 ? -19.952 -6.337 14.530 1.00 95.50 366 SER A N 1
ATOM 3036 C CA . SER A 1 366 ? -21.283 -5.740 14.403 1.00 95.50 366 SER A CA 1
ATOM 3037 C C . SER A 1 366 ? -22.264 -6.249 15.463 1.00 95.50 366 SER A C 1
ATOM 3039 O O . SER A 1 366 ? -23.114 -5.465 15.894 1.00 95.50 366 SER A O 1
ATOM 3041 N N . ASN A 1 367 ? -22.105 -7.495 15.923 1.00 94.81 367 ASN A N 1
ATOM 3042 C CA . ASN A 1 367 ? -22.884 -8.106 17.007 1.00 94.81 367 ASN A CA 1
ATOM 3043 C C . ASN A 1 367 ? -22.198 -8.008 18.381 1.00 94.81 367 ASN A C 1
ATOM 3045 O O . ASN A 1 367 ? -22.647 -8.613 19.350 1.00 94.81 367 ASN A O 1
ATOM 3049 N N . SER A 1 368 ? -21.095 -7.264 18.481 1.00 96.25 368 SER A N 1
ATOM 3050 C CA . SER A 1 368 ? -20.372 -7.109 19.738 1.00 96.25 368 SER A CA 1
ATOM 3051 C C . SER A 1 368 ? -21.173 -6.301 20.761 1.00 96.25 368 SER A C 1
ATOM 3053 O O . SER A 1 368 ? -21.738 -5.250 20.441 1.00 96.25 368 SER A O 1
ATOM 3055 N N . SER A 1 369 ? -21.104 -6.701 22.032 1.00 95.31 369 SER A N 1
ATOM 3056 C CA . SER A 1 369 ? -21.719 -5.949 23.131 1.00 95.31 369 SER A CA 1
ATOM 3057 C C . SER A 1 369 ? -21.188 -4.514 23.251 1.00 95.31 369 SER A C 1
ATOM 3059 O O . SER A 1 369 ? -21.855 -3.637 23.795 1.00 95.31 369 SER A O 1
ATOM 3061 N N . PHE A 1 370 ? -19.991 -4.241 22.718 1.00 96.62 370 PHE A N 1
ATOM 3062 C CA . PHE A 1 370 ? -19.381 -2.910 22.710 1.00 96.62 370 PHE A CA 1
ATOM 3063 C C . PHE A 1 370 ? -20.116 -1.886 21.849 1.00 96.62 370 PHE A C 1
ATOM 3065 O O . PHE A 1 370 ? -20.001 -0.687 22.107 1.00 96.62 370 PHE A O 1
ATOM 3072 N N . VAL A 1 371 ? -20.853 -2.330 20.828 1.00 96.06 371 VAL A N 1
ATOM 3073 C CA . VAL A 1 371 ? -21.536 -1.424 19.893 1.00 96.06 371 VAL A CA 1
ATOM 3074 C C . VAL A 1 371 ? -23.019 -1.248 20.206 1.00 96.06 371 VAL A C 1
ATOM 3076 O O . VAL A 1 371 ? -23.644 -0.363 19.629 1.00 96.06 371 VAL A O 1
ATOM 3079 N N . GLU A 1 372 ? -23.583 -2.027 21.132 1.00 94.19 372 GLU A N 1
ATOM 3080 C CA . GLU A 1 372 ? -25.015 -2.019 21.459 1.00 94.19 372 GLU A CA 1
ATOM 3081 C C . GLU A 1 372 ? -25.522 -0.623 21.841 1.00 94.19 372 GLU A C 1
ATOM 3083 O O . GLU A 1 372 ? -26.402 -0.072 21.173 1.00 94.19 372 GLU A O 1
ATOM 3088 N N . ARG A 1 373 ? -24.962 -0.004 22.893 1.00 93.81 373 ARG A N 1
ATOM 3089 C CA . ARG A 1 373 ? -25.412 1.329 23.333 1.00 93.81 373 ARG A CA 1
ATOM 3090 C C . ARG A 1 373 ? -25.066 2.408 22.318 1.00 93.81 373 ARG A C 1
ATOM 3092 O O . ARG A 1 373 ? -25.847 3.341 22.150 1.00 93.81 373 ARG A O 1
ATOM 3099 N N . VAL A 1 374 ? -23.931 2.270 21.634 1.00 94.62 374 VAL A N 1
ATOM 3100 C CA . VAL A 1 374 ? -23.482 3.214 20.602 1.00 94.62 374 VAL A CA 1
ATOM 3101 C C . VAL A 1 374 ? -24.525 3.283 19.483 1.00 94.62 374 VAL A C 1
ATOM 3103 O O . VAL A 1 374 ? -25.041 4.362 19.187 1.00 94.62 374 VAL A O 1
ATOM 3106 N N . LYS A 1 375 ? -24.952 2.118 18.978 1.00 94.06 375 LYS A N 1
ATOM 3107 C CA . LYS A 1 375 ? -26.045 1.982 18.006 1.00 94.06 375 LYS A CA 1
ATOM 3108 C C . LYS A 1 375 ? -27.389 2.433 18.568 1.00 94.06 375 LYS A C 1
ATOM 3110 O O . LYS A 1 375 ? -28.118 3.144 17.884 1.00 94.06 375 LYS A O 1
ATOM 3115 N N . LYS A 1 376 ? -27.720 2.082 19.817 1.00 92.69 376 LYS A N 1
ATOM 3116 C CA . LYS A 1 376 ? -28.984 2.480 20.468 1.00 92.69 376 LYS A CA 1
ATOM 3117 C C . LYS A 1 376 ? -29.117 3.999 20.602 1.00 92.69 376 LYS A C 1
ATOM 3119 O O . LYS A 1 376 ? -30.211 4.531 20.455 1.00 92.69 376 LYS A O 1
ATOM 3124 N N . ARG A 1 377 ? -28.006 4.706 20.827 1.00 91.12 377 ARG A N 1
ATOM 3125 C CA . ARG A 1 377 ? -27.940 6.178 20.801 1.00 91.12 377 ARG A CA 1
ATOM 3126 C C . ARG A 1 377 ? -27.811 6.752 19.387 1.00 91.12 377 ARG A C 1
ATOM 3128 O O . ARG A 1 377 ? -27.686 7.964 19.215 1.00 91.12 377 ARG A O 1
ATOM 3135 N N . GLY A 1 378 ? -27.862 5.903 18.364 1.00 93.62 378 GLY A N 1
ATOM 3136 C CA . GLY A 1 378 ? -27.792 6.254 16.952 1.00 93.62 378 GLY A CA 1
ATOM 3137 C C . GLY A 1 378 ? -26.441 6.814 16.518 1.00 93.62 378 GLY A C 1
ATOM 3138 O O . GLY A 1 378 ? -26.420 7.621 15.596 1.00 93.62 378 GLY A O 1
ATOM 3139 N N . TYR A 1 379 ? -25.350 6.479 17.207 1.00 96.00 379 TYR A N 1
ATOM 3140 C CA . TYR A 1 379 ? -24.000 6.816 16.759 1.00 96.00 379 TYR A CA 1
ATOM 3141 C C . TYR A 1 379 ? -23.485 5.757 15.786 1.00 96.00 379 TYR A C 1
ATOM 3143 O O . TYR A 1 379 ? -23.722 4.560 15.960 1.00 96.00 379 TYR A O 1
ATOM 3151 N N . GLU A 1 380 ? -22.776 6.219 14.761 1.00 97.38 380 GLU A N 1
ATOM 3152 C CA . GLU A 1 380 ? -22.136 5.360 13.771 1.00 97.38 380 GLU A CA 1
ATOM 3153 C C . GLU A 1 380 ? -20.841 4.759 14.348 1.00 97.38 380 GLU A C 1
ATOM 3155 O O . GLU A 1 380 ? -20.125 5.425 15.094 1.00 97.38 380 GLU A O 1
ATOM 3160 N N . VAL A 1 381 ? -20.545 3.497 14.024 1.00 98.06 381 VAL A N 1
ATOM 3161 C CA . VAL A 1 381 ? -19.303 2.812 14.419 1.00 98.06 381 VAL A CA 1
ATOM 3162 C C . VAL A 1 381 ? -18.593 2.287 13.182 1.00 98.06 381 VAL A C 1
ATOM 3164 O O . VAL A 1 381 ? -19.205 1.586 12.378 1.00 98.06 381 VAL A O 1
ATOM 3167 N N . VAL A 1 382 ? -17.302 2.587 13.058 1.00 98.50 382 VAL A N 1
ATOM 3168 C CA . VAL A 1 382 ? -16.421 2.053 12.012 1.00 98.50 382 VAL A CA 1
ATOM 3169 C C . VAL A 1 382 ? -15.980 0.630 12.363 1.00 98.50 382 VAL A C 1
ATOM 3171 O O . VAL A 1 382 ? -15.487 0.380 13.465 1.00 98.50 382 VAL A O 1
ATOM 3174 N N . TYR A 1 383 ? -16.137 -0.295 11.418 1.00 98.31 383 TYR A N 1
ATOM 3175 C CA . TYR A 1 383 ? -15.740 -1.695 11.546 1.00 98.31 383 TYR A CA 1
ATOM 3176 C C . TYR A 1 383 ? -14.392 -1.947 10.881 1.00 98.31 383 TYR A C 1
ATOM 3178 O O . TYR A 1 383 ? -14.231 -1.780 9.672 1.00 98.31 383 TYR A O 1
ATOM 3186 N N . MET A 1 384 ? -13.432 -2.392 11.685 1.00 98.25 384 MET A N 1
ATOM 3187 C CA . MET A 1 384 ? -12.069 -2.700 11.268 1.00 98.25 384 MET A CA 1
ATOM 3188 C C . MET A 1 384 ? -11.810 -4.189 11.472 1.00 98.25 384 MET A C 1
ATOM 3190 O O . MET A 1 384 ? -11.957 -4.708 12.578 1.00 98.25 384 MET A O 1
ATOM 3194 N N . THR A 1 385 ? -11.493 -4.894 10.393 1.00 96.81 385 THR A N 1
ATOM 3195 C CA . THR A 1 385 ? -11.542 -6.368 10.355 1.00 96.81 385 THR A CA 1
ATOM 3196 C C . THR A 1 385 ? -10.257 -6.998 9.838 1.00 96.81 385 THR A C 1
ATOM 3198 O O . THR A 1 385 ? -10.103 -8.215 9.887 1.00 96.81 385 THR A O 1
ATOM 3201 N N . GLU A 1 386 ? -9.298 -6.191 9.382 1.00 96.81 386 GLU A N 1
ATOM 3202 C CA . GLU A 1 386 ? -7.991 -6.689 8.975 1.00 96.81 386 GLU A CA 1
ATOM 3203 C C . GLU A 1 386 ? -6.976 -6.529 10.116 1.00 96.81 386 GLU A C 1
ATOM 3205 O O . GLU A 1 386 ? -6.974 -5.505 10.802 1.00 96.81 386 GLU A O 1
ATOM 3210 N N . PRO A 1 387 ? -6.032 -7.472 10.302 1.00 95.81 387 PRO A N 1
ATOM 3211 C CA . PRO A 1 387 ? -4.990 -7.342 11.322 1.00 95.81 387 PRO A CA 1
ATOM 3212 C C . PRO A 1 387 ? -4.175 -6.044 11.231 1.00 95.81 387 PRO A C 1
ATOM 3214 O O . PRO A 1 387 ? -3.774 -5.487 12.250 1.00 95.81 387 PRO A O 1
ATOM 3217 N N . ILE A 1 388 ? -3.947 -5.538 10.014 1.00 96.38 388 ILE A N 1
ATOM 3218 C CA . ILE A 1 388 ? -3.211 -4.289 9.789 1.00 96.38 388 ILE A CA 1
ATOM 3219 C C . ILE A 1 388 ? -3.972 -3.052 10.305 1.00 96.38 388 ILE A C 1
ATOM 3221 O O . ILE A 1 388 ? -3.342 -2.042 10.617 1.00 96.38 388 ILE A O 1
ATOM 3225 N N . ASP A 1 389 ? -5.297 -3.127 10.478 1.00 97.56 389 ASP A N 1
ATOM 3226 C CA . ASP A 1 389 ? -6.110 -2.007 10.972 1.00 97.56 389 ASP A CA 1
ATOM 3227 C C . ASP A 1 389 ? -5.727 -1.599 12.399 1.00 97.56 389 ASP A C 1
ATOM 3229 O O . ASP A 1 389 ? -5.732 -0.416 12.735 1.00 97.56 389 ASP A O 1
ATOM 3233 N N . GLU A 1 390 ? -5.309 -2.558 13.228 1.00 95.56 390 GLU A N 1
ATOM 3234 C CA . GLU A 1 390 ? -4.794 -2.284 14.573 1.00 95.56 390 GLU A CA 1
ATOM 3235 C C . GLU A 1 390 ? -3.526 -1.411 14.540 1.00 95.56 390 GLU A C 1
ATOM 3237 O O . GLU A 1 390 ? -3.321 -0.566 15.411 1.00 95.56 390 GLU A O 1
ATOM 3242 N N . TYR A 1 391 ? -2.689 -1.552 13.510 1.00 95.06 391 TYR A N 1
ATOM 3243 C CA . TYR A 1 391 ? -1.508 -0.706 13.316 1.00 95.06 391 TYR A CA 1
ATOM 3244 C C . TYR A 1 391 ? -1.865 0.665 12.729 1.00 95.06 391 TYR A C 1
ATOM 3246 O O . TYR A 1 391 ? -1.189 1.653 13.030 1.00 95.06 391 TYR A O 1
ATOM 3254 N N . VAL A 1 392 ? -2.937 0.744 11.932 1.00 96.75 392 VAL A N 1
ATOM 3255 C CA . VAL A 1 392 ? -3.478 2.000 11.389 1.00 96.75 392 VAL A CA 1
ATOM 3256 C C . VAL A 1 392 ? -3.956 2.903 12.525 1.00 96.75 392 VAL A C 1
ATOM 3258 O O . VAL A 1 392 ? -3.479 4.033 12.647 1.00 96.75 392 VAL A O 1
ATOM 3261 N N . VAL A 1 393 ? -4.828 2.410 13.411 1.00 95.12 393 VAL A N 1
ATOM 3262 C CA . VAL A 1 393 ? -5.402 3.221 14.508 1.00 95.12 393 VAL A CA 1
ATOM 3263 C C . VAL A 1 393 ? -4.400 3.579 15.605 1.00 95.12 393 VAL A C 1
ATOM 3265 O O . VAL A 1 393 ? -4.623 4.518 16.368 1.00 95.12 393 VAL A O 1
ATOM 3268 N N . GLN A 1 394 ? -3.262 2.886 15.678 1.00 92.44 394 GLN A N 1
ATOM 3269 C CA . GLN A 1 394 ? -2.153 3.291 16.546 1.00 92.44 394 GLN A CA 1
ATOM 3270 C C . GLN A 1 394 ? -1.466 4.573 16.066 1.00 92.44 394 GLN A C 1
ATOM 3272 O O . GLN A 1 394 ? -1.041 5.388 16.893 1.00 92.44 394 GLN A O 1
ATOM 3277 N N . GLN A 1 395 ? -1.357 4.753 14.747 1.00 94.62 395 GLN A N 1
ATOM 3278 C CA . GLN A 1 395 ? -0.722 5.925 14.138 1.00 94.62 395 GLN A CA 1
ATOM 3279 C C . GLN A 1 395 ? -1.722 7.052 13.862 1.00 94.62 395 GLN A C 1
ATOM 3281 O O . GLN A 1 395 ? -1.377 8.230 13.968 1.00 94.62 395 GLN A O 1
ATOM 3286 N N . MET A 1 396 ? -2.965 6.707 13.536 1.00 93.88 396 MET A N 1
ATOM 3287 C CA . MET A 1 396 ? -4.029 7.650 13.203 1.00 93.88 396 MET A CA 1
ATOM 3288 C C . MET A 1 396 ? -4.913 7.927 14.424 1.00 93.88 396 MET A C 1
ATOM 3290 O O . MET A 1 396 ? -5.977 7.340 14.598 1.00 93.88 396 MET A O 1
ATOM 3294 N N . ARG A 1 397 ? -4.452 8.833 15.293 1.00 90.69 397 ARG A N 1
ATOM 3295 C CA . ARG A 1 397 ? -5.178 9.221 16.519 1.00 90.69 397 ARG A CA 1
ATOM 3296 C C . ARG A 1 397 ? -6.327 10.199 16.271 1.00 90.69 397 ARG A C 1
ATOM 3298 O O . ARG A 1 397 ? -7.250 10.277 17.078 1.00 90.69 397 ARG A O 1
ATOM 3305 N N . GLU A 1 398 ? -6.248 10.951 15.182 1.00 95.50 398 GLU A N 1
ATOM 3306 C CA . GLU A 1 398 ? -7.187 12.007 14.823 1.00 95.50 398 GLU A CA 1
ATOM 3307 C C . GLU A 1 398 ? -7.392 12.022 13.309 1.00 95.50 398 GLU A C 1
ATOM 3309 O O . GLU A 1 398 ? -6.465 11.723 12.551 1.00 95.50 398 GLU A O 1
ATOM 3314 N N . TYR A 1 399 ? -8.601 12.380 12.891 1.00 97.19 399 TYR A N 1
ATOM 3315 C CA . TYR A 1 399 ? -8.969 12.642 11.511 1.00 97.19 399 TYR A CA 1
ATOM 3316 C C . TYR A 1 399 ? -9.906 13.855 11.468 1.00 97.19 399 TYR A C 1
ATOM 3318 O O . TYR A 1 399 ? -10.893 13.888 12.199 1.00 97.19 399 TYR A O 1
ATOM 3326 N N . ASP A 1 400 ? -9.579 14.859 10.652 1.00 94.69 400 ASP A N 1
ATOM 3327 C CA . ASP A 1 400 ? -10.359 16.101 10.496 1.00 94.69 400 ASP A CA 1
ATOM 3328 C C . ASP A 1 400 ? -10.746 16.782 11.833 1.00 94.69 400 ASP A C 1
ATOM 3330 O O . ASP A 1 400 ? -11.898 17.140 12.086 1.00 94.69 400 ASP A O 1
ATOM 3334 N N . GLY A 1 401 ? -9.793 16.891 12.769 1.00 94.12 401 GLY A N 1
ATOM 3335 C CA . GLY A 1 401 ? -10.041 17.479 14.092 1.00 94.12 401 GLY A CA 1
ATOM 3336 C C . GLY A 1 401 ? -10.793 16.572 15.075 1.00 94.12 401 GLY A C 1
ATOM 3337 O O . GLY A 1 401 ? -11.045 16.977 16.213 1.00 94.12 401 GLY A O 1
ATOM 3338 N N . LYS A 1 402 ? -11.193 15.360 14.667 1.00 96.25 402 LYS A N 1
ATOM 3339 C CA . LYS A 1 402 ? -11.949 14.401 15.486 1.00 96.25 402 LYS A CA 1
ATOM 3340 C C . LYS A 1 402 ? -11.049 13.261 15.932 1.00 96.25 402 LYS A C 1
ATOM 3342 O O . LYS A 1 402 ? -10.441 12.574 15.113 1.00 96.25 402 LYS A O 1
ATOM 3347 N N . THR A 1 403 ? -10.982 13.015 17.236 1.00 96.50 403 THR A N 1
ATOM 3348 C CA . THR A 1 403 ? -10.187 11.898 17.754 1.00 96.50 403 THR A CA 1
ATOM 3349 C C . THR A 1 403 ? -10.887 10.563 17.514 1.00 96.50 403 THR A C 1
ATOM 3351 O O . THR A 1 403 ? -12.117 10.458 17.597 1.00 96.50 403 THR A O 1
ATOM 3354 N N . LEU A 1 404 ? -10.095 9.533 17.224 1.00 97.06 404 LEU A N 1
ATOM 3355 C CA . LEU A 1 404 ? -10.577 8.167 17.068 1.00 97.06 404 LEU A CA 1
ATOM 3356 C C . LEU A 1 404 ? -10.631 7.482 18.436 1.00 97.06 404 LEU A C 1
ATOM 3358 O O . LEU A 1 404 ? -9.625 7.398 19.143 1.00 97.06 404 LEU A O 1
ATOM 3362 N N . VAL A 1 405 ? -11.799 6.957 18.799 1.00 96.50 405 VAL A N 1
ATOM 3363 C CA . VAL A 1 405 ? -12.049 6.307 20.089 1.00 96.50 405 VAL A CA 1
ATOM 3364 C C . VAL A 1 405 ? -12.513 4.873 19.863 1.00 96.50 405 VAL A C 1
ATOM 3366 O O . VAL A 1 405 ? -13.547 4.628 19.241 1.00 96.50 405 VAL A O 1
ATOM 3369 N N . SER A 1 406 ? -11.749 3.921 20.403 1.00 96.75 406 SER A N 1
ATOM 3370 C CA . SER A 1 406 ? -12.149 2.516 20.396 1.00 96.75 406 SER A CA 1
ATOM 3371 C C . SER A 1 406 ? -13.275 2.284 21.396 1.00 96.75 406 SER A C 1
ATOM 3373 O O . SER A 1 406 ? -13.134 2.605 22.580 1.00 96.75 406 SER A O 1
ATOM 3375 N N . VAL A 1 407 ? -14.348 1.631 20.957 1.00 96.62 407 VAL A N 1
ATOM 3376 C CA . VAL A 1 407 ? -15.445 1.211 21.842 1.00 96.62 407 VAL A CA 1
ATOM 3377 C C . VAL A 1 407 ? -15.088 0.000 22.713 1.00 96.62 407 VAL A C 1
ATOM 3379 O O . VAL A 1 407 ? -15.901 -0.402 23.539 1.00 96.62 407 VAL A O 1
ATOM 3382 N N . THR A 1 408 ? -13.889 -0.578 22.570 1.00 95.81 408 THR A N 1
ATOM 3383 C CA . THR A 1 408 ? -13.404 -1.717 23.382 1.00 95.81 408 THR A CA 1
ATOM 3384 C C . THR A 1 408 ? -12.536 -1.292 24.571 1.00 95.81 408 THR A C 1
ATOM 3386 O O . THR A 1 408 ? -12.238 -2.101 25.452 1.00 95.81 408 THR A O 1
ATOM 3389 N N . LYS A 1 409 ? -12.136 -0.013 24.624 1.00 94.00 409 LYS A N 1
ATOM 3390 C CA . LYS A 1 409 ? -11.313 0.546 25.706 1.00 94.00 409 LYS A CA 1
ATOM 3391 C C . LYS A 1 409 ? -12.158 1.135 26.834 1.00 94.00 409 LYS A C 1
ATOM 3393 O O . LYS A 1 409 ? -13.301 1.547 26.623 1.00 94.00 409 LYS A O 1
ATOM 3398 N N . GLU A 1 410 ? -11.604 1.174 28.042 1.00 93.12 410 GLU A N 1
ATOM 3399 C CA . GLU A 1 410 ? -12.218 1.844 29.193 1.00 93.12 410 GLU A CA 1
ATOM 3400 C C . GLU A 1 410 ? -12.417 3.350 28.936 1.00 93.12 410 GLU A C 1
ATOM 3402 O O . GLU A 1 410 ? -11.702 3.966 28.141 1.00 93.12 410 GLU A O 1
ATOM 3407 N N . GLY A 1 411 ? -13.369 3.959 29.647 1.00 87.19 411 GLY A N 1
ATOM 3408 C CA . GLY A 1 411 ? -13.627 5.399 29.546 1.00 87.19 411 GLY A CA 1
ATOM 3409 C C . GLY A 1 411 ? -14.311 5.811 28.242 1.00 87.19 411 GLY A C 1
ATOM 3410 O O . GLY A 1 411 ? -14.069 6.909 27.750 1.00 87.19 411 GLY A O 1
ATOM 3411 N N . LEU A 1 412 ? -15.146 4.937 27.665 1.00 90.50 412 LEU A N 1
ATOM 3412 C CA . LEU A 1 412 ? -15.974 5.301 26.520 1.00 90.50 412 LEU A CA 1
ATOM 3413 C C . LEU A 1 412 ? -17.006 6.351 26.950 1.00 90.50 412 LEU A C 1
ATOM 3415 O O . LEU A 1 412 ? -17.993 6.049 27.625 1.00 90.50 412 LEU A O 1
ATOM 3419 N N . GLU A 1 413 ? -16.776 7.588 26.531 1.00 85.94 413 GLU A N 1
ATOM 3420 C CA . GLU A 1 413 ? -17.716 8.685 26.717 1.00 85.94 413 GLU A CA 1
ATOM 3421 C C . GLU A 1 413 ? -18.641 8.777 25.501 1.00 85.94 413 GLU A C 1
ATOM 3423 O O . GLU A 1 413 ? -18.260 9.178 24.395 1.00 85.94 413 GLU A O 1
ATOM 3428 N N . LEU A 1 414 ? -19.887 8.369 25.718 1.00 86.69 414 LEU A N 1
ATOM 3429 C CA . LEU A 1 414 ? -20.986 8.630 24.803 1.00 86.69 414 LEU A CA 1
ATOM 3430 C C . LEU A 1 414 ? -21.712 9.883 25.299 1.00 86.69 414 LEU A C 1
ATOM 3432 O O . LEU A 1 414 ? -21.883 10.015 26.511 1.00 86.69 414 LEU A O 1
ATOM 3436 N N . PRO A 1 415 ? -22.170 10.787 24.418 1.00 85.06 415 PRO A N 1
ATOM 3437 C CA . PRO A 1 415 ? -23.010 11.895 24.849 1.00 85.06 415 PRO A CA 1
ATOM 3438 C C . PRO A 1 415 ? -24.237 11.369 25.608 1.00 85.06 415 PRO A C 1
ATOM 3440 O O . PRO A 1 415 ? -24.903 10.433 25.153 1.00 85.06 415 PRO A O 1
ATOM 3443 N N . GLU A 1 416 ? -24.461 11.929 26.793 1.00 81.75 416 GLU A N 1
ATOM 3444 C CA . GLU A 1 416 ? -25.479 11.554 27.783 1.00 81.75 416 GLU A CA 1
ATOM 3445 C C . GLU A 1 416 ? -26.310 12.789 28.119 1.00 81.75 416 GLU A C 1
ATOM 3447 O O . GLU A 1 416 ? -25.779 13.904 28.135 1.00 81.75 416 GLU A O 1
ATOM 3452 N N . ASP A 1 417 ? -27.592 12.589 28.410 1.00 84.56 417 ASP A N 1
ATOM 3453 C CA . ASP A 1 417 ? -28.398 13.614 29.069 1.00 84.56 417 ASP A CA 1
ATOM 3454 C C . ASP A 1 417 ? -28.170 13.599 30.597 1.00 84.56 417 ASP A C 1
ATOM 3456 O O . ASP A 1 417 ? -27.532 12.704 31.163 1.00 84.56 417 ASP A O 1
ATOM 3460 N N . GLU A 1 418 ? -28.649 14.638 31.284 1.00 87.12 418 GLU A N 1
ATOM 3461 C CA . GLU A 1 418 ? -28.471 14.767 32.736 1.00 87.12 418 GLU A CA 1
ATOM 3462 C C . GLU A 1 418 ? -29.254 13.702 33.531 1.00 87.12 418 GLU A C 1
ATOM 3464 O O . GLU A 1 418 ? -28.837 13.339 34.634 1.00 87.12 418 GLU A O 1
ATOM 3469 N N . GLU A 1 419 ? -30.347 13.152 32.987 1.00 87.94 419 GLU A N 1
ATOM 3470 C CA . GLU A 1 419 ? -31.122 12.094 33.651 1.00 87.94 419 GLU A CA 1
ATOM 3471 C C . GLU A 1 419 ? -30.388 10.749 33.616 1.00 87.94 419 GLU A C 1
ATOM 3473 O O . GLU A 1 419 ? -30.251 10.096 34.651 1.00 87.94 419 GLU A O 1
ATOM 3478 N N . GLU A 1 420 ? -29.847 10.356 32.464 1.00 85.12 420 GLU A N 1
ATOM 3479 C CA . GLU A 1 420 ? -29.012 9.168 32.287 1.00 85.12 420 GLU A CA 1
ATOM 3480 C C . GLU A 1 420 ? -27.756 9.253 33.152 1.00 85.12 420 GLU A C 1
ATOM 3482 O O . GLU A 1 420 ? -27.367 8.279 33.804 1.00 85.12 420 GLU A O 1
ATOM 3487 N N . LYS A 1 421 ? -27.137 10.436 33.206 1.00 86.56 421 LYS A N 1
ATOM 3488 C CA . LYS A 1 421 ? -25.974 10.681 34.057 1.00 86.56 421 LYS A CA 1
ATOM 3489 C C . LYS A 1 421 ? -26.320 10.503 35.533 1.00 86.56 421 LYS A C 1
ATOM 3491 O O . LYS A 1 421 ? -25.563 9.849 36.250 1.00 86.56 421 LYS A O 1
ATOM 3496 N N . LYS A 1 422 ? -27.465 11.029 35.977 1.00 91.00 422 LYS A N 1
ATOM 3497 C CA . LYS A 1 422 ? -27.957 10.852 37.348 1.00 91.00 422 LYS A CA 1
ATOM 3498 C C . LYS A 1 422 ? -28.268 9.384 37.651 1.00 91.00 422 LYS A C 1
ATOM 3500 O O . LYS A 1 422 ? -27.774 8.874 38.656 1.00 91.00 422 LYS A O 1
ATOM 3505 N N . LYS A 1 423 ? -28.993 8.690 36.766 1.00 90.75 423 LYS A N 1
ATOM 3506 C CA . LYS A 1 423 ? -29.288 7.253 36.898 1.00 90.75 423 LYS A CA 1
ATOM 3507 C C . LYS A 1 423 ? -27.999 6.441 37.028 1.00 90.75 423 LYS A C 1
ATOM 3509 O O . LYS A 1 423 ? -27.904 5.578 37.891 1.00 90.75 423 LYS A O 1
ATOM 3514 N N . ARG A 1 424 ? -26.968 6.757 36.238 1.00 87.56 424 ARG A N 1
ATOM 3515 C CA . ARG A 1 424 ? -25.671 6.074 36.326 1.00 87.56 424 ARG A CA 1
ATOM 3516 C C . ARG A 1 424 ? -25.003 6.259 37.686 1.00 87.56 424 ARG A C 1
ATOM 3518 O O . ARG A 1 424 ? -24.422 5.307 38.200 1.00 87.56 424 ARG A O 1
ATOM 3525 N N . GLU A 1 425 ? -25.031 7.461 38.259 1.00 91.06 425 GLU A N 1
ATOM 3526 C CA . GLU A 1 425 ? -24.471 7.678 39.599 1.00 91.06 425 GLU A CA 1
ATOM 3527 C C . GLU A 1 425 ? -25.270 6.924 40.675 1.00 91.06 425 GLU A C 1
ATOM 3529 O O . GLU A 1 425 ? -24.673 6.339 41.579 1.00 91.06 425 GLU A O 1
ATOM 3534 N N . GLU A 1 426 ? -26.596 6.840 40.542 1.00 94.38 426 GLU A N 1
ATOM 3535 C CA . GLU A 1 426 ? -27.444 6.015 41.414 1.00 94.38 426 GLU A CA 1
ATOM 3536 C C . GLU A 1 426 ? -27.128 4.514 41.270 1.00 94.38 426 GLU A C 1
ATOM 3538 O O . GLU A 1 426 ? -26.942 3.824 42.275 1.00 94.38 426 GLU A O 1
ATOM 3543 N N . ASP A 1 427 ? -26.975 4.014 40.041 1.00 94.69 427 ASP A N 1
ATOM 3544 C CA . ASP A 1 427 ? -26.609 2.622 39.763 1.00 94.69 427 ASP A CA 1
ATOM 3545 C C . ASP A 1 427 ? -25.208 2.288 40.292 1.00 94.69 427 ASP A C 1
ATOM 3547 O O . ASP A 1 427 ? -24.998 1.222 40.874 1.00 94.69 427 ASP A O 1
ATOM 3551 N N . LYS A 1 428 ? -24.240 3.205 40.179 1.00 94.56 428 LYS A N 1
ATOM 3552 C CA . LYS A 1 428 ? -22.907 3.022 40.777 1.00 94.56 428 LYS A CA 1
ATOM 3553 C C . LYS A 1 428 ? -22.991 2.787 42.280 1.00 94.56 428 LYS A C 1
ATOM 3555 O O . LYS A 1 428 ? -22.328 1.878 42.772 1.00 94.56 428 LYS A O 1
ATOM 3560 N N . VAL A 1 429 ? -23.807 3.566 42.992 1.00 95.50 429 VAL A N 1
ATOM 3561 C CA . VAL A 1 429 ? -24.018 3.398 44.439 1.00 95.50 429 VAL A CA 1
ATOM 3562 C C . VAL A 1 429 ? -24.751 2.087 44.722 1.00 95.50 429 VAL A C 1
ATOM 3564 O O . VAL A 1 429 ? -24.319 1.303 45.569 1.00 95.50 429 VAL A O 1
ATOM 3567 N N . LYS A 1 430 ? -25.821 1.800 43.975 1.00 95.50 430 LYS A N 1
ATOM 3568 C CA . LYS A 1 430 ? -26.639 0.590 44.134 1.00 95.50 430 LYS A CA 1
ATOM 3569 C C . LYS A 1 430 ? -25.828 -0.698 43.951 1.00 95.50 430 LYS A C 1
ATOM 3571 O O . LYS A 1 430 ? -26.025 -1.658 44.694 1.00 95.50 430 LYS A O 1
ATOM 3576 N N . PHE A 1 431 ? -24.912 -0.732 42.986 1.00 96.38 431 PHE A N 1
ATOM 3577 C CA . PHE A 1 431 ? -24.118 -1.918 42.653 1.00 96.38 431 PHE A CA 1
ATOM 3578 C C . PHE A 1 431 ? -22.695 -1.902 43.239 1.00 96.38 431 PHE A C 1
ATOM 3580 O O . PHE A 1 431 ? -21.947 -2.858 43.035 1.00 96.38 431 PHE A O 1
ATOM 3587 N N . GLU A 1 432 ? -22.316 -0.887 44.025 1.00 95.62 432 GLU A N 1
ATOM 3588 C CA . GLU A 1 432 ? -20.961 -0.739 44.582 1.00 95.62 432 GLU A CA 1
ATOM 3589 C C . GLU A 1 432 ? -20.504 -1.982 45.368 1.00 95.62 432 GLU A C 1
ATOM 3591 O O . GLU A 1 432 ? -19.385 -2.478 45.194 1.00 95.62 432 GLU A O 1
ATOM 3596 N N . ASN A 1 433 ? -21.381 -2.521 46.223 1.00 94.94 433 ASN A N 1
ATOM 3597 C CA . ASN A 1 433 ? -21.077 -3.718 47.006 1.00 94.94 433 ASN A CA 1
ATOM 3598 C C . ASN A 1 433 ? -20.924 -4.964 46.115 1.00 94.94 433 ASN A C 1
ATOM 3600 O O . ASN A 1 433 ? -20.027 -5.768 46.363 1.00 94.94 433 ASN A O 1
ATOM 3604 N N . LEU A 1 434 ? -21.741 -5.107 45.063 1.00 95.94 434 LEU A N 1
ATOM 3605 C CA . LEU A 1 434 ? -21.607 -6.215 44.113 1.00 95.94 434 LEU A CA 1
ATOM 3606 C C . LEU A 1 434 ? -20.267 -6.136 43.371 1.00 95.94 434 LEU A C 1
ATOM 3608 O O . LEU A 1 434 ? -19.547 -7.130 43.320 1.00 95.94 434 LEU A O 1
ATOM 3612 N N . CYS A 1 435 ? -19.884 -4.956 42.876 1.00 96.50 435 CYS A N 1
ATOM 3613 C CA . CYS A 1 435 ? -18.596 -4.745 42.209 1.00 96.50 435 CYS A CA 1
ATOM 3614 C C . CYS A 1 435 ? -17.413 -5.142 43.107 1.00 96.50 435 CYS A C 1
ATOM 3616 O O . CYS A 1 435 ? -16.490 -5.817 42.650 1.00 96.50 435 CYS A O 1
ATOM 3618 N N . LYS A 1 436 ? -17.455 -4.789 44.400 1.00 95.75 436 LYS A N 1
ATOM 3619 C CA . LYS A 1 436 ? -16.438 -5.196 45.388 1.00 95.75 436 LYS A CA 1
ATOM 3620 C C . LYS A 1 436 ? -16.388 -6.716 45.573 1.00 95.75 436 LYS A C 1
ATOM 3622 O O . LYS A 1 436 ? -15.303 -7.291 45.582 1.00 95.75 436 LYS A O 1
ATOM 3627 N N . VAL A 1 437 ? -17.544 -7.375 45.684 1.00 9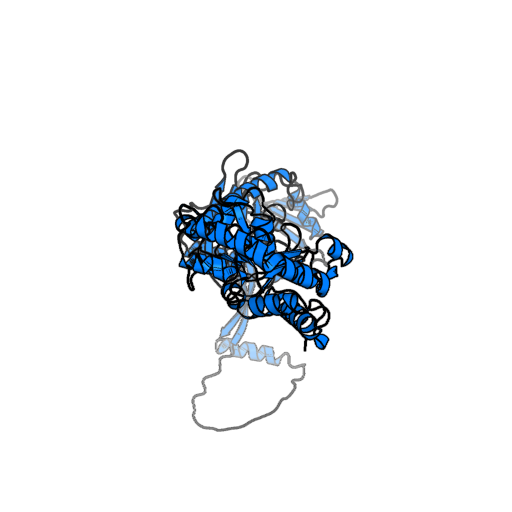5.25 437 VAL A N 1
ATOM 3628 C CA . VAL A 1 437 ? -17.629 -8.842 45.799 1.00 95.25 437 VAL A CA 1
ATOM 3629 C C . VAL A 1 437 ? -17.065 -9.518 44.547 1.00 95.25 437 VAL A C 1
ATOM 3631 O O . VAL A 1 437 ? -16.202 -10.385 44.664 1.00 95.25 437 VAL A O 1
ATOM 3634 N N . MET A 1 438 ? -17.469 -9.076 43.354 1.00 96.75 438 MET A N 1
ATOM 3635 C CA . MET A 1 438 ? -16.960 -9.605 42.086 1.00 96.75 438 MET A CA 1
ATOM 3636 C C . MET A 1 438 ? -15.452 -9.387 41.941 1.00 96.75 438 MET A C 1
ATOM 3638 O O . MET A 1 438 ? -14.748 -10.307 41.539 1.00 96.75 438 MET A O 1
ATOM 3642 N N . LYS A 1 439 ? -14.926 -8.215 42.328 1.00 96.44 439 LYS A N 1
ATOM 3643 C CA . LYS A 1 439 ? -13.480 -7.943 42.294 1.00 96.44 439 LYS A CA 1
ATOM 3644 C C . LYS A 1 439 ? -12.690 -8.870 43.218 1.00 96.44 439 LYS A C 1
ATOM 3646 O O . LYS A 1 439 ? -11.589 -9.266 42.847 1.00 96.44 439 LYS A O 1
ATOM 3651 N N . ASN A 1 440 ? -13.235 -9.210 44.386 1.00 94.94 440 ASN A N 1
ATOM 3652 C CA . ASN A 1 440 ? -12.602 -10.144 45.321 1.00 94.94 440 ASN A CA 1
ATOM 3653 C C . ASN A 1 440 ? -12.620 -11.587 44.794 1.00 94.94 440 ASN A C 1
ATOM 3655 O O . ASN A 1 440 ? -11.653 -12.314 44.986 1.00 94.94 440 ASN A O 1
ATOM 3659 N N . ILE A 1 441 ? -13.703 -12.004 44.128 1.00 94.94 441 ILE A N 1
ATOM 3660 C CA . ILE A 1 441 ? -13.811 -13.335 43.502 1.00 94.94 441 ILE A CA 1
ATOM 3661 C C . ILE A 1 441 ? -12.840 -13.456 42.325 1.00 94.94 441 ILE A C 1
ATOM 3663 O O . ILE A 1 441 ? -12.139 -14.454 42.188 1.00 94.94 441 ILE A O 1
ATOM 3667 N N . LEU A 1 442 ? -12.800 -12.427 41.479 1.00 93.94 442 LEU A N 1
ATOM 3668 C CA . LEU A 1 442 ? -12.022 -12.397 40.242 1.00 93.94 442 LEU A CA 1
ATOM 3669 C C . LEU A 1 442 ? -10.596 -11.874 40.434 1.00 93.94 442 LEU A C 1
ATOM 3671 O O . LEU A 1 442 ? -9.945 -11.579 39.442 1.00 93.94 442 LEU A O 1
ATOM 3675 N N . ASP A 1 443 ? -10.133 -11.735 41.675 1.00 87.75 443 ASP A N 1
ATOM 3676 C CA . ASP A 1 443 ? -8.911 -11.052 42.112 1.00 87.75 443 ASP A CA 1
ATOM 3677 C C . ASP A 1 443 ? -7.885 -10.699 41.010 1.00 87.75 443 ASP A C 1
ATOM 3679 O O . ASP A 1 443 ? -8.090 -9.738 40.265 1.00 87.75 443 ASP A O 1
ATOM 3683 N N . ASN A 1 444 ? -6.795 -11.453 40.866 1.00 86.94 444 ASN A N 1
ATOM 3684 C CA . ASN A 1 444 ? -5.730 -11.170 39.897 1.00 86.94 444 ASN A CA 1
ATOM 3685 C C . ASN A 1 444 ? -6.154 -11.336 38.421 1.00 86.94 444 ASN A C 1
ATOM 3687 O O . ASN A 1 444 ? -5.329 -11.140 37.531 1.00 86.94 444 ASN A O 1
ATOM 3691 N N . LYS A 1 445 ? -7.422 -11.678 38.140 1.00 90.44 445 LYS A N 1
ATOM 3692 C CA . LYS A 1 445 ? -7.968 -11.815 36.781 1.00 90.44 445 LYS A CA 1
ATOM 3693 C C . LYS A 1 445 ? -8.452 -10.481 36.189 1.00 90.44 445 LYS A C 1
ATOM 3695 O O . LYS A 1 445 ? -8.440 -10.318 34.968 1.00 90.44 445 LYS A O 1
ATOM 3700 N N . VAL A 1 446 ? -8.872 -9.519 37.024 1.00 93.75 446 VAL A N 1
ATOM 3701 C CA . VAL A 1 446 ? -9.301 -8.167 36.598 1.00 93.75 446 VAL A CA 1
ATOM 3702 C C . VAL A 1 446 ? -8.776 -7.084 37.534 1.00 93.75 446 VAL A C 1
ATOM 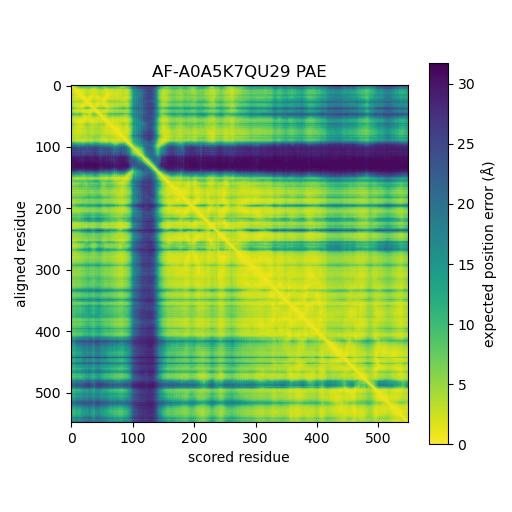3704 O O . VAL A 1 446 ? -8.734 -7.256 38.749 1.00 93.75 446 VAL A O 1
ATOM 3707 N N . GLU A 1 447 ? -8.433 -5.916 36.995 1.00 93.56 447 GLU A N 1
ATOM 3708 C CA . GLU A 1 447 ? -7.968 -4.792 37.814 1.00 93.56 447 GLU A CA 1
ATOM 3709 C C . GLU A 1 447 ? -9.130 -4.063 38.500 1.00 93.56 447 GLU A C 1
ATOM 3711 O O . GLU A 1 447 ? -9.003 -3.639 39.648 1.00 93.56 447 GLU A O 1
ATOM 3716 N N . LYS A 1 448 ? -10.277 -3.919 37.823 1.00 94.56 448 LYS A N 1
ATOM 3717 C CA . LYS A 1 448 ? -11.464 -3.231 38.361 1.00 94.56 448 LYS A CA 1
ATOM 3718 C C . LYS A 1 448 ? -12.747 -3.899 37.883 1.00 94.56 448 LYS A C 1
ATOM 3720 O O . LYS A 1 448 ? -12.776 -4.458 36.789 1.00 94.56 448 LYS A O 1
ATOM 3725 N N . VAL A 1 449 ? -13.795 -3.783 38.697 1.00 96.75 449 VAL A N 1
ATOM 3726 C CA . VAL A 1 449 ? -15.177 -4.103 38.324 1.00 96.75 449 VAL A CA 1
ATOM 3727 C C . VAL A 1 449 ? -16.004 -2.833 38.483 1.00 96.75 449 VAL A C 1
ATOM 3729 O O . VAL A 1 449 ? -15.976 -2.228 39.557 1.00 96.75 449 VAL A O 1
ATOM 3732 N N . VAL A 1 450 ? -16.685 -2.395 37.426 1.00 95.50 450 VAL A N 1
ATOM 3733 C CA . VAL A 1 450 ? -17.429 -1.124 37.405 1.00 95.50 450 VAL A CA 1
ATOM 3734 C C . VAL A 1 450 ? -18.764 -1.263 36.680 1.00 95.50 450 VAL A C 1
ATOM 3736 O O . VAL A 1 450 ? -18.947 -2.151 35.854 1.00 95.50 450 VAL A O 1
ATOM 3739 N N . VAL A 1 451 ? -19.702 -0.364 36.973 1.00 94.06 451 VAL A N 1
ATOM 3740 C CA . VAL A 1 451 ? -20.965 -0.266 36.230 1.00 94.06 451 VAL A CA 1
ATOM 3741 C C . VAL A 1 451 ? -20.689 0.328 34.849 1.00 94.06 451 VAL A C 1
ATOM 3743 O O . VAL A 1 451 ? -20.046 1.373 34.735 1.00 94.06 451 VAL A O 1
ATOM 3746 N N . SER A 1 452 ? -21.164 -0.351 33.809 1.00 88.50 452 SER A N 1
ATOM 3747 C CA . SER A 1 452 ? -21.009 0.058 32.418 1.00 88.50 452 SER A CA 1
ATOM 3748 C C . SER A 1 452 ? -21.979 1.168 32.035 1.00 88.50 452 SER A C 1
ATOM 3750 O O . SER A 1 452 ? -23.121 1.195 32.489 1.00 88.50 452 SER A O 1
ATOM 3752 N N . ASN A 1 453 ? -21.565 2.016 31.099 1.00 81.00 453 ASN A N 1
ATOM 3753 C CA . ASN A 1 453 ? -22.456 2.895 30.343 1.00 81.00 453 ASN A CA 1
ATOM 3754 C C . ASN A 1 453 ? -22.657 2.440 28.883 1.00 81.00 453 ASN A C 1
ATOM 3756 O O . ASN A 1 453 ? -23.376 3.116 28.152 1.00 81.00 453 ASN A O 1
ATOM 3760 N N . ARG A 1 454 ? -22.045 1.329 28.439 1.00 90.69 454 ARG A N 1
ATOM 3761 C CA . ARG A 1 454 ? -22.029 0.908 27.020 1.00 90.69 454 ARG A CA 1
ATOM 3762 C C . ARG A 1 454 ? -22.849 -0.346 26.701 1.00 90.69 454 ARG A C 1
ATOM 3764 O O . ARG A 1 454 ? -23.109 -0.616 25.532 1.00 90.69 454 ARG A O 1
ATOM 3771 N N . LEU A 1 455 ? -23.250 -1.102 27.718 1.00 93.25 455 LEU A N 1
ATOM 3772 C CA . LEU A 1 455 ? -24.002 -2.349 27.558 1.00 93.25 455 LEU A CA 1
ATOM 3773 C C . LEU A 1 455 ? -25.509 -2.096 27.458 1.00 93.25 455 LEU A C 1
ATOM 3775 O O . LEU A 1 455 ? -26.010 -1.106 28.004 1.00 93.25 455 LEU A O 1
ATOM 3779 N N . VAL A 1 456 ? -26.234 -2.971 26.759 1.00 93.44 456 VAL A N 1
ATOM 3780 C CA . VAL A 1 456 ? -27.702 -2.958 26.658 1.00 93.44 456 VAL A CA 1
ATOM 3781 C C . VAL A 1 456 ? -28.270 -4.330 27.003 1.00 93.44 456 VAL A C 1
ATOM 3783 O O . VAL A 1 456 ? -29.014 -4.436 27.975 1.00 93.44 456 VAL A O 1
ATOM 3786 N N . GLU A 1 457 ? -27.921 -5.355 26.230 1.00 93.50 457 GLU A N 1
ATOM 3787 C CA . GLU A 1 457 ? -28.465 -6.713 26.347 1.00 93.50 457 GLU A CA 1
ATOM 3788 C C . GLU A 1 457 ? -27.507 -7.642 27.083 1.00 93.50 457 GLU A C 1
ATOM 3790 O O . GLU A 1 457 ? -27.948 -8.508 27.831 1.00 93.50 457 GLU A O 1
ATOM 3795 N N . SER A 1 458 ? -26.197 -7.440 26.937 1.00 95.50 458 SER A N 1
ATOM 3796 C CA . SER A 1 458 ? -25.218 -8.255 27.654 1.00 95.50 458 SER A CA 1
ATOM 3797 C C . SER A 1 458 ? -25.191 -7.939 29.163 1.00 95.50 458 SER A C 1
ATOM 3799 O O . SER A 1 458 ? -25.268 -6.763 29.544 1.00 95.50 458 SER A O 1
ATOM 3801 N N . PRO A 1 459 ? -25.040 -8.949 30.048 1.00 96.31 459 PRO A N 1
ATOM 3802 C CA . PRO A 1 459 ? -24.894 -8.738 31.489 1.00 96.31 459 PRO A CA 1
ATOM 3803 C C . PRO A 1 459 ? -23.562 -8.086 31.872 1.00 96.31 459 PRO A C 1
ATOM 3805 O O . PRO A 1 459 ? -23.506 -7.348 32.856 1.00 96.31 459 PRO A O 1
ATOM 3808 N N . CYS A 1 460 ? -22.481 -8.368 31.142 1.00 96.81 460 CYS A N 1
ATOM 3809 C CA . CYS A 1 460 ? -21.155 -7.823 31.423 1.00 96.81 460 CYS A CA 1
ATOM 3810 C C . CYS A 1 460 ? -20.209 -7.960 30.220 1.00 96.81 460 CYS A C 1
ATOM 3812 O O . CYS A 1 460 ? -20.467 -8.741 29.307 1.00 96.81 460 CYS A O 1
ATOM 3814 N N . CYS A 1 461 ? -19.107 -7.210 30.212 1.00 97.00 461 CYS A N 1
ATOM 3815 C CA . CYS A 1 461 ? -18.050 -7.327 29.204 1.00 97.00 461 CYS A CA 1
ATOM 3816 C C . CYS A 1 461 ? -16.660 -7.060 29.796 1.00 97.00 461 CYS A C 1
ATOM 3818 O O . CYS A 1 461 ? -16.534 -6.409 30.838 1.00 97.00 461 CYS A O 1
ATOM 3820 N N . ILE A 1 462 ? -15.610 -7.546 29.125 1.00 96.69 462 ILE A N 1
ATOM 3821 C CA . ILE A 1 462 ? -14.220 -7.271 29.502 1.00 96.69 462 ILE A CA 1
ATOM 3822 C C . ILE A 1 462 ? -13.649 -6.173 28.619 1.00 96.69 462 ILE A C 1
ATOM 3824 O O . ILE A 1 462 ? -13.445 -6.368 27.425 1.00 96.69 462 ILE A O 1
ATOM 3828 N N . VAL A 1 463 ? -13.314 -5.036 29.218 1.00 95.62 463 VAL A N 1
ATOM 3829 C CA . VAL A 1 463 ? -12.688 -3.912 28.514 1.00 95.62 463 VAL A CA 1
ATOM 3830 C C . VAL A 1 463 ? -11.188 -3.883 28.773 1.00 95.62 463 VAL A C 1
ATOM 3832 O O . VAL A 1 463 ? -10.714 -4.284 29.841 1.00 95.62 463 VAL A O 1
ATOM 3835 N N . THR A 1 464 ? -10.428 -3.379 27.805 1.00 93.62 464 THR A N 1
ATOM 3836 C CA . THR A 1 464 ? -9.005 -3.078 28.004 1.00 93.62 464 THR A CA 1
ATOM 3837 C C . THR A 1 464 ? -8.821 -1.687 28.583 1.00 93.62 464 THR A C 1
ATOM 3839 O O . THR A 1 464 ? -9.557 -0.766 28.224 1.00 93.62 464 THR A O 1
ATOM 3842 N N . ALA A 1 465 ? -7.793 -1.507 29.408 1.00 90.94 465 ALA A N 1
ATOM 3843 C CA . ALA A 1 465 ? -7.336 -0.187 29.826 1.00 90.94 465 ALA A CA 1
ATOM 3844 C C . ALA A 1 465 ? -7.043 0.742 28.626 1.00 90.94 465 ALA A C 1
ATOM 3846 O O . ALA A 1 465 ? -6.861 0.295 27.485 1.00 90.94 465 ALA A O 1
ATOM 3847 N N . GLN A 1 466 ? -6.969 2.056 28.870 1.00 86.81 466 GLN A N 1
ATOM 3848 C CA . GLN A 1 466 ? -6.702 3.027 27.794 1.00 86.81 466 GLN A CA 1
ATOM 3849 C C . GLN A 1 466 ? -5.353 2.783 27.097 1.00 86.81 466 GLN A C 1
ATOM 3851 O O . GLN A 1 466 ? -5.223 2.968 25.879 1.00 86.81 466 GLN A O 1
ATOM 3856 N N . TYR A 1 467 ? -4.365 2.332 27.868 1.00 86.38 467 TYR A N 1
ATOM 3857 C CA . TYR A 1 467 ? -3.011 2.023 27.419 1.00 86.38 467 TYR A CA 1
ATOM 3858 C C . TYR A 1 467 ? -2.781 0.507 27.361 1.00 86.38 467 TYR A C 1
ATOM 3860 O O . TYR A 1 467 ? -3.357 -0.250 28.140 1.00 86.38 467 TYR A O 1
ATOM 3868 N N . GLY A 1 468 ? -1.900 0.079 26.455 1.00 87.50 468 GLY A N 1
ATOM 3869 C CA . GLY A 1 468 ? -1.633 -1.335 26.177 1.00 87.50 468 GLY A CA 1
ATOM 3870 C C . GLY A 1 468 ? -2.419 -1.869 24.977 1.00 87.50 468 GLY A C 1
ATOM 3871 O O . GLY A 1 468 ? -3.101 -1.116 24.270 1.00 87.50 468 GLY A O 1
ATOM 3872 N N . TRP A 1 469 ? -2.270 -3.167 24.719 1.00 90.19 469 TRP A N 1
ATOM 3873 C CA . TRP A 1 469 ? -2.922 -3.842 23.595 1.00 90.19 469 TRP A CA 1
ATOM 3874 C C . TRP A 1 469 ? -4.420 -4.067 23.820 1.00 90.19 469 TRP A C 1
ATOM 3876 O O . TRP A 1 469 ? -4.845 -4.437 24.910 1.00 90.19 469 TRP A O 1
ATOM 3886 N N . SER A 1 470 ? -5.208 -3.890 22.756 1.00 93.12 470 SER A N 1
ATOM 3887 C CA . SER A 1 470 ? -6.576 -4.412 22.676 1.00 93.12 470 SER A CA 1
ATOM 3888 C C . SER A 1 470 ? -6.560 -5.950 22.711 1.00 93.12 470 SER A C 1
ATOM 3890 O O . SER A 1 470 ? -5.518 -6.568 22.481 1.00 93.12 470 SER A O 1
ATOM 3892 N N . ALA A 1 471 ? -7.718 -6.583 22.924 1.00 92.38 471 ALA A N 1
ATOM 3893 C CA . ALA A 1 471 ? -7.847 -8.040 22.810 1.00 92.38 471 ALA A CA 1
ATOM 3894 C C . ALA A 1 471 ? -7.404 -8.552 21.424 1.00 92.38 471 ALA A C 1
ATOM 3896 O O . ALA A 1 471 ? -6.621 -9.495 21.310 1.00 92.38 471 ALA A O 1
ATOM 3897 N N . ASN A 1 472 ? -7.844 -7.870 20.362 1.00 93.38 472 ASN A N 1
ATOM 3898 C CA . ASN A 1 472 ? -7.494 -8.227 18.992 1.00 93.38 472 ASN A CA 1
ATOM 3899 C C . ASN A 1 472 ? -6.003 -7.999 18.692 1.00 93.38 472 ASN A C 1
ATOM 3901 O O . ASN A 1 472 ? -5.368 -8.861 18.085 1.00 93.38 472 ASN A O 1
ATOM 3905 N N . MET A 1 473 ? -5.412 -6.901 19.175 1.00 91.88 473 MET A N 1
ATOM 3906 C CA . MET A 1 473 ? -3.972 -6.681 19.053 1.00 91.88 473 MET A CA 1
ATOM 3907 C C . MET A 1 473 ? -3.192 -7.756 19.808 1.00 91.88 473 MET A C 1
ATOM 3909 O O . MET A 1 473 ? -2.272 -8.321 19.232 1.00 91.88 473 MET A O 1
ATOM 3913 N N . GLU A 1 474 ? -3.572 -8.101 21.045 1.00 90.38 474 GLU A N 1
ATOM 3914 C CA . GLU A 1 474 ? -2.942 -9.176 21.826 1.00 90.38 474 GLU A CA 1
ATOM 3915 C C . GLU A 1 474 ? -2.950 -10.509 21.061 1.00 90.38 474 GLU A C 1
ATOM 3917 O O . GLU A 1 474 ? -1.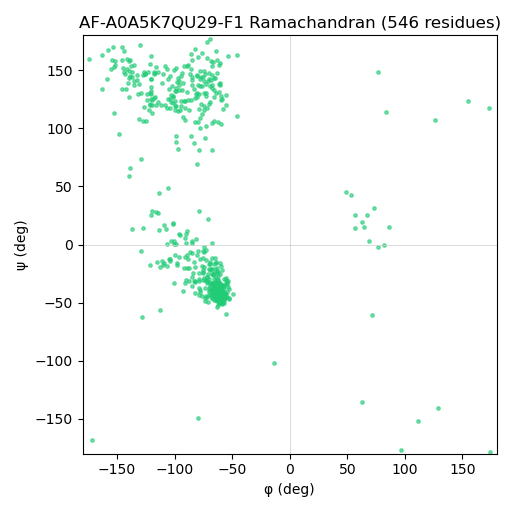926 -11.192 21.010 1.00 90.38 474 GLU A O 1
ATOM 3922 N N . ARG A 1 475 ? -4.068 -10.849 20.413 1.00 90.38 475 ARG A N 1
ATOM 3923 C CA . ARG A 1 475 ? -4.215 -12.044 19.572 1.00 90.38 475 ARG A CA 1
ATOM 3924 C C . ARG A 1 475 ? -3.274 -12.032 18.362 1.00 90.38 475 ARG A C 1
ATOM 3926 O O . ARG A 1 475 ? -2.524 -12.990 18.180 1.00 90.38 475 ARG A O 1
ATOM 3933 N N . ILE A 1 476 ? -3.269 -10.955 17.569 1.00 91.31 476 ILE A N 1
ATOM 3934 C CA . ILE A 1 476 ? -2.384 -10.795 16.391 1.00 91.31 476 ILE A CA 1
ATOM 3935 C C . ILE A 1 476 ? -0.921 -10.959 16.805 1.00 91.31 476 ILE A C 1
ATOM 3937 O O . ILE A 1 476 ? -0.143 -11.699 16.207 1.00 91.31 476 ILE A O 1
ATOM 3941 N N . MET A 1 477 ? -0.578 -10.292 17.894 1.00 89.00 477 MET A N 1
ATOM 3942 C CA . MET A 1 477 ? 0.742 -10.256 18.487 1.00 89.00 477 MET A CA 1
ATOM 3943 C C . MET A 1 477 ? 1.207 -11.606 19.043 1.00 89.00 477 MET A C 1
ATOM 3945 O O . MET A 1 477 ? 2.379 -11.954 18.910 1.00 89.00 477 MET A O 1
ATOM 3949 N N . LYS A 1 478 ? 0.308 -12.379 19.661 1.00 86.50 478 LYS A N 1
ATOM 3950 C CA . LYS A 1 478 ? 0.570 -13.756 20.113 1.00 86.50 478 LYS A CA 1
ATOM 3951 C C . LYS A 1 478 ? 0.783 -14.720 18.946 1.00 86.50 478 LYS A C 1
ATOM 3953 O O . LYS A 1 478 ? 1.568 -15.650 19.076 1.00 86.50 478 LYS A O 1
ATOM 3958 N N . ALA A 1 479 ? 0.106 -14.495 17.822 1.00 87.88 479 ALA A N 1
ATOM 3959 C CA . ALA A 1 479 ? 0.216 -15.339 16.634 1.00 87.88 479 ALA A CA 1
ATOM 3960 C C . ALA A 1 479 ? 1.496 -15.086 15.809 1.00 87.88 479 ALA A C 1
ATOM 3962 O O . ALA A 1 479 ? 1.823 -15.871 14.919 1.00 87.88 479 ALA A O 1
ATOM 3963 N N . GLN A 1 480 ? 2.238 -14.006 16.080 1.00 87.44 480 GLN A N 1
ATOM 3964 C CA . GLN A 1 480 ? 3.443 -13.658 15.329 1.00 87.44 480 GLN A CA 1
ATOM 3965 C C . GLN A 1 480 ? 4.655 -14.508 15.756 1.00 87.44 480 GLN A C 1
ATOM 3967 O O . GLN A 1 480 ? 5.246 -14.288 16.811 1.00 87.44 480 GLN A O 1
ATOM 3972 N N . ALA A 1 481 ? 5.084 -15.427 14.883 1.00 78.75 481 ALA A N 1
ATOM 3973 C CA . ALA A 1 481 ? 6.119 -16.429 15.175 1.00 78.75 481 ALA A CA 1
ATOM 3974 C C . ALA A 1 481 ? 7.506 -15.868 15.546 1.00 78.75 481 ALA A C 1
ATOM 3976 O O . ALA A 1 481 ? 8.227 -16.475 16.330 1.00 78.75 481 ALA A O 1
ATOM 3977 N N . LEU A 1 482 ? 7.899 -14.722 14.980 1.00 83.44 482 LEU A N 1
ATOM 3978 C CA . LEU A 1 482 ? 9.231 -14.132 15.188 1.00 83.44 482 LEU A CA 1
ATOM 3979 C C . LEU A 1 482 ? 9.298 -13.171 16.382 1.00 83.44 482 LEU A C 1
ATOM 3981 O O . LEU A 1 482 ? 10.281 -12.446 16.534 1.00 83.44 482 LEU A O 1
ATOM 3985 N N . ARG A 1 483 ? 8.246 -13.100 17.200 1.00 78.75 483 ARG A N 1
ATOM 3986 C CA . ARG A 1 483 ? 8.163 -12.121 18.278 1.00 78.75 483 ARG A CA 1
ATOM 3987 C C . ARG A 1 483 ? 8.683 -12.672 19.600 1.00 78.75 483 ARG A C 1
ATOM 3989 O O . ARG A 1 483 ? 8.357 -13.787 19.987 1.00 78.75 483 ARG A O 1
ATOM 3996 N N . ASP A 1 484 ? 9.419 -11.841 20.335 1.00 78.44 484 ASP A N 1
ATOM 3997 C CA . ASP A 1 484 ? 9.864 -12.168 21.688 1.00 78.44 484 ASP A CA 1
ATOM 3998 C C . ASP A 1 484 ? 8.698 -12.135 22.693 1.00 78.44 484 ASP A C 1
ATOM 4000 O O . ASP A 1 484 ? 8.092 -11.089 22.959 1.00 78.44 484 ASP A O 1
ATOM 4004 N N . THR A 1 485 ? 8.415 -13.293 23.289 1.00 74.06 485 THR A N 1
ATOM 4005 C CA . THR A 1 485 ? 7.386 -13.494 24.314 1.00 74.06 485 THR A CA 1
ATOM 4006 C C . THR A 1 485 ? 7.672 -12.742 25.615 1.00 74.06 485 THR A C 1
ATOM 4008 O O . THR A 1 485 ? 6.739 -12.467 26.369 1.00 74.06 485 THR A O 1
ATOM 4011 N N . SER A 1 486 ? 8.924 -12.356 25.886 1.00 75.12 486 SER A N 1
ATOM 4012 C CA . SER A 1 486 ? 9.303 -11.632 27.110 1.00 75.12 486 SER A CA 1
ATOM 4013 C C . SER A 1 486 ? 8.686 -10.224 27.191 1.00 75.12 486 SER A C 1
ATOM 4015 O O . SER A 1 486 ? 8.357 -9.734 28.272 1.00 75.12 486 SER A O 1
ATOM 4017 N N . THR A 1 487 ? 8.438 -9.596 26.036 1.00 68.94 487 THR A N 1
ATOM 4018 C CA . THR A 1 487 ? 7.861 -8.243 25.933 1.00 68.94 487 THR A CA 1
ATOM 4019 C C . THR A 1 487 ? 6.354 -8.196 26.212 1.00 68.94 487 THR A C 1
ATOM 4021 O O . THR A 1 487 ? 5.784 -7.120 26.410 1.00 68.94 487 THR A O 1
ATOM 4024 N N . MET A 1 488 ? 5.696 -9.358 26.282 1.00 68.31 488 MET A N 1
ATOM 4025 C CA . MET A 1 488 ? 4.243 -9.463 26.417 1.00 68.31 488 MET A CA 1
ATOM 4026 C C . MET A 1 488 ? 3.711 -8.966 27.754 1.00 68.31 488 MET A C 1
ATOM 4028 O O . MET A 1 488 ? 2.682 -8.296 27.775 1.00 68.31 488 MET A O 1
ATOM 4032 N N . GLY A 1 489 ? 4.406 -9.260 28.856 1.00 66.44 489 GLY A N 1
ATOM 4033 C CA . GLY A 1 489 ? 3.939 -8.898 30.198 1.00 66.44 489 GLY A CA 1
ATOM 4034 C C . GLY A 1 489 ? 3.817 -7.386 30.409 1.00 66.44 489 GLY A C 1
ATOM 4035 O O . GLY A 1 489 ? 2.941 -6.939 31.141 1.00 66.44 489 GLY A O 1
ATOM 4036 N N . TYR A 1 490 ? 4.651 -6.594 29.726 1.00 66.31 490 TYR A N 1
ATOM 4037 C CA . TYR A 1 490 ? 4.649 -5.131 29.831 1.00 66.31 490 TYR A CA 1
ATOM 4038 C C . TYR A 1 490 ? 3.615 -4.450 28.929 1.00 66.31 490 TYR A C 1
ATOM 4040 O O . TYR A 1 490 ? 3.213 -3.323 29.210 1.00 66.31 490 TYR A O 1
ATOM 4048 N N . MET A 1 491 ? 3.205 -5.104 27.838 1.00 76.00 491 MET A N 1
ATOM 4049 C CA . MET A 1 491 ? 2.274 -4.534 26.855 1.00 76.00 491 MET A CA 1
ATOM 4050 C C . MET A 1 491 ? 0.855 -5.107 26.940 1.00 76.00 491 MET A C 1
ATOM 4052 O O . MET A 1 491 ? -0.068 -4.532 26.353 1.00 76.00 491 MET A O 1
ATOM 4056 N N . ALA A 1 492 ? 0.664 -6.203 27.682 1.00 75.50 492 ALA A N 1
ATOM 4057 C CA . ALA A 1 492 ? -0.652 -6.722 28.017 1.00 75.50 492 ALA A CA 1
ATOM 4058 C C . ALA A 1 492 ? -1.447 -5.642 28.762 1.00 75.50 492 ALA A C 1
ATOM 4060 O O . ALA A 1 492 ? -1.065 -5.201 29.849 1.00 75.50 492 ALA A O 1
ATOM 4061 N N . ALA A 1 493 ? -2.550 -5.192 28.162 1.00 79.00 493 ALA A N 1
ATOM 4062 C CA . ALA A 1 493 ? -3.419 -4.243 28.830 1.00 79.00 493 ALA A CA 1
ATOM 4063 C C . ALA A 1 493 ? -4.056 -4.904 30.051 1.00 79.00 493 ALA A C 1
ATOM 4065 O O . ALA A 1 493 ? -4.446 -6.080 30.040 1.00 79.00 493 ALA A O 1
ATOM 4066 N N . LYS A 1 494 ? -4.203 -4.107 31.104 1.00 89.44 494 LYS A N 1
ATOM 4067 C CA . LYS A 1 494 ? -5.015 -4.498 32.245 1.00 89.44 494 LYS A CA 1
ATOM 4068 C C . LYS A 1 494 ? -6.474 -4.608 31.799 1.00 89.44 494 LYS A C 1
ATOM 4070 O O . LYS A 1 494 ? -6.937 -3.854 30.940 1.00 89.44 494 LYS A O 1
ATOM 4075 N N . LYS A 1 495 ? -7.168 -5.596 32.360 1.00 93.94 495 LYS A N 1
ATOM 4076 C CA . LYS A 1 495 ? -8.550 -5.943 32.023 1.00 93.94 495 LYS A CA 1
ATOM 4077 C C . LYS A 1 495 ? -9.483 -5.409 33.103 1.00 93.94 495 LYS A C 1
ATOM 4079 O O . LYS A 1 495 ? -9.205 -5.582 34.294 1.00 93.94 495 LYS A O 1
ATOM 4084 N N . HIS A 1 496 ? -10.597 -4.810 32.704 1.00 95.50 496 HIS A N 1
ATOM 4085 C CA . HIS A 1 496 ? -11.665 -4.406 33.616 1.00 95.50 496 HIS A CA 1
ATOM 4086 C C . HIS A 1 496 ? -12.962 -5.108 33.238 1.00 95.50 496 HIS A C 1
ATOM 4088 O O . HIS A 1 496 ? -13.248 -5.283 32.057 1.00 95.50 496 HIS A O 1
ATOM 4094 N N . LEU A 1 497 ? -13.745 -5.495 34.239 1.00 97.12 497 LEU A N 1
ATOM 4095 C CA . LEU A 1 497 ? -15.083 -6.035 34.035 1.00 97.12 497 LEU A CA 1
ATOM 4096 C C . LEU A 1 497 ? -16.098 -4.902 34.169 1.00 97.12 497 LEU A C 1
ATOM 4098 O O . LEU A 1 497 ? -16.213 -4.285 35.229 1.00 97.12 497 LEU A O 1
ATOM 4102 N N . GLU A 1 498 ? -16.840 -4.638 33.106 1.00 96.56 498 GLU A N 1
ATOM 4103 C CA . GLU A 1 498 ? -17.976 -3.725 33.137 1.00 96.56 498 GLU A CA 1
ATOM 4104 C C . GLU A 1 498 ? -19.280 -4.527 33.265 1.00 96.56 498 GLU A C 1
ATOM 4106 O O . GLU A 1 498 ? -19.475 -5.493 32.530 1.00 96.56 498 GLU A O 1
ATOM 4111 N N . ILE A 1 499 ? -20.172 -4.147 34.186 1.00 97.25 499 ILE A N 1
ATOM 4112 C CA . ILE A 1 499 ? -21.466 -4.819 34.417 1.00 97.25 499 ILE A CA 1
ATOM 4113 C C . ILE A 1 499 ? -22.645 -3.956 33.962 1.00 97.25 499 ILE A C 1
ATOM 4115 O O . ILE A 1 499 ? -22.609 -2.732 34.080 1.00 97.25 499 ILE A O 1
ATOM 4119 N N . ASN A 1 500 ? -23.704 -4.589 33.469 1.00 96.44 500 ASN A N 1
ATOM 4120 C CA . ASN A 1 500 ? -24.935 -3.927 33.050 1.00 96.44 500 ASN A CA 1
ATOM 4121 C C . ASN A 1 500 ? -25.951 -3.884 34.209 1.00 96.44 500 ASN A C 1
ATOM 4123 O O . ASN A 1 500 ? -26.496 -4.932 34.564 1.00 96.44 500 ASN A O 1
ATOM 4127 N N . PRO A 1 501 ? -26.239 -2.706 34.793 1.00 95.25 501 PRO A N 1
ATOM 4128 C CA . PRO A 1 501 ? -27.117 -2.596 35.960 1.00 95.25 501 PRO A CA 1
ATOM 4129 C C . PRO A 1 501 ? -28.585 -2.917 35.639 1.00 95.25 501 PRO A C 1
ATOM 4131 O O . PRO A 1 501 ? -29.341 -3.283 36.538 1.00 95.25 501 PRO A O 1
ATOM 4134 N N . ASP A 1 502 ? -28.982 -2.822 34.366 1.00 94.25 502 ASP A N 1
ATOM 4135 C CA . ASP A 1 502 ? -30.347 -3.092 33.907 1.00 94.25 502 ASP A CA 1
ATOM 4136 C C . ASP A 1 502 ? -30.596 -4.594 33.638 1.00 94.25 502 ASP A C 1
ATOM 4138 O O . ASP A 1 502 ? -31.730 -5.002 33.380 1.00 94.25 502 ASP A O 1
ATOM 4142 N N . HIS A 1 503 ? -29.560 -5.441 33.695 1.00 97.00 503 HIS A N 1
ATOM 4143 C CA . HIS A 1 503 ? -29.681 -6.862 33.372 1.00 97.00 503 HIS A CA 1
ATOM 4144 C C . HIS A 1 503 ? -30.191 -7.695 34.561 1.00 97.00 503 HIS A C 1
ATOM 4146 O O . HIS A 1 503 ? -29.658 -7.628 35.671 1.00 97.00 503 HIS A O 1
ATOM 4152 N N . SER A 1 504 ? -31.162 -8.582 34.319 1.00 96.56 504 SER A N 1
ATOM 4153 C CA . SER A 1 504 ? -31.813 -9.403 35.358 1.00 96.56 504 SER A CA 1
ATOM 4154 C C . SER A 1 504 ? -30.837 -10.281 36.156 1.00 96.56 504 SER A C 1
ATOM 4156 O O . SER A 1 504 ? -30.944 -10.374 37.380 1.00 96.56 504 SER A O 1
ATOM 4158 N N . ILE A 1 505 ? -29.849 -10.885 35.485 1.00 96.00 505 ILE A N 1
ATOM 4159 C CA . ILE A 1 505 ? -28.768 -11.650 36.138 1.00 96.00 505 ILE A CA 1
ATOM 4160 C C . ILE A 1 505 ? -27.967 -10.766 37.106 1.00 96.00 505 ILE A C 1
ATOM 4162 O O . ILE A 1 505 ? -27.677 -11.197 38.219 1.00 96.00 505 ILE A O 1
ATOM 4166 N N . VAL A 1 506 ? -27.637 -9.530 36.719 1.00 96.69 506 VAL A N 1
ATOM 4167 C CA . VAL A 1 506 ? -26.819 -8.616 37.534 1.00 96.69 506 VAL A CA 1
ATOM 4168 C C . VAL A 1 506 ? -27.604 -8.133 38.755 1.00 96.69 506 VAL A C 1
ATOM 4170 O O . VAL A 1 506 ? -27.076 -8.128 39.867 1.00 96.69 506 VAL A O 1
ATOM 4173 N N . GLU A 1 507 ? -28.891 -7.824 38.591 1.00 95.56 507 GLU A N 1
ATOM 4174 C CA . GLU A 1 507 ? -29.777 -7.501 39.717 1.00 95.56 507 GLU A CA 1
ATOM 4175 C C . GLU A 1 507 ? -29.940 -8.694 40.676 1.00 95.56 507 GLU A C 1
ATOM 4177 O O . GLU A 1 507 ? -29.864 -8.528 41.894 1.00 95.56 507 GLU A O 1
ATOM 4182 N N . THR A 1 508 ? -30.082 -9.913 40.148 1.00 95.50 508 THR A N 1
ATOM 4183 C CA . THR A 1 508 ? -30.169 -11.135 40.968 1.00 95.50 508 THR A CA 1
ATOM 4184 C C . THR A 1 508 ? -28.873 -11.380 41.743 1.00 95.50 508 THR A C 1
ATOM 4186 O O . THR A 1 508 ? -28.910 -11.697 42.934 1.00 95.50 508 THR A O 1
ATOM 4189 N N . LEU A 1 509 ? -27.718 -11.187 41.101 1.00 95.19 509 LEU A N 1
ATOM 4190 C CA . LEU A 1 509 ? -26.408 -11.276 41.746 1.00 95.19 509 LEU A CA 1
ATOM 4191 C C . LEU A 1 509 ? -26.254 -10.251 42.871 1.00 95.19 509 LEU A C 1
ATOM 4193 O O . LEU A 1 509 ? -25.734 -10.598 43.930 1.00 95.19 509 LEU A O 1
ATOM 4197 N N . ARG A 1 510 ? -26.742 -9.018 42.683 1.00 95.56 510 ARG A N 1
ATOM 4198 C CA . ARG A 1 510 ? -26.738 -7.982 43.726 1.00 95.56 510 ARG A CA 1
ATOM 4199 C C . ARG A 1 510 ? -27.519 -8.440 44.958 1.00 95.56 510 ARG A C 1
ATOM 4201 O O . ARG A 1 510 ? -26.978 -8.413 46.060 1.00 95.56 510 ARG A O 1
ATOM 4208 N N . GLN A 1 511 ? -28.751 -8.913 44.766 1.00 95.12 511 GLN A N 1
ATOM 4209 C CA . GLN A 1 511 ? -29.614 -9.395 45.854 1.00 95.12 511 GLN A CA 1
ATOM 4210 C C . GLN A 1 511 ? -29.001 -10.597 46.583 1.00 95.12 511 GLN A C 1
ATOM 4212 O O . GLN A 1 511 ? -29.015 -10.666 47.812 1.00 95.12 511 GLN A O 1
ATOM 4217 N N . LYS A 1 512 ? -28.411 -11.536 45.836 1.00 93.94 512 LYS A N 1
ATOM 4218 C CA . LYS A 1 512 ? -27.720 -12.701 46.402 1.00 93.94 512 LYS A CA 1
ATOM 4219 C C . LYS A 1 512 ? -26.478 -12.309 47.201 1.00 93.94 512 LYS A C 1
ATOM 4221 O O . LYS A 1 512 ? -26.301 -12.803 48.308 1.00 93.94 512 LYS A O 1
ATOM 4226 N N . ALA A 1 513 ? -25.670 -11.383 46.688 1.00 91.62 513 ALA A N 1
ATOM 4227 C CA . ALA A 1 513 ? -24.494 -10.870 47.388 1.00 91.62 513 ALA A CA 1
ATOM 4228 C C . ALA A 1 513 ? -24.852 -10.054 48.645 1.00 91.62 513 ALA A C 1
ATOM 4230 O O . ALA A 1 513 ? -24.040 -9.953 49.564 1.00 91.62 513 ALA A O 1
ATOM 4231 N N . GLU A 1 514 ? -26.042 -9.453 48.707 1.00 91.12 514 GLU A N 1
ATOM 4232 C CA . GLU A 1 514 ? -26.560 -8.813 49.925 1.00 91.12 514 GLU A CA 1
ATOM 4233 C C . GLU A 1 514 ? -27.010 -9.830 50.974 1.00 91.12 514 GLU A C 1
ATOM 4235 O O . GLU A 1 514 ? -26.781 -9.606 52.162 1.00 91.12 514 GLU A O 1
ATOM 4240 N N . ALA A 1 515 ? -27.604 -10.945 50.544 1.00 93.25 515 ALA A N 1
ATOM 4241 C CA . ALA A 1 515 ? -28.021 -12.024 51.434 1.00 93.25 515 ALA A CA 1
ATOM 4242 C C . ALA A 1 515 ? -26.825 -12.803 52.009 1.00 93.25 515 ALA A C 1
ATOM 4244 O O . ALA A 1 515 ? -26.750 -13.002 53.220 1.00 93.25 515 ALA A O 1
ATOM 4245 N N . ASP A 1 516 ? -25.884 -13.222 51.157 1.00 90.69 516 ASP A N 1
ATOM 4246 C CA . ASP A 1 516 ? -24.642 -13.880 51.567 1.00 90.69 516 ASP A CA 1
ATOM 4247 C C . ASP A 1 516 ? -23.514 -13.640 50.547 1.00 90.69 516 ASP A C 1
ATOM 4249 O O . ASP A 1 516 ? -23.514 -14.155 49.429 1.00 90.69 516 ASP A O 1
ATOM 4253 N N . LYS A 1 517 ? -22.488 -12.890 50.964 1.00 86.75 517 LYS A N 1
ATOM 4254 C CA . LYS A 1 517 ? -21.297 -12.593 50.145 1.00 86.75 517 LYS A CA 1
ATOM 4255 C C . LYS A 1 517 ? -20.404 -13.817 49.912 1.00 86.75 517 LYS A C 1
ATOM 4257 O O . LYS A 1 517 ? -19.526 -13.771 49.050 1.00 86.75 517 LYS A O 1
ATOM 4262 N N . ASN A 1 518 ? -20.575 -14.877 50.699 1.00 88.44 518 ASN A N 1
ATOM 4263 C CA . ASN A 1 518 ? -19.770 -16.092 50.642 1.00 88.44 518 ASN A CA 1
ATOM 4264 C C . ASN A 1 518 ? -20.465 -17.263 49.942 1.00 88.44 518 ASN A C 1
ATOM 4266 O O . ASN A 1 518 ? -19.842 -18.324 49.843 1.00 88.44 518 ASN A O 1
ATOM 4270 N N . ASP A 1 519 ? -21.677 -17.064 49.415 1.00 91.12 519 ASP A N 1
ATOM 4271 C CA . ASP A 1 519 ? -22.432 -18.085 48.689 1.00 91.12 519 ASP A CA 1
ATOM 4272 C C . ASP A 1 519 ? -21.599 -18.642 47.520 1.00 91.12 519 ASP A C 1
ATOM 4274 O O . ASP A 1 519 ? -21.179 -17.918 46.610 1.00 91.12 519 ASP A O 1
ATOM 4278 N N . LYS A 1 520 ? -21.346 -19.954 47.550 1.00 91.75 520 LYS A N 1
ATOM 4279 C CA . LYS A 1 520 ? -20.565 -20.648 46.523 1.00 91.75 520 LYS A CA 1
ATOM 4280 C C . LYS A 1 520 ? -21.214 -20.518 45.142 1.00 91.75 520 LYS A C 1
ATOM 4282 O O . LYS A 1 520 ? -20.501 -20.291 44.172 1.00 91.75 520 LYS A O 1
ATOM 4287 N N . ALA A 1 521 ? -22.542 -20.585 45.052 1.00 89.81 521 ALA A N 1
ATOM 4288 C CA . ALA A 1 521 ? -23.241 -20.470 43.775 1.00 89.81 521 ALA A CA 1
ATOM 4289 C C . ALA A 1 521 ? -23.051 -19.081 43.144 1.00 89.81 521 ALA A C 1
ATOM 4291 O O . ALA A 1 521 ? -22.933 -18.965 41.926 1.00 89.81 521 ALA A O 1
ATOM 4292 N N . VAL A 1 522 ? -22.963 -18.028 43.968 1.00 90.94 522 VAL A N 1
ATOM 4293 C CA . VAL A 1 522 ? -22.640 -16.669 43.503 1.00 90.94 522 VAL A CA 1
ATOM 4294 C C . VAL A 1 522 ? -21.213 -16.614 42.969 1.00 90.94 522 VAL A C 1
ATOM 4296 O O . VAL A 1 522 ? -20.988 -16.044 41.904 1.00 90.94 522 VAL A O 1
ATOM 4299 N N . LYS A 1 523 ? -20.253 -17.224 43.674 1.00 94.06 523 LYS A N 1
ATOM 4300 C CA . LYS A 1 523 ? -18.849 -17.271 43.236 1.00 94.06 523 LYS A CA 1
ATOM 4301 C C . LYS A 1 523 ? -18.696 -17.988 41.898 1.00 94.06 523 LYS A C 1
ATOM 4303 O O . LYS A 1 523 ? -18.100 -17.422 40.985 1.00 94.06 523 LYS A O 1
ATOM 4308 N N . ASP A 1 524 ? -19.285 -19.174 41.775 1.00 93.50 524 ASP A N 1
ATOM 4309 C CA . ASP A 1 524 ? -19.213 -19.990 40.562 1.00 93.50 524 ASP A CA 1
ATOM 4310 C C . ASP A 1 524 ? -19.876 -19.263 39.373 1.00 93.50 524 ASP A C 1
ATOM 4312 O O . ASP A 1 524 ? -19.304 -19.198 38.285 1.00 93.50 524 ASP A O 1
ATOM 4316 N N . LEU A 1 525 ? -21.028 -18.608 39.587 1.00 94.50 525 LEU A N 1
ATOM 4317 C CA . LEU A 1 525 ? -21.703 -17.826 38.545 1.00 94.50 525 LEU A CA 1
ATOM 4318 C C . LEU A 1 525 ? -20.901 -16.588 38.113 1.00 94.50 525 LEU A C 1
ATOM 4320 O O . LEU A 1 525 ? -20.869 -16.262 36.929 1.00 94.50 525 LEU A O 1
ATOM 4324 N N . VAL A 1 526 ? -20.244 -15.893 39.047 1.00 95.69 526 VAL A N 1
ATOM 4325 C CA . VAL A 1 526 ? -19.378 -14.746 38.721 1.00 95.69 526 VAL A CA 1
ATOM 4326 C C . VAL A 1 526 ? -18.178 -15.184 37.880 1.00 95.69 526 VAL A C 1
ATOM 4328 O O . VAL A 1 526 ? -17.818 -14.478 36.939 1.00 95.69 526 VAL A O 1
ATOM 4331 N N . ILE A 1 527 ? -17.580 -16.341 38.181 1.00 94.75 527 ILE A N 1
ATOM 4332 C CA . ILE A 1 527 ? -16.482 -16.910 37.385 1.00 94.75 527 ILE A CA 1
ATOM 4333 C C . ILE A 1 527 ? -16.973 -17.265 35.978 1.00 94.75 527 ILE A C 1
ATOM 4335 O O . ILE A 1 527 ? -16.356 -16.841 35.002 1.00 94.75 527 ILE A O 1
ATOM 4339 N N . LEU A 1 528 ? -18.118 -17.945 35.868 1.00 95.50 528 LEU A N 1
ATOM 4340 C CA . LEU A 1 528 ? -18.712 -18.301 34.578 1.00 95.50 528 LEU A CA 1
ATOM 4341 C C . LEU A 1 528 ? -19.014 -17.062 33.722 1.00 95.50 528 LEU A C 1
ATOM 4343 O O . LEU A 1 528 ? -18.681 -17.027 32.537 1.00 95.50 528 LEU A O 1
ATOM 4347 N N . LEU A 1 529 ? -19.610 -16.023 34.319 1.00 96.00 529 LEU A N 1
ATOM 4348 C CA . LEU A 1 529 ? -19.873 -14.755 33.634 1.00 96.00 529 LEU A CA 1
ATOM 4349 C C . LEU A 1 529 ? -18.582 -14.083 33.176 1.00 96.00 529 LEU A C 1
ATOM 4351 O O . LEU A 1 529 ? -18.524 -13.595 32.052 1.00 96.00 529 LEU A O 1
ATOM 4355 N N . TYR A 1 530 ? -17.549 -14.076 34.020 1.00 96.12 530 TYR A N 1
ATOM 4356 C CA . TYR A 1 530 ? -16.249 -13.512 33.672 1.00 96.12 530 TYR A CA 1
ATOM 4357 C C . TYR A 1 530 ? -15.614 -14.229 32.477 1.00 96.12 530 TYR A C 1
ATOM 4359 O O . TYR A 1 530 ? -15.191 -13.563 31.537 1.00 96.12 530 TYR A O 1
ATOM 4367 N N . GLU A 1 531 ? -15.559 -15.560 32.483 1.00 95.31 531 GLU A N 1
ATOM 4368 C CA . GLU A 1 531 ? -14.930 -16.337 31.406 1.00 95.31 531 GLU A CA 1
ATOM 4369 C C . GLU A 1 531 ? -15.715 -16.227 30.097 1.00 95.31 531 GLU A C 1
ATOM 4371 O O . GLU A 1 531 ? -15.131 -16.022 29.031 1.00 95.31 531 GLU A O 1
ATOM 4376 N N . THR A 1 532 ? -17.046 -16.245 30.183 1.00 95.50 532 THR A N 1
ATOM 4377 C CA . THR A 1 532 ? -17.921 -16.016 29.025 1.00 95.50 532 THR A CA 1
ATOM 4378 C C . THR A 1 532 ? -17.722 -14.605 28.463 1.00 95.50 532 THR A C 1
ATOM 4380 O O . THR A 1 532 ? -17.594 -14.423 27.250 1.00 95.50 532 THR A O 1
ATOM 4383 N N . ALA A 1 533 ? -17.633 -13.595 29.337 1.00 95.44 533 ALA A N 1
ATOM 4384 C CA . ALA A 1 533 ? -17.361 -12.218 28.939 1.00 95.44 533 ALA A CA 1
ATOM 4385 C C . ALA A 1 533 ? -15.973 -12.083 28.298 1.00 95.44 533 ALA A C 1
ATOM 4387 O O . ALA A 1 533 ? -15.845 -11.424 27.269 1.00 95.44 533 ALA A O 1
ATOM 4388 N N . LEU A 1 534 ? -14.958 -12.749 28.852 1.00 94.31 534 LEU A N 1
ATOM 4389 C CA . LEU A 1 534 ? -13.590 -12.768 28.336 1.00 94.31 534 LEU A CA 1
ATOM 4390 C C . LEU A 1 534 ? -13.553 -13.279 26.888 1.00 94.31 534 LEU A C 1
ATOM 4392 O O . LEU A 1 534 ? -12.993 -12.605 26.020 1.00 94.31 534 LEU A O 1
ATOM 4396 N N . LEU A 1 535 ? -14.232 -14.398 26.616 1.00 92.75 535 LEU A N 1
ATOM 4397 C CA . LEU A 1 535 ? -14.362 -14.958 25.271 1.00 92.75 535 LEU A CA 1
ATOM 4398 C C . LEU A 1 535 ? -15.121 -14.010 24.331 1.00 92.75 535 LEU A C 1
ATOM 4400 O O . LEU A 1 535 ? -14.642 -13.702 23.241 1.00 92.75 535 LEU A O 1
ATOM 4404 N N . SER A 1 536 ? -16.279 -13.499 24.765 1.00 93.19 536 SER A N 1
ATOM 4405 C CA . SER A 1 536 ? -17.108 -12.590 23.955 1.00 93.19 536 SER A CA 1
ATOM 4406 C C . SER A 1 536 ? -16.407 -11.265 23.615 1.00 93.19 536 SER A C 1
ATOM 4408 O O . SER A 1 536 ? -16.673 -10.663 22.577 1.00 93.19 536 SER A O 1
ATOM 4410 N N . SER A 1 537 ? -15.469 -10.825 24.460 1.00 93.81 537 SER A N 1
ATOM 4411 C CA . SER A 1 537 ? -14.621 -9.650 24.241 1.00 93.81 537 SER A CA 1
ATOM 4412 C C . SER A 1 537 ? -13.364 -9.939 23.403 1.00 93.81 537 SER A C 1
ATOM 4414 O O . SER A 1 537 ? -12.563 -9.029 23.188 1.00 93.81 537 SER A O 1
ATOM 4416 N N . GLY A 1 538 ? -13.190 -11.168 22.902 1.00 90.69 538 GLY A N 1
ATOM 4417 C CA . GLY A 1 538 ? -12.116 -11.547 21.977 1.00 90.69 538 GLY A CA 1
ATOM 4418 C C . GLY A 1 538 ? -10.797 -11.949 22.640 1.00 90.69 538 GLY A C 1
ATOM 4419 O O . GLY A 1 538 ? -9.767 -11.991 21.967 1.00 90.69 538 GLY A O 1
ATOM 4420 N N . PHE A 1 539 ? -10.794 -12.226 23.946 1.00 91.75 539 PHE A N 1
ATOM 4421 C CA . PHE A 1 539 ? -9.614 -12.741 24.637 1.00 91.75 539 PHE A CA 1
ATOM 4422 C C . PHE A 1 539 ? -9.566 -14.270 24.614 1.00 91.75 539 PHE A C 1
ATOM 4424 O O . PHE A 1 539 ? -10.584 -14.957 24.567 1.00 91.75 539 PHE A O 1
ATOM 4431 N N . THR A 1 540 ? -8.351 -14.804 24.706 1.00 88.62 540 THR A N 1
ATOM 4432 C CA . THR A 1 540 ? -8.109 -16.238 24.883 1.00 88.62 540 THR A CA 1
ATOM 4433 C C . THR A 1 540 ? -8.381 -16.652 26.327 1.00 88.62 540 THR A C 1
ATOM 4435 O O . THR A 1 540 ? -7.923 -15.970 27.244 1.00 88.62 540 THR A O 1
ATOM 4438 N N . LEU A 1 541 ? -9.063 -17.782 26.525 1.00 89.12 541 LEU A N 1
ATOM 4439 C CA . LEU A 1 541 ? -9.181 -18.420 27.837 1.00 89.12 541 LEU A CA 1
ATOM 4440 C C . LEU A 1 541 ? -7.844 -19.063 28.230 1.00 89.12 541 LEU A C 1
ATOM 4442 O O . LEU A 1 541 ? -7.211 -19.712 27.397 1.00 89.12 541 LEU A O 1
ATOM 4446 N N . ASP A 1 542 ? -7.451 -18.917 29.495 1.00 85.62 542 ASP A N 1
ATOM 4447 C CA . ASP A 1 542 ? -6.243 -19.561 30.029 1.00 85.62 542 ASP A CA 1
ATOM 4448 C C . ASP A 1 542 ? -6.430 -21.083 30.151 1.00 85.62 542 ASP A C 1
ATOM 4450 O O . ASP A 1 542 ? -5.533 -21.855 29.817 1.00 85.62 542 ASP A O 1
ATOM 4454 N N . GLU A 1 543 ? -7.625 -21.519 30.568 1.00 88.50 543 GLU A N 1
ATOM 4455 C CA . GLU A 1 543 ? -7.973 -22.931 30.771 1.00 88.50 543 GLU A CA 1
ATOM 4456 C C . GLU A 1 543 ? -9.291 -23.297 30.054 1.00 88.50 543 GLU A C 1
ATOM 4458 O O . GLU A 1 543 ? -10.318 -23.502 30.705 1.00 88.50 543 GLU A O 1
ATOM 4463 N N . PRO A 1 544 ? -9.304 -23.420 28.707 1.00 92.12 544 PRO A N 1
ATOM 4464 C CA . PRO A 1 544 ? -10.527 -23.721 27.951 1.00 92.12 544 PRO A CA 1
ATOM 4465 C C . PRO A 1 544 ? -11.249 -25.003 28.400 1.00 92.12 544 PRO A C 1
ATOM 4467 O O . PRO A 1 544 ? -12.467 -25.087 28.309 1.00 92.12 544 PRO A O 1
ATOM 4470 N N . GLN A 1 545 ? -10.502 -25.994 28.901 1.00 93.88 545 GLN A N 1
ATOM 4471 C CA . GLN A 1 545 ? -11.037 -27.281 29.357 1.00 93.88 545 GLN A CA 1
ATOM 4472 C C . GLN A 1 545 ? -11.753 -27.208 30.713 1.00 93.88 545 GLN A C 1
ATOM 4474 O O . GLN A 1 545 ? -12.546 -28.092 31.008 1.00 93.88 545 GLN A O 1
ATOM 4479 N N . VAL A 1 546 ? -11.434 -26.214 31.548 1.00 92.12 546 VAL A N 1
ATOM 4480 C CA . VAL A 1 546 ? -12.102 -25.995 32.844 1.00 92.12 546 VAL A CA 1
ATOM 4481 C C . VAL A 1 546 ? -13.395 -25.205 32.653 1.00 92.12 546 VAL A C 1
ATOM 4483 O O . VAL A 1 546 ? -14.347 -25.396 33.402 1.00 92.12 546 VAL A O 1
ATOM 4486 N N . HIS A 1 547 ? -13.419 -24.332 31.644 1.00 92.44 547 HIS A N 1
ATOM 4487 C CA . HIS A 1 547 ? -14.603 -23.570 31.262 1.00 92.44 547 HIS A CA 1
ATOM 4488 C C . HIS A 1 547 ? -15.722 -24.452 30.680 1.00 92.44 547 HIS A C 1
ATOM 4490 O O . HIS A 1 547 ? -16.898 -24.195 30.936 1.00 92.44 547 HIS A O 1
ATOM 4496 N N . ALA A 1 548 ? -15.345 -25.453 29.875 1.00 90.56 548 ALA A N 1
ATOM 4497 C CA . ALA A 1 548 ? -16.249 -26.438 29.276 1.00 90.56 548 ALA A CA 1
ATOM 4498 C C . ALA A 1 548 ? -16.693 -27.496 30.294 1.00 90.56 548 ALA A C 1
ATOM 4500 O O . ALA A 1 548 ? -17.906 -27.812 30.305 1.00 90.56 548 ALA A O 1
#

pLDDT: mean 88.62, std 14.76, range [28.11, 98.5]

InterPro domains:
  IPR001404 Heat shock protein Hsp90 family [NF003555] (1-545)
  IPR001404 Heat shock protein Hsp90 family [PF00183] (67-548)
  IPR001404 Heat shock protein Hsp90 family [PIRSF002583] (1-547)
  IPR001404 Heat shock protein Hsp90 family [PTHR11528] (1-547)
  IPR020568 Ribosomal protein uS5 domain 2-type superfamily [SSF54211] (155-410)
  IPR020575 Heat shock protein Hsp90, N-terminal [PR00775] (2-24)
  IPR020575 Heat shock protein Hsp90, N-terminal [PR00775] (53-70)
  IPR020575 Heat shock protein Hsp90, N-terminal [PR00775] (71-89)
  IPR036890 Histidine kinase/HSP90-like ATPase superfamily [G3DSA:3.30.565.10] (1-104)
  IPR036890 Histidine kinase/HSP90-like ATPase superfamily [SSF55874] (1-187)
  IPR037196 HSP90, C-terminal domain [G3DSA:1.20.120.790] (410-548)
  IPR037196 HSP90, C-terminal domain [SSF110942] (433-547)

Solvent-accessible surface area (backbone atoms only — not comparable to full-atom values): 32051 Å² total; per-residue (Å²): 137,91,83,87,80,89,54,72,77,64,57,55,56,79,52,16,59,33,44,39,40,37,38,24,52,90,93,52,70,44,34,34,37,41,36,56,80,78,86,59,72,49,78,43,81,54,86,70,86,84,73,84,58,52,75,51,78,46,69,45,60,33,86,93,47,55,64,70,74,36,67,68,51,46,52,52,52,41,57,63,46,43,29,44,47,95,62,92,43,69,44,82,41,83,45,75,44,79,42,76,49,52,81,69,57,54,56,54,52,52,62,54,56,71,71,65,83,83,77,90,82,86,88,86,81,88,82,89,86,89,90,88,81,97,70,87,72,77,79,70,62,65,45,79,45,78,45,78,44,77,44,71,72,38,79,59,71,65,64,78,79,51,63,74,90,79,54,54,72,66,60,51,28,56,50,47,22,70,73,70,74,44,91,62,56,58,66,45,76,45,78,53,74,43,80,70,100,65,46,36,34,33,40,41,30,38,58,63,62,64,60,94,64,70,84,46,87,86,59,82,56,56,46,41,35,36,25,48,73,48,29,55,38,44,31,80,36,74,66,42,50,59,76,47,54,70,70,42,33,36,42,37,36,23,79,81,70,65,57,37,95,85,47,57,48,69,70,55,72,69,57,40,51,54,51,18,54,52,51,52,52,52,51,51,51,48,53,55,57,37,59,74,39,64,71,62,28,50,52,49,43,76,52,40,44,68,31,51,43,44,32,38,54,73,35,77,88,53,26,71,66,48,49,67,70,41,69,36,36,34,76,76,48,64,93,47,59,42,32,57,66,60,52,59,75,67,53,53,94,82,55,69,58,47,38,30,45,74,37,82,39,68,68,62,52,71,70,28,58,55,42,44,33,44,48,73,73,69,48,67,36,40,49,36,42,52,82,64,46,62,50,30,55,70,63,48,52,57,56,96,93,24,39,57,41,54,50,56,32,54,87,70,84,68,90,73,56,74,65,61,52,49,50,50,56,51,48,44,62,74,43,44,66,43,30,52,52,51,36,64,73,43,36,100,77,36,80,46,44,46,76,46,88,40,51,69,85,48,50,50,42,46,28,23,40,81,59,59,38,46,42,54,50,47,50,58,57,70,68,40,87,90,58,72,72,81,60,44,78,82,40,56,32,54,36,29,40,31,31,20,77,87,25,68,70,45,48,50,48,40,56,46,44,70,75,42,78,76,43,61,70,59,50,54,51,51,50,52,51,48,54,52,18,34,47,75,48,53,39,82,70,94,54,61,78,76,76,105

Foldseek 3Di:
DPDDPVCVVVCLLVFAQKKWKWFDDPVDAIKIWIDRPPPDIDIDGDPDDDPVGGMDMDGHGDPVRCVCVDPVNVLVCCLQWPLAPPDWDWDKDKDWDWDFDDPVVVVVVVVVVVVPPDDDDDDDDDDDDDDDDDDPPPPGDIDTDIDIDIDGRNPLYDPLVDDPVPDDQVNQQVNVCSQPVDPGGFLFKDWDWDDDPWTKTKIKTHHLAADPCLPVPVDQQQQEFEEEPRTTQERRQCLQEPSLCSRIHMYMYTPDFQADPVSNDGPDSVVSNVNNVVVVVRVLVRLVVCVVVVVSLVSSCVRRVLSLLVCCLPPPPCNQSSLQSDWFDKLPNPPGTDGVVVLVVPADPPDQAAEEEEDQDDVLGNPAQLCVVCVVVPHMYTYHHDLSVQSNCVRPQDHPNGGYDYSQEPPDDDDDDPVLVVVQVVLQVLCVLVFVLLCVLCPPVAPGEGADPRGDAQQKAKGFYPAADALSNLVVQVPDPPDDPVCSVVRHTGIYMHGHSPDPVSVVLSVVCVVPSPDPVSSVVSVLSVQVNCVSSNHDDPCVPVND